Protein AF-A0A2W0CE93-F1 (afdb_monomer)

Organism: NCBI:txid59845

Structure (mmCIF, N/CA/C/O backbone):
data_AF-A0A2W0CE93-F1
#
_entry.id   AF-A0A2W0CE93-F1
#
loop_
_atom_site.group_PDB
_atom_site.id
_atom_site.type_symbol
_atom_site.label_atom_id
_atom_site.label_alt_id
_atom_site.label_comp_id
_atom_site.label_asym_id
_atom_site.label_entity_id
_atom_site.label_seq_id
_atom_site.pdbx_PDB_ins_code
_atom_site.Cartn_x
_atom_site.Cartn_y
_atom_site.Cartn_z
_atom_site.occupancy
_atom_site.B_iso_or_equiv
_atom_site.auth_seq_id
_atom_site.auth_comp_id
_atom_site.auth_asym_id
_atom_site.auth_atom_id
_atom_site.pdbx_PDB_model_num
ATOM 1 N N . MET A 1 1 ? -112.329 -14.065 167.784 1.00 50.06 1 MET A N 1
ATOM 2 C CA . MET A 1 1 ? -111.130 -13.687 167.027 1.00 50.06 1 MET A CA 1
ATOM 3 C C . MET A 1 1 ? -110.877 -12.215 167.260 1.00 50.06 1 MET A C 1
ATOM 5 O O . MET A 1 1 ? -111.786 -11.422 167.043 1.00 50.06 1 MET A O 1
ATOM 9 N N . THR A 1 2 ? -109.730 -11.872 167.829 1.00 48.97 2 THR A N 1
ATOM 10 C CA . THR A 1 2 ? -109.325 -10.487 168.143 1.00 48.97 2 THR A CA 1
ATOM 11 C C . THR A 1 2 ? -108.690 -9.828 166.914 1.00 48.97 2 THR A C 1
ATOM 13 O O . THR A 1 2 ? -108.071 -10.535 166.133 1.00 48.97 2 THR A O 1
ATOM 16 N N . GLU A 1 3 ? -108.806 -8.502 166.742 1.00 58.50 3 GLU A N 1
ATOM 17 C CA . GLU A 1 3 ? -108.315 -7.718 165.576 1.00 58.50 3 GLU A CA 1
ATOM 18 C C . GLU A 1 3 ? -106.873 -8.030 165.121 1.00 58.50 3 GLU A C 1
ATOM 20 O O . GLU A 1 3 ? -106.563 -7.893 163.941 1.00 58.50 3 GLU A O 1
ATOM 25 N N . ALA A 1 4 ? -106.008 -8.522 166.011 1.00 56.56 4 ALA A N 1
ATOM 26 C CA . ALA A 1 4 ? -104.671 -9.000 165.656 1.00 56.56 4 ALA A CA 1
ATOM 27 C C . ALA A 1 4 ? -104.677 -10.207 164.689 1.00 56.56 4 ALA A C 1
ATOM 29 O O . ALA A 1 4 ? -103.789 -10.315 163.852 1.00 56.56 4 ALA A O 1
ATOM 30 N N . GLU A 1 5 ? -105.678 -11.091 164.754 1.00 55.34 5 GLU A N 1
ATOM 31 C CA . GLU A 1 5 ? -105.780 -12.273 163.882 1.00 55.34 5 GLU A CA 1
ATOM 32 C C . GLU A 1 5 ? -106.219 -11.912 162.450 1.00 55.34 5 GLU A C 1
ATOM 34 O O . GLU A 1 5 ? -105.868 -12.626 161.521 1.00 55.34 5 GLU A O 1
ATOM 39 N N . ALA A 1 6 ? -106.930 -10.795 162.235 1.00 60.25 6 ALA A N 1
ATOM 40 C CA . ALA A 1 6 ? -107.337 -10.353 160.893 1.00 60.25 6 ALA A CA 1
ATOM 41 C C . ALA A 1 6 ? -106.199 -9.641 160.136 1.00 60.25 6 ALA A C 1
ATOM 43 O O . ALA A 1 6 ? -106.012 -9.879 158.946 1.00 60.25 6 ALA A O 1
ATOM 44 N N . ALA A 1 7 ? -105.395 -8.832 160.836 1.00 59.75 7 ALA A N 1
ATOM 45 C CA . ALA A 1 7 ? -104.224 -8.174 160.253 1.00 59.75 7 ALA A CA 1
ATOM 46 C C . ALA A 1 7 ? -103.111 -9.172 159.884 1.00 59.75 7 ALA A C 1
ATOM 48 O O . ALA A 1 7 ? -102.409 -8.968 158.897 1.00 59.75 7 ALA A O 1
ATOM 49 N N . ILE A 1 8 ? -102.970 -10.265 160.644 1.00 60.47 8 ILE A N 1
ATOM 50 C CA . ILE A 1 8 ? -102.035 -11.352 160.318 1.00 60.47 8 ILE A CA 1
ATOM 51 C C . ILE A 1 8 ? -102.467 -12.069 159.031 1.00 60.47 8 ILE A C 1
ATOM 53 O O . ILE A 1 8 ? -101.629 -12.271 158.162 1.00 60.47 8 ILE A O 1
ATOM 57 N N . VAL A 1 9 ? -103.761 -12.356 158.847 1.00 63.94 9 VAL A N 1
ATOM 58 C CA . VAL A 1 9 ? -104.272 -13.018 157.628 1.00 63.94 9 VAL A CA 1
ATOM 59 C C . VAL A 1 9 ? -104.118 -12.141 156.377 1.00 63.94 9 VAL A C 1
ATOM 61 O O . VAL A 1 9 ? -103.800 -12.655 155.308 1.00 63.94 9 VAL A O 1
ATOM 64 N N . GLU A 1 10 ? -104.303 -10.822 156.487 1.00 64.81 10 GLU A N 1
ATOM 65 C CA . GLU A 1 10 ? -104.116 -9.896 155.358 1.00 64.81 10 GLU A CA 1
ATOM 66 C C . GLU A 1 10 ? -102.630 -9.700 155.006 1.00 64.81 10 GLU A C 1
ATOM 68 O O . GLU A 1 10 ? -102.272 -9.690 153.828 1.00 64.81 10 GLU A O 1
ATOM 73 N N . LEU A 1 11 ? -101.744 -9.644 156.009 1.00 65.88 11 LEU A N 1
ATOM 74 C CA . LEU A 1 11 ? -100.291 -9.644 155.803 1.00 65.88 11 LEU A CA 1
ATOM 75 C C . LEU A 1 11 ? -99.787 -10.968 155.211 1.00 65.88 11 LEU A C 1
ATOM 77 O O . LEU A 1 11 ? -98.905 -10.946 154.357 1.00 65.88 11 LEU A O 1
ATOM 81 N N . GLU A 1 12 ? -100.353 -12.107 155.616 1.00 66.88 12 GLU A N 1
ATOM 82 C CA . GLU A 1 12 ? -100.043 -13.425 155.048 1.00 66.88 12 GLU A CA 1
ATOM 83 C C . GLU A 1 12 ? -100.546 -13.559 153.601 1.00 66.88 12 GLU A C 1
ATOM 85 O O . GLU A 1 12 ? -99.833 -14.104 152.758 1.00 66.88 12 GLU A O 1
ATOM 90 N N . ALA A 1 13 ? -101.721 -13.010 153.272 1.00 69.81 13 ALA A N 1
ATOM 91 C CA . ALA A 1 13 ? -102.244 -12.982 151.904 1.00 69.81 13 ALA A CA 1
ATOM 92 C C . ALA A 1 13 ? -101.436 -12.049 150.985 1.00 69.81 13 ALA A C 1
ATOM 94 O O . ALA A 1 13 ? -101.136 -12.418 149.850 1.00 69.81 13 ALA A O 1
ATOM 95 N N . GLN A 1 14 ? -101.031 -10.873 151.478 1.00 75.56 14 GLN A N 1
ATOM 96 C CA . GLN A 1 14 ? -100.158 -9.961 150.736 1.00 75.56 14 GLN A CA 1
ATOM 97 C C . GLN A 1 14 ? -98.759 -10.561 150.544 1.00 75.56 14 GLN A C 1
ATOM 99 O O . GLN A 1 14 ? -98.215 -10.491 149.447 1.00 75.56 14 GLN A O 1
ATOM 104 N N . ALA A 1 15 ? -98.204 -11.220 151.565 1.00 74.88 15 ALA A N 1
ATOM 105 C CA . ALA A 1 15 ? -96.940 -11.941 151.444 1.00 74.88 15 ALA A CA 1
ATOM 106 C C . ALA A 1 15 ? -97.024 -13.095 150.428 1.00 74.88 15 ALA A C 1
ATOM 108 O O . ALA A 1 15 ? -96.066 -13.324 149.691 1.00 74.88 15 ALA A O 1
ATOM 109 N N . ALA A 1 16 ? -98.162 -13.794 150.344 1.00 75.94 16 ALA A N 1
ATOM 110 C CA . ALA A 1 16 ? -98.390 -14.834 149.340 1.00 75.94 16 ALA A CA 1
ATOM 111 C C . ALA A 1 16 ? -98.501 -14.263 147.914 1.00 75.94 16 ALA A C 1
ATOM 113 O O . ALA A 1 16 ? -97.896 -14.813 146.997 1.00 75.94 16 ALA A O 1
ATOM 114 N N . ALA A 1 17 ? -99.208 -13.143 147.727 1.00 77.75 17 ALA A N 1
ATOM 115 C CA . ALA A 1 17 ? -99.319 -12.469 146.430 1.00 77.75 17 ALA A CA 1
ATOM 116 C C . ALA A 1 17 ? -97.980 -11.862 145.967 1.00 77.75 17 ALA A C 1
ATOM 118 O O . ALA A 1 17 ? -97.624 -11.957 144.792 1.00 77.75 17 ALA A O 1
ATOM 119 N N . ASP A 1 18 ? -97.205 -11.284 146.890 1.00 82.94 18 ASP A N 1
ATOM 120 C CA . ASP A 1 18 ? -95.860 -10.776 146.605 1.00 82.94 18 ASP A CA 1
ATOM 121 C C . ASP A 1 18 ? -94.893 -11.910 146.236 1.00 82.94 18 ASP A C 1
ATOM 123 O O . ASP A 1 18 ? -94.056 -11.743 145.346 1.00 82.94 18 ASP A O 1
ATOM 127 N N . LEU A 1 19 ? -95.039 -13.077 146.871 1.00 83.50 19 LEU A N 1
ATOM 128 C CA . LEU A 1 19 ? -94.286 -14.279 146.525 1.00 83.50 19 LEU A CA 1
ATOM 129 C C . LEU A 1 19 ? -94.680 -14.825 145.143 1.00 83.50 19 LEU A C 1
ATOM 131 O O . LEU A 1 19 ? -93.804 -15.222 144.380 1.00 83.50 19 LEU A O 1
ATOM 135 N N . GLU A 1 20 ? -95.968 -14.819 144.791 1.00 83.94 20 GLU A N 1
ATOM 136 C CA . GLU A 1 20 ? -96.454 -15.261 143.477 1.00 83.94 20 GLU A CA 1
ATOM 137 C C . GLU A 1 20 ? -95.939 -14.359 142.343 1.00 83.94 20 GLU A C 1
ATOM 139 O O . GLU A 1 20 ? -95.380 -14.856 141.363 1.00 83.94 20 GLU A O 1
ATOM 144 N N . ALA A 1 21 ? -96.029 -13.033 142.500 1.00 82.75 21 ALA A N 1
ATOM 145 C CA . ALA A 1 21 ? -95.506 -12.077 141.522 1.00 82.75 21 ALA A CA 1
ATOM 146 C C . ALA A 1 21 ? -93.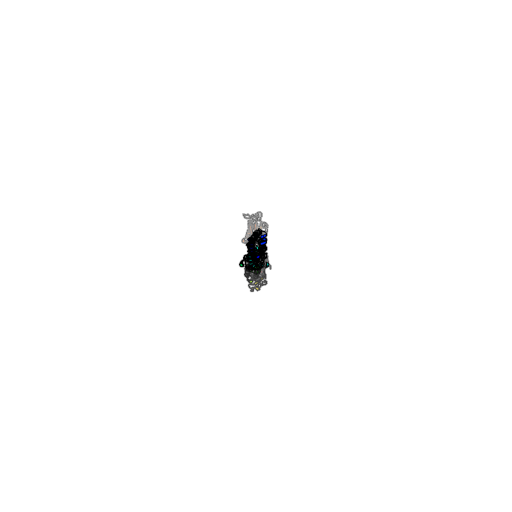978 -12.185 141.347 1.00 82.75 21 ALA A C 1
ATOM 148 O O . ALA A 1 21 ? -93.475 -12.129 140.223 1.00 82.75 21 ALA A O 1
ATOM 149 N N . ALA A 1 22 ? -93.236 -12.385 142.443 1.00 85.81 22 ALA A N 1
ATOM 150 C CA . ALA A 1 22 ? -91.795 -12.618 142.395 1.00 85.81 22 ALA A CA 1
ATOM 151 C C . ALA A 1 22 ? -91.440 -13.955 141.715 1.00 85.81 22 ALA A C 1
ATOM 153 O O . ALA A 1 22 ? -90.512 -14.001 140.906 1.00 85.81 22 ALA A O 1
ATOM 154 N N . ASN A 1 23 ? -92.195 -15.028 141.978 1.00 85.38 23 ASN A N 1
ATOM 155 C CA . ASN A 1 23 ? -91.968 -16.340 141.366 1.00 85.38 23 ASN A CA 1
ATOM 156 C C . ASN A 1 23 ? -92.194 -16.329 139.849 1.00 85.38 23 ASN A C 1
ATOM 158 O O . ASN A 1 23 ? -91.404 -16.933 139.134 1.00 85.38 23 ASN A O 1
ATOM 162 N N . LEU A 1 24 ? -93.194 -15.600 139.342 1.00 86.25 24 LEU A N 1
ATOM 163 C CA . LEU A 1 24 ? -93.411 -15.469 137.893 1.00 86.25 24 LEU A CA 1
ATOM 164 C C . LEU A 1 24 ? -92.217 -14.820 137.179 1.00 86.25 24 LEU A C 1
ATOM 166 O O . LEU A 1 24 ? -91.834 -15.239 136.089 1.00 86.25 24 LEU A O 1
ATOM 170 N N . VAL A 1 25 ? -91.605 -13.802 137.790 1.00 88.25 25 VAL A N 1
ATOM 171 C CA . VAL A 1 25 ? -90.394 -13.174 137.240 1.00 88.25 25 VAL A CA 1
ATOM 172 C C . VAL A 1 25 ? -89.183 -14.086 137.394 1.00 88.25 25 VAL A C 1
ATOM 174 O O . VAL A 1 25 ? -88.365 -14.158 136.483 1.00 88.25 25 VAL A O 1
ATOM 177 N N . LYS A 1 26 ? -89.085 -14.826 138.501 1.00 87.38 26 LYS A N 1
ATOM 178 C CA . LYS A 1 26 ? -88.031 -15.820 138.707 1.00 87.38 26 LYS A CA 1
ATOM 179 C C . LYS A 1 26 ? -88.084 -16.933 137.658 1.00 87.38 26 LYS A C 1
ATOM 181 O O . LYS A 1 26 ? -87.058 -17.220 137.056 1.00 87.38 26 LYS A O 1
ATOM 186 N N . GLU A 1 27 ? -89.261 -17.491 137.381 1.00 86.12 27 GLU A N 1
ATOM 187 C CA . GLU A 1 27 ? -89.463 -18.469 136.304 1.00 86.12 27 GLU A CA 1
ATOM 188 C C . GLU A 1 27 ? -89.114 -17.874 134.935 1.00 86.12 27 GLU A C 1
ATOM 190 O O . GLU A 1 27 ? -88.483 -18.537 134.117 1.00 86.12 27 GLU A O 1
ATOM 195 N N . ALA A 1 28 ? -89.459 -16.606 134.689 1.00 86.75 28 ALA A N 1
ATOM 196 C CA . ALA A 1 28 ? -89.109 -15.930 133.444 1.00 86.75 28 ALA A CA 1
ATOM 197 C C . ALA A 1 28 ? -87.588 -15.718 133.292 1.00 86.75 28 ALA A C 1
ATOM 199 O O . ALA A 1 28 ? -87.060 -15.912 132.201 1.00 86.75 28 ALA A O 1
ATOM 200 N N . ILE A 1 29 ? -86.873 -15.390 134.377 1.00 89.12 29 ILE A N 1
ATOM 201 C CA . ILE A 1 29 ? -85.400 -15.327 134.411 1.00 89.12 29 ILE A CA 1
ATOM 202 C C . ILE A 1 29 ? -84.793 -16.728 134.241 1.00 89.12 29 ILE A C 1
ATOM 204 O O . ILE A 1 29 ? -83.815 -16.892 133.514 1.00 89.12 29 ILE A O 1
ATOM 208 N N . GLU A 1 30 ? -85.378 -17.754 134.866 1.00 86.69 30 GLU A N 1
ATOM 209 C CA . GLU A 1 30 ? -84.961 -19.151 134.709 1.00 86.69 30 GLU A CA 1
ATOM 210 C C . GLU A 1 30 ? -85.243 -19.713 133.306 1.00 86.69 30 GLU A C 1
ATOM 212 O O . GLU A 1 30 ? -84.604 -20.688 132.902 1.00 86.69 30 GLU A O 1
ATOM 217 N N . GLY A 1 31 ? -86.163 -19.099 132.562 1.00 86.94 31 GLY A N 1
ATOM 218 C CA . GLY A 1 31 ? -86.472 -19.409 131.169 1.00 86.94 31 GLY A CA 1
ATOM 219 C C . GLY A 1 31 ? -85.560 -18.726 130.146 1.00 86.94 31 GLY A C 1
ATOM 220 O O . GLY A 1 31 ? -85.596 -19.111 128.980 1.00 86.94 31 GLY A O 1
ATOM 221 N N . LEU A 1 32 ? -84.741 -17.745 130.550 1.00 90.81 32 LEU A N 1
ATOM 222 C CA . LEU A 1 32 ? -83.755 -17.133 129.654 1.00 90.81 32 LEU A CA 1
ATOM 223 C C . LEU A 1 32 ? -82.613 -18.110 129.343 1.00 90.81 32 LEU A C 1
ATOM 225 O O . LEU A 1 32 ? -82.234 -18.885 130.226 1.00 90.81 32 LEU A O 1
ATOM 229 N N . PRO A 1 33 ? -82.013 -18.066 128.142 1.00 88.00 33 PRO A N 1
ATOM 230 C CA . PRO A 1 33 ? -80.815 -18.843 127.846 1.00 88.00 33 PRO A CA 1
ATOM 231 C C . PRO A 1 33 ? -79.702 -18.571 128.866 1.00 88.00 33 PRO A C 1
ATOM 233 O O . PRO A 1 33 ? -79.613 -17.487 129.451 1.00 88.00 33 PRO A O 1
ATOM 236 N N . VAL A 1 34 ? -78.858 -19.571 129.112 1.00 88.56 34 VAL A N 1
ATOM 237 C CA . VAL A 1 34 ? -77.604 -19.344 129.847 1.00 88.56 34 VAL A CA 1
ATOM 238 C C . VAL A 1 34 ? -76.659 -18.521 128.973 1.00 88.56 34 VAL A C 1
ATOM 240 O O . VAL A 1 34 ? -76.785 -18.559 127.754 1.00 88.56 34 VAL A O 1
ATOM 243 N N . LYS A 1 35 ? -75.731 -17.770 129.577 1.00 87.19 35 LYS A N 1
ATOM 244 C CA . LYS A 1 35 ? -74.894 -16.767 128.896 1.00 87.19 35 LYS A CA 1
ATOM 245 C C . LYS A 1 35 ? -74.282 -17.257 127.575 1.00 87.19 35 LYS A C 1
ATOM 247 O O . LYS A 1 35 ? -74.244 -16.504 126.610 1.00 87.19 35 LYS A O 1
ATOM 252 N N . GLU A 1 36 ? -73.795 -18.494 127.549 1.00 87.50 36 GLU A N 1
ATOM 253 C CA . GLU A 1 36 ? -73.126 -19.104 126.397 1.00 87.50 36 GLU A CA 1
ATOM 254 C C . GLU A 1 36 ? -74.070 -19.437 125.231 1.00 87.50 36 GLU A C 1
ATOM 256 O O . GLU A 1 36 ? -73.607 -19.526 124.096 1.00 87.50 36 GLU A O 1
ATOM 261 N N . ASP A 1 37 ? -75.365 -19.597 125.510 1.00 90.25 37 ASP A N 1
ATOM 262 C CA . ASP A 1 37 ? -76.408 -19.961 124.543 1.00 90.25 37 ASP A CA 1
ATOM 263 C C . ASP A 1 37 ? -77.259 -18.750 124.117 1.00 90.25 37 ASP A C 1
ATOM 265 O O . ASP A 1 37 ? -78.212 -18.905 123.358 1.00 90.25 37 ASP A O 1
ATOM 269 N N . VAL A 1 38 ? -76.954 -17.551 124.626 1.00 88.81 38 VAL A N 1
ATOM 270 C CA . VAL A 1 38 ? -77.651 -16.319 124.243 1.00 88.81 38 VAL A CA 1
ATOM 271 C C . VAL A 1 38 ? -77.301 -15.978 122.801 1.00 88.81 38 VAL A C 1
ATOM 273 O O . VAL A 1 38 ? -76.135 -15.784 122.465 1.00 88.81 38 VAL A O 1
ATOM 276 N N . GLU A 1 39 ? -78.317 -15.841 121.960 1.00 90.31 39 GLU A N 1
ATOM 277 C CA . GLU A 1 39 ? -78.192 -15.370 120.586 1.00 90.31 39 GLU A CA 1
ATOM 278 C C . GLU A 1 39 ? -78.828 -13.983 120.435 1.00 90.31 39 GLU A C 1
ATOM 280 O O . GLU A 1 39 ? -79.692 -13.578 121.211 1.00 90.31 39 GLU A O 1
ATOM 285 N N . LEU A 1 40 ? -78.481 -13.244 119.373 1.00 87.81 40 LEU A N 1
ATOM 286 C CA . LEU A 1 40 ? -79.124 -11.949 119.086 1.00 87.81 40 LEU A CA 1
ATOM 287 C C . LEU A 1 40 ? -80.655 -12.049 118.968 1.00 87.81 40 LEU A C 1
ATOM 289 O O . LEU A 1 40 ? -81.354 -11.072 119.236 1.00 87.81 40 LEU A O 1
ATOM 293 N N . ALA A 1 41 ? -81.181 -13.218 118.587 1.00 89.25 41 ALA A N 1
ATOM 294 C CA . ALA A 1 41 ? -82.616 -13.476 118.520 1.00 89.25 41 ALA A CA 1
ATOM 295 C C . ALA A 1 41 ? -83.306 -13.419 119.900 1.00 89.25 41 ALA A C 1
ATOM 297 O O . ALA A 1 41 ? -84.487 -13.074 119.968 1.00 89.25 41 ALA A O 1
ATOM 298 N N . ASP A 1 42 ? -82.578 -13.675 120.993 1.00 91.88 42 ASP A N 1
ATOM 299 C CA . ASP A 1 42 ? -83.107 -13.674 122.363 1.00 91.88 42 ASP A CA 1
ATOM 300 C C . ASP A 1 42 ? -83.250 -12.269 122.954 1.00 91.88 42 ASP A C 1
ATOM 302 O O . ASP A 1 42 ? -83.877 -12.102 124.003 1.00 91.88 42 ASP A O 1
ATOM 306 N N . LYS A 1 43 ? -82.727 -11.238 122.272 1.00 90.88 43 LYS A N 1
ATOM 307 C CA . LYS A 1 43 ? -82.758 -9.838 122.724 1.00 90.88 43 LYS A CA 1
ATOM 308 C C . LYS A 1 43 ? -84.143 -9.408 123.207 1.00 90.88 43 LYS A C 1
ATOM 310 O O . LYS A 1 43 ? -84.276 -8.874 124.305 1.00 90.88 43 LYS A O 1
ATOM 315 N N . ALA A 1 44 ? -85.178 -9.684 122.413 1.00 89.69 44 ALA A N 1
ATOM 316 C CA . ALA A 1 44 ? -86.547 -9.296 122.743 1.00 89.69 44 ALA A CA 1
ATOM 317 C C . ALA A 1 44 ? -87.061 -9.985 124.021 1.00 89.69 44 ALA A C 1
ATOM 319 O O . ALA A 1 44 ? -87.739 -9.355 124.831 1.00 89.69 44 ALA A O 1
ATOM 320 N N . ALA A 1 45 ? -86.716 -11.261 124.222 1.00 89.00 45 ALA A N 1
ATOM 321 C CA . ALA A 1 45 ? -87.111 -12.017 125.407 1.00 89.00 45 ALA A CA 1
ATOM 322 C C . ALA A 1 45 ? -86.373 -11.521 126.662 1.00 89.00 45 ALA A C 1
ATOM 324 O O . ALA A 1 45 ? -86.998 -11.324 127.703 1.00 89.00 45 ALA A O 1
ATOM 325 N N . VAL A 1 46 ? -85.068 -11.250 126.560 1.00 89.56 46 VAL A N 1
ATOM 326 C CA . VAL A 1 46 ? -84.252 -10.690 127.653 1.00 89.56 46 VAL A CA 1
ATOM 327 C C . VAL A 1 46 ? -84.782 -9.314 128.087 1.00 89.56 46 VAL A C 1
ATOM 329 O O . VAL A 1 46 ? -84.998 -9.083 129.280 1.00 89.56 46 VAL A O 1
ATOM 332 N N . GLU A 1 47 ? -85.084 -8.424 127.135 1.00 90.12 47 GLU A N 1
ATOM 333 C CA . GLU A 1 47 ? -85.673 -7.101 127.402 1.00 90.12 47 GLU A CA 1
ATOM 334 C C . GLU A 1 47 ? -87.073 -7.192 128.041 1.00 90.12 47 GLU A C 1
ATOM 336 O O . GLU A 1 47 ? -87.414 -6.412 128.941 1.00 90.12 47 GLU A O 1
ATOM 341 N N . GLU A 1 48 ? -87.893 -8.162 127.623 1.00 89.19 48 GLU A N 1
ATOM 342 C CA . GLU A 1 48 ? -89.213 -8.408 128.210 1.00 89.19 48 GLU A CA 1
ATOM 343 C C . GLU A 1 48 ? -89.099 -8.858 129.674 1.00 89.19 48 GLU A C 1
ATOM 345 O O . GLU A 1 48 ? -89.812 -8.344 130.543 1.00 89.19 48 GLU A O 1
ATOM 350 N N . VAL A 1 49 ? -88.179 -9.781 129.975 1.00 91.38 49 VAL A N 1
ATOM 351 C CA . VAL A 1 49 ? -87.932 -10.246 131.348 1.00 91.38 49 VAL A CA 1
ATOM 352 C C . VAL A 1 49 ? -87.389 -9.114 132.222 1.00 91.38 49 VAL A C 1
ATOM 354 O O . VAL A 1 49 ? -87.866 -8.948 133.349 1.00 91.38 49 VAL A O 1
ATOM 357 N N . ARG A 1 50 ? -86.488 -8.265 131.703 1.00 93.00 50 ARG A N 1
ATOM 358 C CA . ARG A 1 50 ? -86.052 -7.039 132.396 1.00 93.00 50 ARG A CA 1
ATOM 359 C C . ARG A 1 50 ? -87.224 -6.119 132.709 1.00 93.00 50 ARG A C 1
ATOM 361 O O . ARG A 1 50 ? -87.349 -5.652 133.839 1.00 93.00 50 ARG A O 1
ATOM 368 N N . THR A 1 51 ? -88.110 -5.893 131.745 1.00 90.75 51 THR A N 1
ATOM 369 C CA . THR A 1 51 ? -89.294 -5.042 131.928 1.00 90.75 51 THR A CA 1
ATOM 370 C C . THR A 1 51 ? -90.224 -5.596 133.013 1.00 90.75 51 THR A C 1
ATOM 372 O O . THR A 1 51 ? -90.679 -4.846 133.881 1.00 90.75 51 THR A O 1
ATOM 375 N N . LYS A 1 52 ? -90.465 -6.915 133.019 1.00 88.50 52 LYS A N 1
ATOM 376 C CA . LYS A 1 52 ? -91.252 -7.591 134.064 1.00 88.50 52 LYS A CA 1
ATOM 377 C C . LYS A 1 52 ? -90.595 -7.461 135.436 1.00 88.50 52 LYS A C 1
ATOM 379 O O . LYS A 1 52 ? -91.278 -7.078 136.385 1.00 88.50 52 LYS A O 1
ATOM 384 N N . TYR A 1 53 ? -89.286 -7.695 135.538 1.00 89.38 53 TYR A N 1
ATOM 385 C CA . TYR A 1 53 ? -88.541 -7.495 136.781 1.00 89.38 53 TYR A CA 1
ATOM 386 C C . TYR A 1 53 ? -88.646 -6.052 137.279 1.00 89.38 53 TYR A C 1
ATOM 388 O O . TYR A 1 53 ? -88.924 -5.835 138.456 1.00 89.38 53 TYR A O 1
ATOM 396 N N . GLU A 1 54 ? -88.511 -5.053 136.402 1.00 91.12 54 GLU A N 1
ATOM 397 C CA . GLU A 1 54 ? -88.596 -3.647 136.803 1.00 91.12 54 GLU A CA 1
ATOM 398 C C . GLU A 1 54 ? -89.987 -3.217 137.281 1.00 91.12 54 GLU A C 1
ATOM 400 O O . GLU A 1 54 ? -90.074 -2.339 138.143 1.00 91.12 54 GLU A O 1
ATOM 405 N N . SER A 1 55 ? -91.048 -3.868 136.792 1.00 88.88 55 SER A N 1
ATOM 406 C CA . SER A 1 55 ? -92.438 -3.612 137.196 1.00 88.88 55 SER A CA 1
ATOM 407 C C . SER A 1 55 ? -92.797 -4.101 138.609 1.00 88.88 55 SER A C 1
ATOM 409 O O . SER A 1 55 ? -93.830 -3.699 139.147 1.00 88.88 55 SER A O 1
ATOM 411 N N . LEU A 1 56 ? -91.946 -4.931 139.226 1.00 89.50 56 LEU A N 1
ATOM 412 C CA . LEU A 1 56 ? -92.124 -5.415 140.595 1.00 89.50 56 LEU A CA 1
ATOM 413 C C . LEU A 1 56 ? -91.889 -4.311 141.639 1.00 89.50 56 LEU A C 1
ATOM 415 O O . LEU A 1 56 ? -91.035 -3.432 141.480 1.00 89.50 56 LEU A O 1
ATOM 419 N N . THR A 1 57 ? -92.595 -4.398 142.768 1.00 86.69 57 THR A N 1
ATOM 420 C CA . THR A 1 57 ? -92.343 -3.537 143.935 1.00 86.69 57 THR A CA 1
ATOM 421 C C . THR A 1 57 ? -91.014 -3.888 144.619 1.00 86.69 57 THR A C 1
ATOM 423 O O . THR A 1 57 ? -90.433 -4.949 144.390 1.00 86.69 57 THR A O 1
ATOM 426 N N . ALA A 1 58 ? -90.517 -3.018 145.507 1.00 82.62 58 ALA A N 1
ATOM 427 C CA . ALA A 1 58 ? -89.252 -3.251 146.216 1.00 82.62 58 ALA A CA 1
ATOM 428 C C . ALA A 1 58 ? -89.246 -4.562 147.031 1.00 82.62 58 ALA A C 1
ATOM 430 O O . ALA A 1 58 ? -88.243 -5.274 147.042 1.00 82.62 58 ALA A O 1
ATOM 431 N N . THR A 1 59 ? -90.372 -4.901 147.667 1.00 82.00 59 THR A N 1
ATOM 432 C CA . THR A 1 59 ? -90.534 -6.151 148.424 1.00 82.00 59 THR A CA 1
ATOM 433 C C . THR A 1 59 ? -90.505 -7.370 147.501 1.00 82.00 59 THR A C 1
ATOM 435 O O . THR A 1 59 ? -89.828 -8.349 147.797 1.00 82.00 59 THR A O 1
ATOM 438 N N . GLN A 1 60 ? -91.172 -7.295 146.346 1.00 87.88 60 GLN A N 1
ATOM 439 C CA . GLN A 1 60 ? -91.221 -8.378 145.359 1.00 87.88 60 GLN A CA 1
ATOM 440 C C . GLN A 1 60 ? -89.860 -8.611 144.686 1.00 87.88 60 GLN A C 1
ATOM 442 O O . GLN A 1 60 ? -89.435 -9.754 144.557 1.00 87.88 60 GLN A O 1
ATOM 447 N N . LYS A 1 61 ? -89.115 -7.550 144.335 1.00 87.19 61 LYS A N 1
ATOM 448 C CA . LYS A 1 61 ? -87.742 -7.669 143.798 1.00 87.19 61 LYS A CA 1
ATOM 449 C C . LYS A 1 61 ? -86.802 -8.378 144.776 1.00 87.19 61 LYS A C 1
ATOM 451 O O . LYS A 1 61 ? -86.019 -9.228 144.362 1.00 87.19 61 LYS A O 1
ATOM 456 N N . ALA A 1 62 ? -86.915 -8.082 146.076 1.00 83.25 62 ALA A N 1
ATOM 457 C CA . ALA A 1 62 ? -86.126 -8.755 147.110 1.00 83.25 62 ALA A CA 1
ATOM 458 C C . ALA A 1 62 ? -86.428 -10.265 147.210 1.00 83.25 62 ALA A 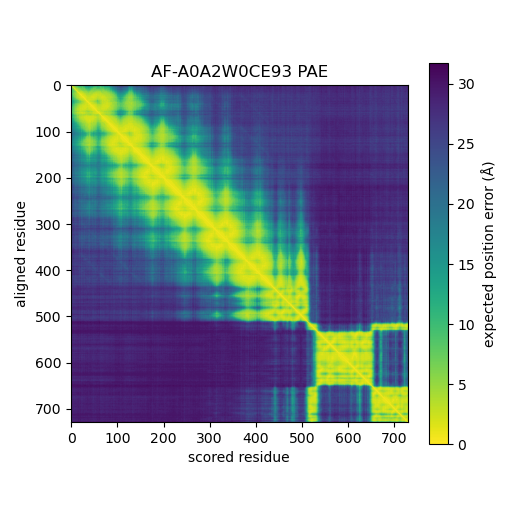C 1
ATOM 460 O O . ALA A 1 62 ? -85.543 -11.030 147.588 1.00 83.25 62 ALA A O 1
ATOM 461 N N . LEU A 1 63 ? -87.646 -10.694 146.851 1.00 83.69 63 LEU A N 1
ATOM 462 C CA . LEU A 1 63 ? -88.062 -12.103 146.829 1.00 83.69 63 LEU A CA 1
ATOM 463 C C . LEU A 1 63 ? -87.622 -12.860 145.564 1.00 83.69 63 LEU A C 1
ATOM 465 O O . LEU A 1 63 ? -87.439 -14.073 145.639 1.00 83.69 63 LEU A O 1
ATOM 469 N N . VAL A 1 64 ? -87.416 -12.179 144.428 1.00 84.19 64 VAL A N 1
ATOM 470 C CA . VAL A 1 64 ? -86.845 -12.798 143.209 1.00 84.19 64 VAL A CA 1
ATOM 471 C C . VAL A 1 64 ? -85.435 -13.327 143.493 1.00 84.19 64 VAL A C 1
ATOM 473 O O . VAL A 1 64 ? -85.081 -14.431 143.078 1.00 84.19 64 VAL A O 1
ATOM 476 N N . GLY A 1 65 ? -84.655 -12.566 144.268 1.00 85.06 65 GLY A N 1
ATOM 477 C CA . GLY A 1 65 ? -83.321 -12.954 144.708 1.00 85.06 65 GLY A CA 1
ATOM 478 C C . GLY A 1 65 ? -82.274 -12.779 143.611 1.00 85.06 65 GLY A C 1
ATOM 479 O O . GLY A 1 65 ? -81.872 -11.657 143.314 1.00 85.06 65 GLY A O 1
ATOM 480 N N . ASP A 1 66 ? -81.792 -13.893 143.063 1.00 87.19 66 ASP A N 1
ATOM 481 C CA . ASP A 1 66 ? -80.698 -13.911 142.092 1.00 87.19 66 ASP A CA 1
ATOM 482 C C . ASP A 1 66 ? -81.189 -13.534 140.684 1.00 87.19 66 ASP A C 1
ATOM 484 O O . ASP A 1 66 ? -82.043 -14.205 140.107 1.00 87.19 66 ASP A O 1
ATOM 488 N N . ILE A 1 67 ? -80.628 -12.458 140.131 1.00 89.50 67 ILE 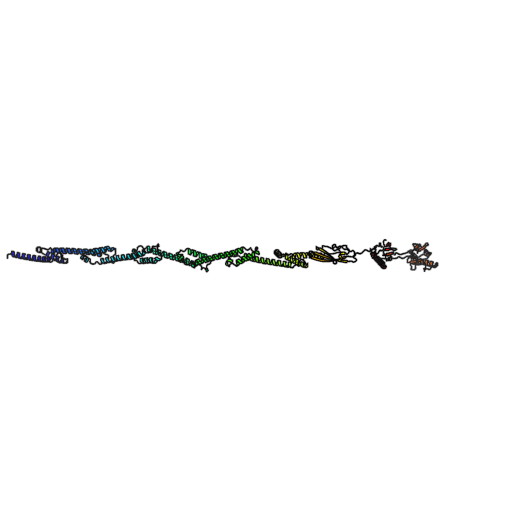A N 1
ATOM 489 C CA . ILE A 1 67 ? -80.908 -11.974 138.772 1.00 89.50 67 ILE A CA 1
ATOM 490 C C . ILE A 1 67 ? -79.706 -12.115 137.836 1.00 89.50 67 ILE A C 1
ATOM 492 O O . ILE A 1 67 ? -79.722 -11.558 136.737 1.00 89.50 67 ILE A O 1
ATOM 496 N N . THR A 1 68 ? -78.666 -12.842 138.250 1.00 89.06 68 THR A N 1
ATOM 497 C CA . THR A 1 68 ? -77.407 -12.945 137.509 1.00 89.06 68 THR A CA 1
ATOM 498 C C . THR A 1 68 ? -77.627 -13.427 136.077 1.00 89.06 68 THR A C 1
ATOM 500 O O . THR A 1 68 ? -77.107 -12.800 135.159 1.00 89.06 68 THR A O 1
ATOM 503 N N . ARG A 1 69 ? -78.499 -14.423 135.849 1.00 89.38 69 ARG A N 1
ATOM 504 C CA . ARG A 1 69 ? -78.837 -14.912 134.494 1.00 89.38 69 ARG A CA 1
ATOM 505 C C . ARG A 1 69 ? -79.402 -13.827 133.576 1.00 89.38 69 ARG A C 1
ATOM 507 O O . ARG A 1 69 ? -79.017 -13.758 132.416 1.00 89.38 69 ARG A O 1
ATOM 514 N N . LEU A 1 70 ? -80.274 -12.958 134.089 1.00 89.81 70 LEU A N 1
ATOM 515 C CA . LEU A 1 70 ? -80.817 -11.839 133.315 1.00 89.81 70 LEU A CA 1
ATOM 516 C C . LEU A 1 70 ? -79.717 -10.828 132.968 1.00 89.81 70 LEU A C 1
ATOM 518 O O . LEU A 1 70 ? -79.605 -10.417 131.819 1.00 89.81 70 LEU A O 1
ATOM 522 N N . THR A 1 71 ? -78.874 -10.457 133.938 1.00 88.75 71 THR A N 1
ATOM 523 C CA . THR A 1 71 ? -77.775 -9.505 133.699 1.00 88.75 71 THR A CA 1
ATOM 524 C C . THR A 1 71 ? -76.674 -10.066 132.795 1.00 88.75 71 THR A C 1
ATOM 526 O O . THR A 1 71 ? -76.081 -9.324 132.017 1.00 88.75 71 THR A O 1
ATOM 529 N N . GLU A 1 72 ? -76.398 -11.369 132.870 1.00 90.50 72 GLU A N 1
ATOM 530 C CA . GLU A 1 72 ? -75.444 -12.052 131.993 1.00 90.50 72 GLU A CA 1
ATOM 531 C C . GLU A 1 72 ? -75.977 -12.157 130.566 1.00 90.50 72 GLU A C 1
ATOM 533 O O . GLU A 1 72 ? -75.210 -11.945 129.627 1.00 90.50 72 GLU A O 1
ATOM 538 N N . ALA A 1 73 ? -77.280 -12.407 130.398 1.00 89.19 73 ALA A N 1
ATOM 539 C CA . ALA A 1 73 ? -77.916 -12.413 129.088 1.00 89.19 73 ALA A CA 1
ATOM 540 C C . ALA A 1 73 ? -77.930 -11.020 128.441 1.00 89.19 73 ALA A C 1
ATOM 542 O O . ALA A 1 73 ? -77.604 -10.891 127.267 1.00 89.19 73 ALA A O 1
ATOM 543 N N . GLU A 1 74 ? -78.210 -9.957 129.199 1.00 88.12 74 GLU A N 1
ATOM 544 C CA . GLU A 1 74 ? -78.110 -8.578 128.694 1.00 88.12 74 GLU A CA 1
ATOM 545 C C . GLU A 1 74 ? -76.686 -8.210 128.266 1.00 88.12 74 GLU A C 1
ATOM 547 O O . GLU A 1 74 ? -76.494 -7.595 127.216 1.00 88.12 74 GLU A O 1
ATOM 552 N N . ALA A 1 75 ? -75.681 -8.602 129.057 1.00 88.62 75 ALA A N 1
ATOM 553 C CA . ALA A 1 75 ? -74.282 -8.384 128.708 1.00 88.62 75 ALA A CA 1
ATOM 554 C C . ALA A 1 75 ? -73.881 -9.167 127.445 1.00 88.62 75 ALA A C 1
ATOM 556 O O . ALA A 1 75 ? -73.210 -8.609 126.582 1.00 88.62 75 ALA A O 1
ATOM 557 N N . ALA A 1 76 ? -74.332 -10.419 127.303 1.00 89.44 76 ALA A N 1
ATOM 558 C CA . ALA A 1 76 ? -74.081 -11.234 126.115 1.00 89.44 76 ALA A CA 1
ATOM 559 C C . ALA A 1 76 ? -74.750 -10.654 124.855 1.00 89.44 76 ALA A C 1
ATOM 561 O O . ALA A 1 76 ? -74.104 -10.569 123.814 1.00 89.44 76 ALA A O 1
ATOM 562 N N . ILE A 1 77 ? -75.997 -10.169 124.945 1.00 89.94 77 ILE A N 1
ATOM 563 C CA . ILE A 1 77 ? -76.654 -9.452 123.838 1.00 89.94 77 ILE A CA 1
ATOM 564 C C . ILE A 1 77 ? -75.854 -8.205 123.449 1.00 89.94 77 ILE A C 1
ATOM 566 O O . ILE A 1 77 ? -75.595 -8.000 122.266 1.00 89.94 77 ILE A O 1
ATOM 570 N N . ALA A 1 78 ? -75.418 -7.395 124.418 1.00 88.38 78 ALA A N 1
ATOM 571 C CA . ALA A 1 78 ? -74.621 -6.201 124.138 1.00 88.38 78 ALA A CA 1
ATOM 572 C C . ALA A 1 78 ? -73.266 -6.536 123.480 1.00 88.38 78 ALA A C 1
ATOM 574 O O . ALA A 1 78 ? -72.842 -5.834 122.560 1.00 88.38 78 ALA A O 1
ATOM 575 N N . GLU A 1 79 ? -72.600 -7.614 123.910 1.00 89.62 79 GLU A N 1
ATOM 576 C CA . GLU A 1 79 ? -71.369 -8.121 123.288 1.00 89.62 79 GLU A CA 1
ATOM 577 C C . GLU A 1 79 ? -71.615 -8.607 121.850 1.00 89.62 79 GLU A C 1
ATOM 579 O O . GLU A 1 79 ? -70.849 -8.262 120.950 1.00 89.62 79 GLU A O 1
ATOM 584 N N . LEU A 1 80 ? -72.703 -9.342 121.602 1.00 89.94 80 LEU A N 1
ATOM 585 C CA . LEU A 1 80 ? -73.071 -9.811 120.264 1.00 89.94 80 LEU A CA 1
ATOM 586 C C . LEU A 1 80 ? -73.465 -8.667 119.323 1.00 89.94 80 LEU A C 1
ATOM 588 O O . LEU A 1 80 ? -73.118 -8.706 118.145 1.00 89.94 80 LEU A O 1
ATOM 592 N N . GLU A 1 81 ? -74.153 -7.634 119.817 1.00 89.62 81 GLU A N 1
ATOM 593 C CA . GLU A 1 81 ? -74.471 -6.438 119.029 1.00 89.62 81 GLU A CA 1
ATOM 594 C C . GLU A 1 81 ? -73.207 -5.649 118.678 1.00 89.62 81 GLU A C 1
ATOM 596 O O . GLU A 1 81 ? -73.046 -5.218 117.534 1.00 89.62 81 GLU A O 1
ATOM 601 N N . ALA A 1 82 ? -72.281 -5.506 119.631 1.00 89.38 82 ALA A N 1
ATOM 602 C CA . ALA A 1 82 ? -70.981 -4.892 119.382 1.00 89.38 82 ALA A CA 1
ATOM 603 C C . ALA A 1 82 ? -70.160 -5.702 118.364 1.00 89.38 82 ALA A C 1
ATOM 605 O O . ALA A 1 82 ? -69.561 -5.116 117.460 1.00 89.38 82 ALA A O 1
ATOM 606 N N . GLN A 1 83 ? -70.175 -7.035 118.457 1.00 90.12 83 GLN A N 1
ATOM 607 C CA . GLN A 1 83 ? -69.494 -7.912 117.506 1.00 90.12 83 GLN A CA 1
ATOM 608 C C . GLN A 1 83 ? -70.125 -7.842 116.110 1.00 90.12 83 GLN A C 1
ATOM 610 O O . GLN A 1 83 ? -69.398 -7.731 115.129 1.00 90.12 83 GLN A O 1
ATOM 615 N N . ALA A 1 84 ? -71.456 -7.839 115.999 1.00 88.94 84 ALA A N 1
ATOM 616 C CA . ALA A 1 84 ? -72.147 -7.699 114.718 1.00 88.94 84 ALA A CA 1
ATOM 617 C C . ALA A 1 84 ? -71.871 -6.335 114.059 1.00 88.94 84 ALA A C 1
ATOM 619 O O . ALA A 1 84 ? -71.682 -6.262 112.844 1.00 88.94 84 ALA A O 1
ATOM 620 N N . ALA A 1 85 ? -71.802 -5.259 114.851 1.00 89.25 85 ALA A N 1
ATOM 621 C CA . ALA A 1 85 ? -71.409 -3.938 114.366 1.00 89.25 85 ALA A CA 1
ATOM 622 C C . ALA A 1 85 ? -69.945 -3.911 113.891 1.00 89.25 85 ALA A C 1
ATOM 624 O O . ALA A 1 85 ? -69.668 -3.375 112.818 1.00 89.25 85 ALA A O 1
ATOM 625 N N . ALA A 1 86 ? -69.026 -4.534 114.637 1.00 91.62 86 ALA A N 1
ATOM 626 C CA . ALA A 1 86 ? -67.618 -4.647 114.255 1.00 91.62 86 ALA A CA 1
ATOM 627 C C . ALA A 1 86 ? -67.418 -5.516 112.999 1.00 91.62 86 ALA A C 1
ATOM 629 O O . ALA A 1 86 ? -66.625 -5.168 112.124 1.00 91.62 86 ALA A O 1
ATOM 630 N N . ASP A 1 87 ? -68.162 -6.618 112.871 1.00 93.50 87 ASP A N 1
ATOM 631 C CA . ASP A 1 87 ? -68.147 -7.477 111.684 1.00 93.50 87 ASP A CA 1
ATOM 632 C C . ASP A 1 87 ? -68.661 -6.731 110.448 1.00 93.50 87 ASP A C 1
ATOM 634 O O . ASP A 1 87 ? -68.092 -6.861 109.361 1.00 93.50 87 ASP A O 1
ATOM 638 N N . LEU A 1 88 ? -69.702 -5.910 110.614 1.00 93.19 88 LEU A N 1
ATOM 639 C CA . LEU A 1 88 ? -70.220 -5.050 109.555 1.00 93.19 88 LEU A CA 1
ATOM 640 C C . LEU A 1 88 ? -69.212 -3.960 109.159 1.00 93.19 88 LEU A C 1
ATOM 642 O O . LEU A 1 88 ? -69.025 -3.714 107.970 1.00 93.19 88 LEU A O 1
ATOM 646 N N . GLU A 1 89 ? -68.541 -3.327 110.124 1.00 92.94 89 GLU A N 1
ATOM 647 C CA . GLU A 1 89 ? -67.501 -2.323 109.864 1.00 92.94 89 GLU A CA 1
ATOM 648 C C . GLU A 1 89 ? -66.311 -2.929 109.102 1.00 92.94 89 GLU A C 1
ATOM 650 O O . GLU A 1 89 ? -65.908 -2.402 108.063 1.00 92.94 89 GLU A O 1
ATOM 655 N N . ALA A 1 90 ? -65.802 -4.082 109.550 1.00 93.19 90 ALA A N 1
ATOM 656 C CA . ALA A 1 90 ? -64.713 -4.793 108.882 1.00 93.19 90 ALA A CA 1
ATOM 657 C C . ALA A 1 90 ? -65.081 -5.214 107.447 1.00 93.19 90 ALA A C 1
ATOM 659 O O . ALA A 1 90 ? -64.272 -5.063 106.528 1.00 93.19 90 ALA A O 1
ATOM 660 N N . ALA A 1 91 ? -66.310 -5.696 107.233 1.00 94.88 91 ALA A N 1
ATOM 661 C CA . ALA A 1 91 ? -66.810 -6.037 105.904 1.00 94.88 91 ALA A CA 1
ATOM 662 C C . ALA A 1 91 ? -66.958 -4.800 104.997 1.00 94.88 91 ALA A C 1
ATOM 664 O O . ALA A 1 91 ? -66.559 -4.844 103.832 1.00 94.88 91 ALA A O 1
ATOM 665 N N . ASN A 1 92 ? -67.471 -3.680 105.519 1.00 94.06 92 ASN A N 1
ATOM 666 C CA . ASN A 1 92 ? -67.640 -2.442 104.751 1.00 94.06 92 ASN A CA 1
ATOM 667 C C . ASN A 1 92 ? -66.304 -1.863 104.274 1.00 94.06 92 ASN A C 1
ATOM 669 O O . ASN A 1 92 ? -66.215 -1.444 103.124 1.00 94.06 92 ASN A O 1
ATOM 673 N N . LEU A 1 93 ? -65.247 -1.916 105.093 1.00 94.50 93 LEU A N 1
ATOM 674 C CA . LEU A 1 93 ? -63.908 -1.480 104.674 1.00 94.50 93 LEU A CA 1
ATOM 675 C C . LEU A 1 93 ? -63.394 -2.260 103.455 1.00 94.50 93 LEU A C 1
ATOM 677 O O . LEU A 1 93 ? -62.786 -1.687 102.551 1.00 94.50 93 LEU A O 1
ATOM 681 N N . VAL A 1 94 ? -63.637 -3.573 103.408 1.00 96.31 94 VAL A N 1
ATOM 682 C CA . VAL A 1 94 ? -63.256 -4.401 102.255 1.00 96.31 94 VAL A CA 1
ATOM 683 C C . VAL A 1 94 ? -64.168 -4.144 101.062 1.00 96.31 94 VAL A C 1
ATOM 685 O O . VAL A 1 94 ? -63.683 -4.086 99.934 1.00 96.31 94 VAL A O 1
ATOM 688 N N . LYS A 1 95 ? -65.465 -3.935 101.292 1.00 95.25 95 LYS A N 1
ATOM 689 C CA . LYS A 1 95 ? -66.420 -3.576 100.243 1.00 95.25 95 LYS A CA 1
ATOM 690 C C . LYS A 1 95 ? -66.042 -2.262 99.557 1.00 95.25 95 LYS A C 1
ATOM 692 O O . LYS A 1 95 ? -65.962 -2.233 98.336 1.00 95.25 95 LYS A O 1
ATOM 697 N N . GLU A 1 96 ? -65.727 -1.220 100.323 1.00 94.62 96 GLU A N 1
ATOM 698 C CA . GLU A 1 96 ? -65.231 0.057 99.795 1.00 94.62 96 GLU A CA 1
ATOM 699 C C . GLU A 1 96 ? -63.920 -0.123 99.020 1.00 94.62 96 GLU A C 1
ATOM 701 O O . GLU A 1 96 ? -63.737 0.473 97.961 1.00 94.62 96 GLU A O 1
ATOM 706 N N . ALA A 1 97 ? -63.019 -0.988 99.497 1.00 95.00 97 ALA A N 1
ATOM 707 C CA . ALA A 1 97 ? -61.772 -1.282 98.799 1.00 95.00 97 ALA A CA 1
ATOM 708 C C . ALA A 1 97 ? -62.005 -1.999 97.452 1.00 95.00 97 ALA A C 1
ATOM 710 O O . ALA A 1 97 ? -61.371 -1.648 96.458 1.00 95.00 97 ALA A O 1
ATOM 711 N N . ILE A 1 98 ? -62.951 -2.946 97.385 1.00 95.88 98 ILE A N 1
ATOM 712 C CA . ILE A 1 98 ? -63.393 -3.582 96.130 1.00 95.88 98 ILE A CA 1
ATOM 713 C C . ILE A 1 98 ? -64.065 -2.547 95.217 1.00 95.88 98 ILE A C 1
ATOM 715 O O . ILE A 1 98 ? -63.785 -2.504 94.019 1.00 95.88 98 ILE A O 1
ATOM 719 N N . GLU A 1 99 ? -64.904 -1.672 95.776 1.00 93.62 99 GLU A N 1
ATOM 720 C CA . GLU A 1 99 ? -65.538 -0.551 95.074 1.00 93.62 99 GLU A CA 1
ATOM 721 C C . GLU A 1 99 ? -64.553 0.554 94.651 1.00 93.62 99 GLU A C 1
ATOM 723 O O . GLU A 1 99 ? -64.938 1.464 93.912 1.00 93.62 99 GLU A O 1
ATOM 728 N N . GLY A 1 100 ? -63.293 0.480 95.079 1.00 93.94 100 GLY A N 1
ATOM 729 C CA . GLY A 1 100 ? -62.203 1.356 94.659 1.00 93.94 100 GLY A CA 1
ATOM 730 C C . GLY A 1 100 ? -61.366 0.811 93.495 1.00 93.94 100 GLY A C 1
ATOM 731 O O . GLY A 1 100 ? -60.672 1.592 92.850 1.00 93.94 100 GLY A O 1
ATOM 732 N N . LEU A 1 101 ? -61.434 -0.491 93.187 1.00 95.94 101 LEU A N 1
ATOM 733 C CA . LEU A 1 101 ? -60.645 -1.110 92.107 1.00 95.94 101 LEU A CA 1
ATOM 734 C C . LEU A 1 101 ? -61.117 -0.656 90.719 1.00 95.94 101 LEU A C 1
ATOM 736 O O . LEU A 1 101 ? -62.314 -0.501 90.543 1.00 95.94 101 LEU A O 1
ATOM 740 N N . PRO A 1 102 ? -60.278 -0.491 89.694 1.00 94.25 102 PRO A N 1
ATOM 741 C CA . PRO A 1 102 ? -60.763 -0.154 88.353 1.00 94.25 102 PRO A CA 1
ATOM 742 C C . PRO A 1 102 ? -61.839 -1.128 87.849 1.00 94.25 102 PRO A C 1
ATOM 744 O O . PRO A 1 102 ? -61.872 -2.302 88.231 1.00 94.25 102 PRO A O 1
ATOM 747 N N . VAL A 1 103 ? -62.743 -0.641 86.998 1.00 92.81 103 VAL A N 1
ATOM 748 C CA . VAL A 1 103 ? -63.637 -1.541 86.256 1.00 92.81 103 VAL A CA 1
ATOM 749 C C . VAL A 1 103 ? -62.810 -2.340 85.254 1.00 92.81 103 VAL A C 1
ATOM 751 O O . VAL A 1 103 ? -61.763 -1.875 84.816 1.00 92.81 103 VAL A O 1
ATOM 754 N N . LYS A 1 104 ? -63.270 -3.538 84.891 1.00 91.50 104 LYS A N 1
ATOM 755 C CA . LYS A 1 104 ? -62.530 -4.514 84.078 1.00 91.50 104 LYS A CA 1
ATOM 756 C C . LYS A 1 104 ? -61.848 -3.923 82.839 1.00 91.50 104 LYS A C 1
ATOM 758 O O . LYS A 1 104 ? -60.740 -4.331 82.506 1.00 91.50 104 LYS A O 1
ATOM 763 N N . GLU A 1 105 ? -62.519 -3.007 82.147 1.00 91.56 105 GLU A N 1
ATOM 764 C CA . GLU A 1 105 ? -62.034 -2.374 80.918 1.00 91.56 105 GLU A CA 1
ATOM 765 C C . GLU A 1 105 ? -60.881 -1.386 81.151 1.00 91.56 105 GLU A C 1
ATOM 767 O O . GLU A 1 105 ? -60.081 -1.177 80.242 1.00 91.56 105 GLU A O 1
ATOM 772 N N . ASP A 1 106 ? -60.790 -0.823 82.356 1.00 94.81 106 ASP A N 1
ATOM 773 C CA . ASP A 1 106 ? -59.807 0.189 82.752 1.00 94.81 106 ASP A CA 1
ATOM 774 C C . ASP A 1 106 ? -58.654 -0.406 83.577 1.00 94.81 106 ASP A C 1
ATOM 776 O O . ASP A 1 106 ? -57.784 0.326 84.039 1.00 94.81 106 ASP A O 1
ATOM 780 N N . VAL A 1 107 ? -58.647 -1.726 83.797 1.00 94.75 107 VAL A N 1
ATOM 781 C CA . VAL A 1 107 ? -57.573 -2.400 84.531 1.00 94.75 107 VAL A CA 1
ATOM 782 C C . VAL A 1 107 ? -56.288 -2.352 83.716 1.00 94.75 107 VAL A C 1
ATOM 784 O O . VAL A 1 107 ? -56.230 -2.836 82.585 1.00 94.75 107 VAL A O 1
ATOM 787 N N . GLU A 1 108 ? -55.230 -1.845 84.332 1.00 95.12 108 GLU A N 1
ATOM 788 C CA . GLU A 1 108 ? -53.878 -1.838 83.799 1.00 95.12 108 GLU A CA 1
ATOM 789 C C . GLU A 1 108 ? -52.954 -2.727 84.645 1.00 95.12 108 GLU A C 1
ATOM 791 O O . GLU A 1 108 ? -53.235 -3.082 85.791 1.00 95.12 108 GLU A O 1
ATOM 796 N N . LEU A 1 109 ? -51.776 -3.074 84.114 1.00 92.12 109 LEU A N 1
ATOM 797 C CA . LEU A 1 109 ? -50.777 -3.832 84.885 1.00 92.12 109 LEU A CA 1
ATOM 798 C C . LEU A 1 109 ? -50.305 -3.088 86.145 1.00 92.12 109 LEU A C 1
ATOM 800 O O . LEU A 1 109 ? -49.864 -3.727 87.099 1.00 92.12 109 LEU A O 1
ATOM 804 N N . ALA A 1 110 ? -50.392 -1.754 86.157 1.00 93.81 110 ALA A N 1
ATOM 805 C CA . ALA A 1 110 ? -50.046 -0.936 87.316 1.00 93.81 110 ALA A CA 1
ATOM 806 C C . ALA A 1 110 ? -50.981 -1.181 88.515 1.00 93.81 110 ALA A C 1
ATOM 808 O O . ALA A 1 110 ? -50.546 -1.040 89.659 1.00 93.81 110 ALA A O 1
ATOM 809 N N . ASP A 1 111 ? -52.218 -1.625 88.272 1.00 95.25 111 ASP A N 1
ATOM 810 C CA . ASP A 1 111 ? -53.217 -1.881 89.315 1.00 95.25 111 ASP A CA 1
ATOM 811 C C . ASP A 1 111 ? -52.987 -3.198 90.059 1.00 95.25 111 ASP A C 1
ATOM 813 O O . ASP A 1 111 ? -53.624 -3.454 91.083 1.00 95.25 111 ASP A O 1
ATOM 817 N N . LYS A 1 112 ? -52.044 -4.027 89.592 1.00 95.06 112 LYS A N 1
ATOM 818 C CA . LYS A 1 112 ? -51.755 -5.345 90.167 1.00 95.06 112 LYS A CA 1
ATOM 819 C C . LYS A 1 112 ? -51.546 -5.312 91.674 1.00 95.06 112 LYS A C 1
ATOM 821 O O . LYS A 1 112 ? -52.165 -6.095 92.390 1.00 95.06 112 LYS A O 1
ATOM 826 N N . ALA A 1 113 ? -50.734 -4.376 92.157 1.00 94.38 113 ALA A N 1
ATOM 827 C CA . ALA A 1 113 ? -50.456 -4.264 93.585 1.00 94.38 113 ALA A CA 1
ATOM 828 C C . ALA A 1 113 ? -51.720 -3.925 94.397 1.00 94.38 113 ALA A C 1
ATOM 830 O O . ALA A 1 113 ? -51.925 -4.481 95.474 1.00 94.38 113 ALA A O 1
ATOM 831 N N . ALA A 1 114 ? -52.589 -3.057 93.866 1.00 94.44 114 ALA A N 1
ATOM 832 C CA . ALA A 1 114 ? -53.833 -2.671 94.527 1.00 94.44 114 ALA A CA 1
ATOM 833 C C . ALA A 1 114 ? -54.843 -3.829 94.550 1.00 94.44 114 ALA A C 1
ATOM 835 O O . ALA A 1 114 ? -55.447 -4.100 95.585 1.00 94.44 114 ALA A O 1
ATOM 836 N N . VAL A 1 115 ? -54.990 -4.556 93.439 1.00 95.94 115 VAL A N 1
ATOM 837 C CA . VAL A 1 115 ? -55.870 -5.733 93.345 1.00 95.94 115 VAL A CA 1
ATOM 838 C C . VAL A 1 115 ? -55.422 -6.837 94.314 1.00 95.94 115 VAL A C 1
ATOM 840 O O . VAL A 1 115 ? -56.245 -7.374 95.059 1.00 95.94 115 VAL A O 1
ATOM 843 N N . GLU A 1 116 ? -54.119 -7.129 94.383 1.00 95.44 116 GLU A N 1
ATOM 844 C CA . GLU A 1 116 ? -53.548 -8.102 95.329 1.00 95.44 116 GLU A CA 1
ATOM 845 C C . GLU A 1 116 ? -53.731 -7.678 96.799 1.00 95.44 116 GLU A C 1
ATOM 847 O O . GLU A 1 116 ? -54.014 -8.513 97.668 1.00 95.44 116 GLU A O 1
ATOM 852 N N . GLU A 1 117 ? -53.616 -6.381 97.096 1.00 94.69 117 GLU A N 1
ATOM 853 C CA . GLU A 1 117 ? -53.871 -5.839 98.433 1.00 94.69 117 GLU A CA 1
ATOM 854 C C . GLU A 1 117 ? -55.339 -6.029 98.839 1.00 94.69 117 GLU A C 1
ATOM 856 O O . GLU A 1 117 ? -55.619 -6.497 99.947 1.00 94.69 117 GLU A O 1
ATOM 861 N N . VAL A 1 118 ? -56.284 -5.718 97.945 1.00 96.75 118 VAL A N 1
ATOM 862 C CA . VAL A 1 118 ? -57.719 -5.910 98.205 1.00 96.75 118 VAL A CA 1
ATOM 863 C C . VAL A 1 118 ? -58.050 -7.390 98.395 1.00 96.75 118 VAL A C 1
ATOM 865 O O . VAL A 1 118 ? -58.771 -7.724 99.338 1.00 96.75 118 VAL A O 1
ATOM 868 N N . ARG A 1 119 ? -57.469 -8.295 97.595 1.00 97.00 119 ARG A N 1
ATOM 869 C CA . ARG A 1 119 ? -57.594 -9.745 97.815 1.00 97.00 119 ARG A CA 1
ATOM 870 C C . ARG A 1 119 ? -57.087 -10.150 99.194 1.00 97.00 119 ARG A C 1
ATOM 872 O O . ARG A 1 119 ? -57.769 -10.888 99.898 1.00 97.00 119 ARG A O 1
ATOM 879 N N . THR A 1 120 ? -55.929 -9.646 99.609 1.00 96.06 120 THR A N 1
ATOM 880 C CA . THR A 1 120 ? -55.354 -9.949 100.928 1.00 96.06 120 THR A CA 1
ATOM 881 C C . THR A 1 120 ? -56.266 -9.473 102.062 1.00 96.06 120 THR A C 1
ATOM 883 O O . THR A 1 120 ? -56.506 -10.220 103.010 1.00 96.06 120 THR A O 1
ATOM 886 N N . LYS A 1 121 ? -56.824 -8.258 101.948 1.00 94.88 121 LYS A N 1
ATOM 887 C CA . LYS A 1 121 ? -57.798 -7.720 102.912 1.00 94.88 121 LYS A CA 1
ATOM 888 C C . LYS A 1 121 ? -59.069 -8.565 102.966 1.00 94.88 121 LYS A C 1
ATOM 890 O O . LYS A 1 121 ? -59.524 -8.883 104.060 1.00 94.88 121 LYS A O 1
ATOM 895 N N . TYR A 1 122 ? -59.606 -8.968 101.814 1.00 95.88 122 TYR A N 1
ATOM 896 C CA . TYR A 1 122 ? -60.759 -9.865 101.752 1.00 95.88 122 TYR A CA 1
ATOM 897 C C . TYR A 1 122 ? -60.457 -11.211 102.410 1.00 95.88 122 TYR A C 1
ATOM 899 O O . TYR A 1 122 ? -61.255 -11.683 103.213 1.00 95.88 122 TYR A O 1
ATOM 907 N N . GLU A 1 123 ? -59.295 -11.816 102.143 1.00 96.31 123 GLU A N 1
ATOM 908 C CA . GLU A 1 123 ? -58.947 -13.117 102.718 1.00 96.31 123 GLU A CA 1
ATOM 909 C C . GLU A 1 123 ? -58.735 -13.094 104.235 1.00 96.31 123 GLU A C 1
ATOM 911 O O . GLU A 1 123 ? -59.022 -14.101 104.886 1.00 96.31 123 GLU A O 1
ATOM 916 N N . ALA A 1 124 ? -58.304 -11.958 104.788 1.00 95.94 124 ALA A N 1
ATOM 917 C CA . ALA A 1 124 ? -58.120 -11.752 106.223 1.00 95.94 124 ALA A CA 1
ATOM 918 C C . ALA A 1 124 ? -59.438 -11.674 107.022 1.00 95.94 124 ALA A C 1
ATOM 920 O O . ALA A 1 124 ? -59.407 -11.796 108.247 1.00 95.94 124 ALA A O 1
ATOM 921 N N . LEU A 1 125 ? -60.581 -11.486 106.353 1.00 96.00 125 LEU A N 1
ATOM 922 C CA . LEU A 1 125 ? -61.897 -11.462 106.993 1.00 96.00 125 LEU A CA 1
ATOM 923 C C . LEU A 1 125 ? -62.329 -12.850 107.494 1.00 96.00 125 LEU A C 1
ATOM 925 O O . LEU A 1 125 ? -62.025 -13.885 106.891 1.00 96.00 125 LEU A O 1
ATOM 929 N N . THR A 1 126 ? -63.123 -12.872 108.568 1.00 94.69 126 THR A N 1
ATOM 930 C CA . THR A 1 126 ? -63.809 -14.089 109.034 1.00 94.69 126 THR A CA 1
ATOM 931 C C . THR A 1 126 ? -64.894 -14.528 108.043 1.00 94.69 126 THR A C 1
ATOM 933 O O . THR A 1 126 ? -65.310 -13.768 107.169 1.00 94.69 126 THR A O 1
ATOM 936 N N . ALA A 1 127 ? -65.401 -15.759 108.170 1.00 92.50 127 ALA A N 1
ATOM 937 C CA . ALA A 1 127 ? -66.465 -16.257 107.292 1.00 92.50 127 ALA A CA 1
ATOM 938 C C . ALA A 1 127 ? -67.738 -15.387 107.346 1.00 92.50 127 ALA A C 1
ATOM 940 O O . ALA A 1 127 ? -68.323 -15.093 106.303 1.00 92.50 127 ALA A O 1
ATOM 941 N N . THR A 1 128 ? -68.121 -14.929 108.542 1.00 90.50 128 THR A N 1
ATOM 942 C CA . THR A 1 128 ? -69.259 -14.019 108.749 1.00 90.50 128 THR A CA 1
ATOM 943 C C . THR A 1 128 ? -69.031 -12.684 108.043 1.00 90.50 128 THR A C 1
ATOM 945 O O . THR A 1 128 ? -69.886 -12.226 107.290 1.00 90.50 128 THR A O 1
ATOM 948 N N . GLN A 1 129 ? -67.845 -12.094 108.203 1.00 96.12 129 GLN A N 1
ATOM 949 C CA . GLN A 1 129 ? -67.482 -10.828 107.564 1.00 96.12 129 GLN A CA 1
ATOM 950 C C . GLN A 1 129 ? -67.429 -10.948 106.031 1.00 96.12 129 GLN A C 1
ATOM 952 O O . GLN A 1 129 ? -67.965 -10.092 105.334 1.00 96.12 129 GLN A O 1
ATOM 957 N N . LYS A 1 130 ? -66.868 -12.035 105.480 1.00 94.25 130 LYS A N 1
ATOM 958 C CA . LYS A 1 130 ? -66.859 -12.299 104.025 1.00 94.25 130 LYS A CA 1
ATOM 959 C C . LYS A 1 130 ? -68.271 -12.393 103.442 1.00 94.25 130 LYS A C 1
ATOM 961 O O . LYS A 1 130 ? -68.503 -11.889 102.346 1.00 94.25 130 LYS A O 1
ATOM 966 N N . ALA A 1 131 ? -69.209 -13.008 104.168 1.00 92.75 131 ALA A N 1
ATOM 967 C CA . ALA A 1 131 ? -70.611 -13.076 103.754 1.00 92.75 131 ALA A CA 1
ATOM 968 C C . ALA A 1 131 ? -71.276 -11.686 103.720 1.00 92.75 131 ALA A C 1
ATOM 970 O O . ALA A 1 131 ? -72.099 -11.432 102.842 1.00 92.75 131 ALA A O 1
ATOM 971 N N . LEU A 1 132 ? -70.887 -10.782 104.628 1.00 93.38 132 LEU A N 1
ATOM 972 C CA . LEU A 1 132 ? -71.380 -9.400 104.683 1.00 93.38 132 LEU A CA 1
ATOM 973 C C . LEU A 1 132 ? -70.817 -8.499 103.571 1.00 93.38 132 LEU A C 1
ATOM 975 O O . LEU A 1 132 ? -71.510 -7.578 103.144 1.00 93.38 132 LEU A O 1
ATOM 979 N N . VAL A 1 133 ? -69.606 -8.765 103.065 1.00 94.44 133 VAL A N 1
ATOM 980 C CA . VAL A 1 133 ? -69.051 -8.047 101.896 1.00 94.44 133 VAL A CA 1
ATOM 981 C C . VAL A 1 133 ? -69.950 -8.234 100.667 1.00 94.44 133 VAL A C 1
ATOM 983 O O . VAL A 1 133 ? -70.201 -7.282 99.926 1.00 94.44 133 VAL A O 1
ATOM 986 N N . GLY A 1 134 ? -70.478 -9.447 100.476 1.00 91.94 134 GLY A N 1
ATOM 987 C CA . GLY A 1 134 ? -71.393 -9.773 99.386 1.00 91.94 134 GLY A CA 1
ATOM 988 C C . GLY A 1 134 ? -70.679 -9.994 98.051 1.00 91.94 134 GLY A C 1
ATOM 989 O O . GLY A 1 134 ? -69.931 -10.958 97.897 1.00 91.94 134 GLY A O 1
ATOM 990 N N . ASP A 1 135 ? -70.969 -9.144 97.064 1.00 92.94 135 ASP A N 1
ATOM 991 C CA . ASP A 1 135 ? -70.470 -9.294 95.694 1.00 92.94 135 ASP A CA 1
ATOM 992 C C . ASP A 1 135 ? -68.987 -8.908 95.573 1.00 92.94 135 ASP A C 1
ATOM 994 O O . ASP A 1 135 ? -68.584 -7.795 95.906 1.00 92.94 135 ASP A O 1
ATOM 998 N N . ILE A 1 136 ? -68.181 -9.833 95.050 1.00 95.69 136 ILE A N 1
ATOM 999 C CA . ILE A 1 136 ? -66.742 -9.659 94.807 1.00 95.69 136 ILE A CA 1
ATOM 1000 C C . ILE A 1 136 ? -66.379 -9.709 93.318 1.00 95.69 136 ILE A C 1
ATOM 1002 O O . ILE A 1 136 ? -65.201 -9.819 92.978 1.00 95.69 136 ILE A O 1
ATOM 1006 N N . THR A 1 137 ? -67.367 -9.643 92.421 1.00 95.38 137 THR A N 1
ATOM 1007 C CA . THR A 1 137 ? -67.175 -9.786 90.967 1.00 95.38 137 THR A CA 1
ATOM 1008 C C . THR A 1 137 ? -66.143 -8.800 90.423 1.00 95.38 137 THR A C 1
ATOM 1010 O O . THR A 1 137 ? -65.282 -9.173 89.639 1.00 95.38 137 THR A O 1
ATOM 1013 N N . ARG A 1 138 ? -66.146 -7.555 90.908 1.00 95.25 138 ARG A N 1
ATOM 1014 C CA . ARG A 1 138 ? -65.181 -6.530 90.486 1.00 95.25 138 ARG A CA 1
ATOM 1015 C C . ARG A 1 138 ? -63.729 -6.890 90.827 1.00 95.25 138 ARG A C 1
ATOM 1017 O O . ARG A 1 138 ? -62.838 -6.646 90.021 1.00 95.25 138 ARG A O 1
ATOM 1024 N N . LEU A 1 139 ? -63.492 -7.519 91.981 1.00 95.88 139 LEU A N 1
ATOM 1025 C CA . LEU A 1 139 ? -62.165 -8.009 92.365 1.00 95.88 139 LEU A CA 1
ATOM 1026 C C . LEU A 1 139 ? -61.722 -9.163 91.455 1.00 95.88 139 LEU A C 1
ATOM 1028 O O . LEU A 1 139 ? -60.607 -9.142 90.943 1.00 95.88 139 LEU A O 1
ATOM 1032 N N . THR A 1 140 ? -62.593 -10.148 91.218 1.00 95.31 140 THR A N 1
ATOM 1033 C CA . THR A 1 140 ? -62.249 -11.316 90.392 1.00 95.31 140 THR A CA 1
ATOM 1034 C C . THR A 1 140 ? -62.087 -10.967 88.912 1.00 95.31 140 THR A C 1
ATOM 1036 O O . THR A 1 140 ? -61.225 -11.531 88.236 1.00 95.31 140 THR A O 1
ATOM 1039 N N . GLU A 1 141 ? -62.866 -10.016 88.393 1.00 95.44 141 GLU A N 1
ATOM 1040 C CA . GLU A 1 141 ? -62.692 -9.486 87.039 1.00 95.44 141 GLU A CA 1
ATOM 1041 C C . GLU A 1 141 ? -61.377 -8.719 86.887 1.00 95.44 141 GLU A C 1
ATOM 1043 O O . GLU A 1 141 ? -60.698 -8.902 85.874 1.00 95.44 141 GLU A O 1
ATOM 1048 N N . ALA A 1 142 ? -60.980 -7.928 87.890 1.00 95.50 142 ALA A N 1
ATOM 1049 C CA . ALA A 1 142 ? -59.697 -7.231 87.883 1.00 95.50 142 ALA A CA 1
ATOM 1050 C C . ALA A 1 142 ? -58.503 -8.201 87.929 1.00 95.50 142 ALA A C 1
ATOM 1052 O O . ALA A 1 142 ? -57.553 -8.051 87.160 1.00 95.50 142 ALA A O 1
ATOM 1053 N N . GLU A 1 143 ? -58.573 -9.252 88.752 1.00 93.94 143 GLU A N 1
ATOM 1054 C CA . GLU A 1 143 ? -57.562 -10.321 88.790 1.00 93.94 143 GLU A CA 1
ATOM 1055 C C . GLU A 1 143 ? -57.426 -11.036 87.439 1.00 93.94 143 GLU A C 1
ATOM 1057 O O . GLU A 1 143 ? -56.316 -11.253 86.947 1.00 93.94 143 GLU A O 1
ATOM 1062 N N . ALA A 1 144 ? -58.555 -11.378 86.809 1.00 94.38 144 ALA A N 1
ATOM 1063 C CA . ALA A 1 144 ? -58.562 -12.015 85.497 1.00 94.38 144 ALA A CA 1
ATOM 1064 C C . ALA A 1 144 ? -58.010 -11.089 84.399 1.00 94.38 144 ALA A C 1
ATOM 1066 O O . ALA A 1 144 ? -57.284 -11.554 83.517 1.00 94.38 144 ALA A O 1
ATOM 1067 N N . ALA A 1 145 ? -58.322 -9.789 84.455 1.00 95.12 145 ALA A N 1
ATOM 1068 C CA . ALA A 1 145 ? -57.793 -8.793 83.528 1.00 95.12 145 ALA A CA 1
ATOM 1069 C C . ALA A 1 145 ? -56.268 -8.644 83.665 1.00 95.12 145 ALA A C 1
ATOM 1071 O O . ALA A 1 145 ? -55.568 -8.719 82.654 1.00 95.12 145 ALA A O 1
ATOM 1072 N N . ILE A 1 146 ?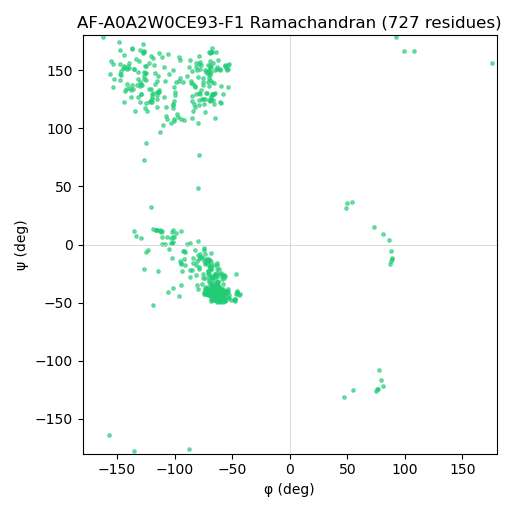 -55.733 -8.553 84.890 1.00 94.94 146 ILE A N 1
ATOM 1073 C CA . ILE A 1 146 ? -54.279 -8.536 85.138 1.00 94.94 146 ILE A CA 1
ATOM 1074 C C . ILE A 1 146 ? -53.615 -9.797 84.588 1.00 94.94 146 ILE A C 1
ATOM 1076 O O . ILE A 1 146 ? -52.637 -9.691 83.850 1.00 94.94 146 ILE A O 1
ATOM 1080 N N . ALA A 1 147 ? -54.159 -10.984 84.876 1.00 93.38 147 ALA A N 1
ATOM 1081 C CA . ALA A 1 147 ? -53.609 -12.236 84.358 1.00 93.38 147 ALA A CA 1
ATOM 1082 C C . ALA A 1 147 ? -53.590 -12.265 82.815 1.00 93.38 147 ALA A C 1
ATOM 1084 O O . ALA A 1 147 ? -52.625 -12.736 82.209 1.00 93.38 147 ALA A O 1
ATOM 1085 N N . GLY A 1 148 ? -54.631 -11.723 82.172 1.00 93.44 148 GLY A N 1
ATOM 1086 C CA . GLY A 1 148 ? -54.694 -11.558 80.720 1.00 93.44 148 GLY A CA 1
ATOM 1087 C C . GLY A 1 148 ? -53.637 -10.593 80.176 1.00 93.44 148 GLY A C 1
ATOM 1088 O O . GLY A 1 148 ? -52.966 -10.912 79.193 1.00 93.44 148 GLY A O 1
ATOM 1089 N N . LEU A 1 149 ? -53.439 -9.446 80.830 1.00 94.31 149 LEU A N 1
ATOM 1090 C CA . LEU A 1 149 ? -52.416 -8.467 80.455 1.00 94.31 149 LEU A CA 1
ATOM 1091 C C . LEU A 1 149 ? -50.995 -9.015 80.635 1.00 94.31 149 LEU A C 1
ATOM 1093 O O . LEU A 1 149 ? -50.144 -8.791 79.775 1.00 94.31 149 LEU A O 1
ATOM 1097 N N . GLU A 1 150 ? -50.731 -9.771 81.705 1.00 93.50 150 GLU A N 1
ATOM 1098 C CA . GLU A 1 150 ? -49.434 -10.423 81.926 1.00 93.50 150 GLU A CA 1
ATOM 1099 C C . GLU A 1 150 ? -49.148 -11.478 80.850 1.00 93.50 150 GLU A C 1
ATOM 1101 O O . GLU A 1 150 ? -48.045 -11.524 80.299 1.00 93.50 150 GLU A O 1
ATOM 1106 N N . ALA A 1 151 ? -50.151 -12.287 80.494 1.00 93.50 151 ALA A N 1
ATOM 1107 C CA . ALA A 1 151 ? -50.036 -13.256 79.409 1.00 93.50 151 ALA A CA 1
ATOM 1108 C C . ALA A 1 151 ? -49.785 -12.572 78.053 1.00 93.50 151 ALA A C 1
ATOM 1110 O O . ALA A 1 151 ? -48.933 -13.025 77.286 1.00 93.50 151 ALA A O 1
ATOM 1111 N N . GLN A 1 152 ? -50.472 -11.460 77.771 1.00 93.50 152 GLN A N 1
ATOM 1112 C CA . GLN A 1 152 ? -50.263 -10.686 76.546 1.00 93.50 152 GLN A CA 1
ATOM 1113 C C . GLN A 1 152 ? -48.865 -10.057 76.503 1.00 93.50 152 GLN A C 1
ATOM 1115 O O . GLN A 1 152 ? -48.188 -10.157 75.482 1.00 93.50 152 GLN A O 1
ATOM 1120 N N . ALA A 1 153 ? -48.390 -9.475 77.608 1.00 92.81 153 ALA A N 1
ATOM 1121 C CA . ALA A 1 153 ? -47.044 -8.912 77.695 1.00 92.81 153 ALA A CA 1
ATOM 1122 C C . ALA A 1 153 ? -45.960 -9.983 77.472 1.00 92.81 153 ALA A C 1
ATOM 1124 O O . ALA A 1 153 ? -44.974 -9.737 76.770 1.00 92.81 153 ALA A O 1
ATOM 1125 N N . ALA A 1 154 ? -46.155 -11.191 78.014 1.00 93.06 154 ALA A N 1
ATOM 1126 C CA . ALA A 1 154 ? -45.266 -12.325 77.772 1.00 93.06 154 ALA A CA 1
ATOM 1127 C C . ALA A 1 154 ? -45.282 -12.772 76.297 1.00 93.06 154 ALA A C 1
ATOM 1129 O O . ALA A 1 154 ? -44.219 -13.002 75.715 1.00 93.06 154 ALA A O 1
ATOM 1130 N N . ALA A 1 155 ? -46.462 -12.842 75.673 1.00 94.31 155 ALA A N 1
ATOM 1131 C CA . ALA A 1 155 ? -46.607 -13.187 74.259 1.00 94.31 155 ALA A CA 1
ATOM 1132 C C . ALA A 1 155 ? -45.969 -12.136 73.332 1.00 94.31 155 ALA A C 1
ATOM 1134 O O . ALA A 1 155 ? -45.268 -12.491 72.379 1.00 94.31 155 ALA A O 1
ATOM 1135 N N . ASP A 1 156 ? -46.147 -10.847 73.633 1.00 96.12 156 ASP A N 1
ATOM 1136 C CA . ASP A 1 156 ? -45.526 -9.745 72.895 1.00 96.12 156 ASP A CA 1
ATOM 1137 C C . ASP A 1 156 ? -43.997 -9.798 72.990 1.00 96.12 156 ASP A C 1
ATOM 1139 O O . ASP A 1 156 ? -43.296 -9.611 71.988 1.00 96.12 156 ASP A O 1
ATOM 1143 N N . LEU A 1 157 ? -43.467 -10.120 74.173 1.00 95.38 157 LEU A N 1
ATOM 1144 C CA . LEU A 1 157 ? -42.034 -10.306 74.380 1.00 95.38 157 LEU A CA 1
ATOM 1145 C C . LEU A 1 157 ? -41.491 -11.508 73.592 1.00 95.38 157 LEU A C 1
ATOM 1147 O O . LEU A 1 157 ? -40.423 -11.408 72.983 1.00 95.38 157 LEU A O 1
ATOM 1151 N N . GLU A 1 158 ? -42.208 -12.634 73.563 1.00 94.44 158 GLU A N 1
ATOM 1152 C CA . GLU A 1 158 ? -41.816 -13.817 72.787 1.00 94.44 158 GLU A CA 1
ATOM 1153 C C . GLU A 1 158 ? -41.800 -13.525 71.277 1.00 94.44 158 GLU A C 1
ATOM 1155 O O . GLU A 1 158 ? -40.825 -13.852 70.590 1.00 94.44 158 GLU A O 1
ATOM 1160 N N . ALA A 1 159 ? -42.838 -12.859 70.758 1.00 95.44 159 ALA A N 1
ATOM 1161 C CA . ALA A 1 159 ? -42.920 -12.452 69.357 1.00 95.44 159 ALA A CA 1
ATOM 1162 C C . ALA A 1 159 ? -41.765 -11.510 68.968 1.00 95.44 159 ALA A C 1
ATOM 1164 O O . ALA A 1 159 ? -41.088 -11.741 67.960 1.00 95.44 159 ALA A O 1
ATOM 1165 N N . ALA A 1 160 ? -41.473 -10.507 69.801 1.00 97.06 160 ALA A N 1
ATOM 1166 C CA . ALA A 1 160 ? -40.347 -9.602 69.593 1.00 97.06 160 ALA A CA 1
ATOM 1167 C C . ALA A 1 160 ? -38.992 -10.336 69.635 1.00 97.06 160 ALA A C 1
ATOM 1169 O O . ALA A 1 160 ? -38.130 -10.103 68.785 1.00 97.06 160 ALA A O 1
ATOM 1170 N N . ASN A 1 161 ? -38.795 -11.268 70.575 1.00 96.00 161 ASN A N 1
ATOM 1171 C CA . ASN A 1 161 ? -37.550 -12.033 70.694 1.00 96.00 161 ASN A CA 1
ATOM 1172 C C . ASN A 1 161 ? -37.291 -12.936 69.480 1.00 96.00 161 ASN A C 1
ATOM 1174 O O . ASN A 1 161 ? -36.147 -13.032 69.033 1.00 96.00 161 ASN A O 1
ATOM 1178 N N . ARG A 1 162 ? -38.331 -13.540 68.888 1.00 95.44 162 ARG A N 1
ATOM 1179 C CA . ARG A 1 162 ? -38.191 -14.298 67.630 1.00 95.44 162 ARG A CA 1
ATOM 1180 C C . ARG A 1 162 ? -37.610 -13.437 66.505 1.00 95.44 162 ARG A C 1
ATOM 1182 O O . ARG A 1 162 ? -36.746 -13.900 65.762 1.00 95.44 162 ARG A O 1
ATOM 1189 N N . VAL A 1 163 ? -38.050 -12.184 66.390 1.00 97.88 163 VAL A N 1
ATOM 1190 C CA . VAL A 1 163 ? -37.524 -11.246 65.387 1.00 97.88 163 VAL A CA 1
ATOM 1191 C C . VAL A 1 163 ? -36.125 -10.748 65.754 1.00 97.88 163 VAL A C 1
ATOM 1193 O O . VAL A 1 163 ? -35.271 -10.693 64.870 1.00 97.88 163 VAL A O 1
ATOM 1196 N N . LYS A 1 164 ? -35.835 -10.477 67.037 1.00 97.12 164 LYS A N 1
ATOM 1197 C CA . LYS A 1 164 ? -34.470 -10.143 67.495 1.00 97.12 164 LYS A CA 1
ATOM 1198 C C . LYS A 1 164 ? -33.454 -11.198 67.079 1.00 97.12 164 LYS A C 1
ATOM 1200 O O . LYS A 1 164 ? -32.396 -10.836 66.578 1.00 97.12 164 LYS A O 1
ATOM 1205 N N . VAL A 1 165 ? -33.778 -12.482 67.253 1.00 96.75 165 VAL A N 1
ATOM 1206 C CA . VAL A 1 165 ? -32.903 -13.590 66.837 1.00 96.75 165 VAL A CA 1
ATOM 1207 C C . VAL A 1 165 ? -32.677 -13.554 65.326 1.00 96.75 165 VAL A C 1
ATOM 1209 O O . VAL A 1 165 ? -31.532 -13.522 64.893 1.00 96.75 165 VAL A O 1
ATOM 1212 N N . LYS A 1 166 ? -33.739 -13.423 64.517 1.00 96.81 166 LYS A N 1
ATOM 1213 C CA . LYS A 1 166 ? -33.604 -13.308 63.053 1.00 96.81 166 LYS A CA 1
ATOM 1214 C C . LYS A 1 166 ? -32.699 -12.147 62.627 1.00 96.81 166 LYS A C 1
ATOM 1216 O O . LYS A 1 166 ? -31.869 -12.329 61.745 1.00 96.81 166 LYS A O 1
ATOM 1221 N N . ILE A 1 167 ? -32.827 -10.974 63.254 1.00 97.12 167 ILE A N 1
ATOM 1222 C CA . ILE A 1 167 ? -31.963 -9.811 62.979 1.00 97.12 167 ILE A CA 1
ATOM 1223 C C . ILE A 1 167 ? -30.522 -10.076 63.446 1.00 97.12 167 ILE A C 1
ATOM 1225 O O . ILE A 1 167 ? -29.569 -9.732 62.746 1.00 97.12 167 ILE A O 1
ATOM 1229 N N . ALA A 1 168 ? -30.348 -10.713 64.607 1.00 94.81 168 ALA A N 1
ATOM 1230 C CA . ALA A 1 168 ? -29.051 -11.080 65.169 1.00 94.81 168 ALA A CA 1
ATOM 1231 C C . ALA A 1 168 ? -28.351 -12.232 64.427 1.00 94.81 168 ALA A C 1
ATOM 1233 O O . ALA A 1 168 ? -27.153 -12.423 64.637 1.00 94.81 168 ALA A O 1
ATOM 1234 N N . ASP A 1 169 ? -29.051 -12.947 63.549 1.00 96.19 169 ASP A N 1
ATOM 1235 C CA . ASP A 1 169 ? -28.497 -14.006 62.701 1.00 96.19 169 ASP A CA 1
ATOM 1236 C C . ASP A 1 169 ? -28.086 -13.501 61.303 1.00 96.19 169 ASP A C 1
ATOM 1238 O O . ASP A 1 169 ? -27.304 -14.160 60.619 1.00 96.19 169 ASP A O 1
ATOM 1242 N N . LEU A 1 170 ? -28.538 -12.313 60.869 1.00 97.12 170 LEU A N 1
ATOM 1243 C CA . LEU A 1 170 ? -28.157 -11.734 59.567 1.00 97.12 170 LEU A CA 1
ATOM 1244 C C . LEU A 1 170 ? -26.642 -11.529 59.471 1.00 97.12 170 LEU A C 1
ATOM 1246 O O . LEU A 1 170 ? -26.086 -10.987 60.411 1.00 97.12 170 LEU A O 1
ATOM 1250 N N . PRO A 1 171 ? -25.931 -11.848 58.383 1.00 94.81 171 PRO A N 1
ATOM 1251 C CA . PRO A 1 171 ? -24.480 -11.655 58.329 1.00 94.81 171 PRO A CA 1
ATOM 1252 C C . PRO A 1 171 ? -24.046 -10.226 58.679 1.00 94.81 171 PRO A C 1
ATOM 1254 O O . PRO A 1 171 ? -24.799 -9.262 58.510 1.00 94.81 171 PRO A O 1
ATOM 1257 N N . LYS A 1 172 ? -22.811 -10.071 59.164 1.00 91.88 172 LYS A N 1
ATOM 1258 C CA . LYS A 1 172 ? -22.250 -8.729 59.358 1.00 91.88 172 LYS A CA 1
ATOM 1259 C C . LYS A 1 172 ? -22.190 -8.015 58.012 1.00 91.88 172 LYS A C 1
ATOM 1261 O O . LYS A 1 172 ? -21.957 -8.649 56.990 1.00 91.88 172 LYS A O 1
ATOM 1266 N N . LYS A 1 173 ? -22.303 -6.686 58.013 1.00 91.38 173 LYS A N 1
ATOM 1267 C CA . LYS A 1 173 ? -22.300 -5.852 56.799 1.00 91.38 173 LYS A CA 1
ATOM 1268 C C . LYS A 1 173 ? -21.198 -6.203 55.786 1.00 91.38 173 LYS A C 1
ATOM 1270 O O . LYS A 1 173 ? -21.466 -6.232 54.594 1.00 91.38 173 LYS A O 1
ATOM 1275 N N . SER A 1 174 ? -19.980 -6.490 56.250 1.00 91.44 174 SER A N 1
ATOM 1276 C CA . SER A 1 174 ? -18.831 -6.851 55.399 1.00 91.44 174 SER A CA 1
ATOM 1277 C C . SER A 1 174 ? -18.898 -8.255 54.788 1.00 91.44 174 SER A C 1
ATOM 1279 O O . SER A 1 174 ? -18.129 -8.561 53.887 1.00 91.44 174 SER A O 1
ATOM 1281 N N . GLU A 1 175 ? -19.766 -9.118 55.309 1.00 94.50 175 GLU A N 1
ATOM 1282 C CA . GLU A 1 175 ? -19.956 -10.512 54.890 1.00 94.50 175 GLU A CA 1
ATOM 1283 C C . GLU A 1 175 ? -21.242 -10.685 54.067 1.00 94.50 175 GLU A C 1
ATOM 1285 O O . GLU A 1 175 ? -21.526 -11.783 53.590 1.00 94.50 175 GLU A O 1
ATOM 1290 N N . ILE A 1 176 ? -22.036 -9.618 53.908 1.00 96.56 176 ILE A N 1
ATOM 1291 C CA . ILE A 1 176 ? -23.251 -9.647 53.098 1.00 96.56 176 ILE A CA 1
ATOM 1292 C C . ILE A 1 176 ? -22.879 -9.874 51.634 1.00 96.56 176 ILE A C 1
ATOM 1294 O O . ILE A 1 176 ? -22.053 -9.174 51.054 1.00 96.56 176 ILE A O 1
ATOM 1298 N N . THR A 1 177 ? -23.552 -10.845 51.032 1.00 96.38 177 THR A N 1
ATOM 1299 C CA . THR A 1 177 ? -23.498 -11.164 49.606 1.00 96.38 177 THR A CA 1
ATOM 1300 C C . THR A 1 177 ? -24.914 -11.188 49.038 1.00 96.38 177 THR A C 1
ATOM 1302 O O . THR A 1 177 ? -25.889 -11.281 49.786 1.00 96.38 177 THR A O 1
ATOM 1305 N N . LEU A 1 178 ? -25.060 -11.183 47.711 1.00 94.19 178 LEU A N 1
ATOM 1306 C CA . LEU A 1 178 ? -26.380 -11.276 47.070 1.00 94.19 178 LEU A CA 1
ATOM 1307 C C . LEU A 1 178 ? -27.157 -12.547 47.454 1.00 94.19 178 LEU A C 1
ATOM 1309 O O . LEU A 1 178 ? -28.385 -12.517 47.503 1.00 94.19 178 LEU A O 1
ATOM 1313 N N . ALA A 1 179 ? -26.469 -13.639 47.809 1.00 95.31 179 ALA A N 1
ATOM 1314 C CA . ALA A 1 179 ? -27.112 -14.864 48.287 1.00 95.31 179 ALA A CA 1
ATOM 1315 C C . ALA A 1 179 ? -27.880 -14.660 49.608 1.00 95.31 179 ALA A C 1
ATOM 1317 O O . ALA A 1 179 ? -28.800 -15.415 49.916 1.00 95.31 179 ALA A O 1
ATOM 1318 N N . ASN A 1 180 ? -27.547 -13.620 50.380 1.00 96.75 180 ASN A N 1
ATOM 1319 C CA . ASN A 1 180 ? -28.230 -13.293 51.629 1.00 96.75 180 ASN A CA 1
ATOM 1320 C C . ASN A 1 180 ? -29.529 -12.500 51.421 1.00 96.75 180 ASN A C 1
ATOM 1322 O O . ASN A 1 180 ? -30.250 -12.272 52.392 1.00 96.75 180 ASN A O 1
ATOM 1326 N N . LYS A 1 181 ? -29.869 -12.104 50.185 1.00 96.38 181 LYS A N 1
ATOM 1327 C CA . LYS A 1 181 ? -31.070 -11.305 49.896 1.00 96.38 181 LYS A CA 1
ATOM 1328 C C . LYS A 1 181 ? -32.337 -11.927 50.484 1.00 96.38 181 LYS A C 1
ATOM 1330 O O . LYS A 1 181 ? -33.106 -11.230 51.140 1.00 96.38 181 LYS A O 1
ATOM 1335 N N . THR A 1 182 ? -32.530 -13.233 50.304 1.00 95.88 182 THR A N 1
ATOM 1336 C CA . THR A 1 182 ? -33.726 -13.935 50.793 1.00 95.88 182 THR A CA 1
ATOM 1337 C C . THR A 1 182 ? -33.859 -13.844 52.312 1.00 95.88 182 THR A C 1
ATOM 1339 O O . THR A 1 182 ? -34.913 -13.457 52.805 1.00 95.88 182 THR A O 1
ATOM 1342 N N . VAL A 1 183 ? -32.784 -14.108 53.064 1.00 96.25 183 VAL A N 1
ATOM 1343 C CA . VAL A 1 183 ? -32.835 -14.089 54.538 1.00 96.25 183 VAL A CA 1
ATOM 1344 C C . VAL A 1 183 ? -33.004 -12.676 55.108 1.00 96.25 183 VAL A C 1
ATOM 1346 O O . VAL A 1 183 ? -33.672 -12.503 56.125 1.00 96.25 183 VAL A O 1
ATOM 1349 N N . VAL A 1 184 ? -32.461 -11.650 54.440 1.00 97.56 184 VAL A N 1
ATOM 1350 C CA . VAL A 1 184 ? -32.671 -10.239 54.813 1.00 97.56 184 VAL A CA 1
ATOM 1351 C C . VAL A 1 184 ? -34.132 -9.835 54.598 1.00 97.56 184 VAL A C 1
ATOM 1353 O O . VAL A 1 184 ? -34.748 -9.259 55.496 1.00 97.56 184 VAL A O 1
ATOM 1356 N N . VAL A 1 185 ? -34.713 -10.193 53.447 1.00 97.00 185 VAL A N 1
ATOM 1357 C CA . VAL A 1 185 ? -36.132 -9.938 53.145 1.00 97.00 185 VAL A CA 1
ATOM 1358 C C . VAL A 1 185 ? -37.040 -10.650 54.147 1.00 97.00 185 VAL A C 1
ATOM 1360 O O . VAL A 1 185 ? -37.966 -10.035 54.669 1.00 97.00 185 VAL A O 1
ATOM 1363 N N . GLU A 1 186 ? -36.755 -11.909 54.483 1.00 95.31 186 GLU A N 1
ATOM 1364 C CA . GLU A 1 186 ? -37.509 -12.648 55.501 1.00 95.31 186 GLU A CA 1
ATOM 1365 C C . GLU A 1 186 ? -37.451 -11.977 56.881 1.00 95.31 186 GLU A C 1
ATOM 1367 O O . GLU A 1 186 ? -38.471 -11.903 57.570 1.00 95.31 186 GLU A O 1
ATOM 1372 N N . ALA A 1 187 ? -36.284 -11.472 57.295 1.00 97.12 187 ALA A N 1
ATOM 1373 C CA . ALA A 1 187 ? -36.140 -10.745 58.555 1.00 97.12 187 ALA A CA 1
ATOM 1374 C C . ALA A 1 187 ? -36.945 -9.433 58.553 1.00 97.12 187 ALA A C 1
ATOM 1376 O O . ALA A 1 187 ? -37.628 -9.143 59.539 1.00 97.12 187 ALA A O 1
ATOM 1377 N N . ARG A 1 188 ? -36.944 -8.685 57.439 1.00 97.81 188 ARG A N 1
ATOM 1378 C CA . ARG A 1 188 ? -37.795 -7.497 57.266 1.00 97.81 188 ARG A CA 1
ATOM 1379 C C . ARG A 1 188 ? -39.275 -7.843 57.334 1.00 97.81 188 ARG A C 1
ATOM 1381 O O . ARG A 1 188 ? -40.004 -7.204 58.085 1.00 97.81 188 ARG A O 1
ATOM 1388 N N . SER A 1 189 ? -39.729 -8.860 56.604 1.00 97.19 189 SER A N 1
ATOM 1389 C CA . SER A 1 189 ? -41.131 -9.289 56.640 1.00 97.19 189 SER A CA 1
ATOM 1390 C C . SER A 1 189 ? -41.562 -9.724 58.042 1.00 97.19 189 SER A C 1
ATOM 1392 O O . SER A 1 189 ? -42.653 -9.366 58.479 1.00 97.19 189 SER A O 1
ATOM 1394 N N . ALA A 1 190 ? -40.700 -10.441 58.772 1.00 96.88 190 ALA A N 1
ATOM 1395 C CA . ALA A 1 190 ? -40.970 -10.836 60.151 1.00 96.88 190 ALA A CA 1
ATOM 1396 C C . ALA A 1 190 ? -41.070 -9.626 61.094 1.00 96.88 190 ALA A C 1
ATOM 1398 O O . ALA A 1 190 ? -41.961 -9.596 61.937 1.00 96.88 190 ALA A O 1
ATOM 1399 N N . TYR A 1 191 ? -40.203 -8.619 60.935 1.00 97.81 191 TYR A N 1
ATOM 1400 C CA . TYR A 1 191 ? -40.292 -7.369 61.691 1.00 97.81 191 TYR A CA 1
ATOM 1401 C C . TYR A 1 191 ? -41.571 -6.594 61.365 1.00 97.81 191 TYR A C 1
ATOM 1403 O O . TYR A 1 191 ? -42.252 -6.141 62.280 1.00 97.81 191 TYR A O 1
ATOM 1411 N N . GLU A 1 192 ? -41.942 -6.469 60.087 1.00 97.69 192 GLU A N 1
ATOM 1412 C CA . GLU A 1 192 ? -43.132 -5.705 59.697 1.00 97.69 192 GLU A CA 1
ATOM 1413 C C . GLU A 1 192 ? -44.448 -6.328 60.167 1.00 97.69 192 GLU A C 1
ATOM 1415 O O . GLU A 1 192 ? -45.389 -5.582 60.441 1.00 97.69 192 GLU A O 1
ATOM 1420 N N . ALA A 1 193 ? -44.491 -7.655 60.316 1.00 97.31 193 ALA A N 1
ATOM 1421 C CA . ALA A 1 193 ? -45.646 -8.391 60.828 1.00 97.31 193 ALA A CA 1
ATOM 1422 C C . ALA A 1 193 ? -45.913 -8.179 62.333 1.00 97.31 193 ALA A C 1
ATOM 1424 O O . ALA A 1 193 ? -46.986 -8.546 62.811 1.00 97.31 193 ALA A O 1
ATOM 1425 N N . LEU A 1 194 ? -44.962 -7.606 63.079 1.00 97.38 194 LEU A N 1
ATOM 1426 C CA . LEU A 1 194 ? -45.130 -7.302 64.500 1.00 97.38 194 LEU A CA 1
ATOM 1427 C C . LEU A 1 194 ? -46.063 -6.104 64.732 1.00 97.38 194 LEU A C 1
ATOM 1429 O O . LEU A 1 194 ? -46.105 -5.155 63.944 1.00 97.38 194 LEU A O 1
ATOM 1433 N N . THR A 1 195 ? -46.754 -6.106 65.874 1.00 96.25 195 THR A N 1
ATOM 1434 C CA . THR A 1 195 ? -47.505 -4.936 66.360 1.00 96.25 195 THR A CA 1
ATOM 1435 C C . THR A 1 195 ? -46.559 -3.802 66.774 1.00 96.25 195 THR A C 1
ATOM 1437 O O . THR A 1 195 ? -45.364 -4.014 66.977 1.00 96.25 195 THR A O 1
ATOM 1440 N N . THR A 1 196 ? -47.075 -2.581 66.950 1.00 95.81 196 THR A N 1
ATOM 1441 C CA . THR A 1 196 ? -46.264 -1.431 67.392 1.00 95.81 196 THR A CA 1
ATOM 1442 C C . THR A 1 196 ? -45.546 -1.706 68.716 1.00 95.81 196 THR A C 1
ATOM 1444 O O . THR A 1 196 ? -44.341 -1.483 68.806 1.00 95.81 196 THR A O 1
ATOM 1447 N N . THR A 1 197 ? -46.247 -2.267 69.707 1.00 93.56 197 THR A N 1
ATOM 1448 C CA . THR A 1 197 ? -45.666 -2.650 71.005 1.00 93.56 197 THR A CA 1
ATOM 1449 C C . THR A 1 197 ? -44.532 -3.659 70.831 1.00 93.56 197 THR A C 1
ATOM 1451 O O . THR A 1 197 ? -43.435 -3.471 71.356 1.00 93.56 197 THR A O 1
ATOM 1454 N N . GLN A 1 198 ? -44.753 -4.698 70.025 1.00 97.81 198 GLN A N 1
ATOM 1455 C CA . GLN A 1 198 ? -43.744 -5.717 69.738 1.00 97.81 198 GLN A CA 1
ATOM 1456 C C . GLN A 1 198 ? -42.529 -5.131 68.995 1.00 97.81 198 GLN A C 1
ATOM 1458 O O . GLN A 1 198 ? -41.395 -5.461 69.336 1.00 97.81 198 GLN A O 1
ATOM 1463 N N . LYS A 1 199 ? -42.726 -4.216 68.032 1.00 96.69 199 LYS A N 1
ATOM 1464 C CA . LYS A 1 199 ? -41.633 -3.506 67.335 1.00 96.69 199 LYS A CA 1
ATOM 1465 C C . LYS A 1 199 ? -40.794 -2.664 68.300 1.00 96.69 199 LYS A C 1
ATOM 1467 O O . LYS A 1 199 ? -39.568 -2.688 68.201 1.00 96.69 199 LYS A O 1
ATOM 1472 N N . THR A 1 200 ? -41.420 -1.978 69.260 1.00 96.06 200 THR A N 1
ATOM 1473 C CA . THR A 1 200 ? -40.704 -1.259 70.329 1.00 96.06 200 THR A CA 1
ATOM 1474 C C . THR A 1 200 ? -39.873 -2.217 71.185 1.00 96.06 200 THR A C 1
ATOM 1476 O O . THR A 1 200 ? -38.728 -1.907 71.509 1.00 96.06 200 THR A O 1
ATOM 1479 N N . LEU A 1 201 ? -40.401 -3.408 71.492 1.00 96.06 201 LEU A N 1
ATOM 1480 C CA . LEU A 1 201 ? -39.684 -4.441 72.247 1.00 96.06 201 LEU A CA 1
ATOM 1481 C C . LEU A 1 201 ? -38.508 -5.061 71.475 1.00 96.06 201 LEU A C 1
ATOM 1483 O O . LEU A 1 201 ? -37.555 -5.509 72.119 1.00 96.06 201 LEU A O 1
ATOM 1487 N N . VAL A 1 202 ? -38.536 -5.091 70.133 1.00 97.06 202 VAL A N 1
ATOM 1488 C CA . VAL A 1 202 ? -37.388 -5.516 69.302 1.00 97.06 202 VAL A CA 1
ATOM 1489 C C . VAL A 1 202 ? -36.185 -4.595 69.516 1.00 97.06 202 VAL A C 1
ATOM 1491 O O . VAL A 1 202 ? -35.066 -5.085 69.664 1.00 97.06 202 VAL A O 1
ATOM 1494 N N . GLY A 1 203 ? -36.411 -3.283 69.609 1.00 94.31 203 GLY A N 1
ATOM 1495 C CA . GLY A 1 203 ? -35.354 -2.300 69.837 1.00 94.31 203 GLY A CA 1
ATOM 1496 C C . GLY A 1 203 ? -34.520 -2.024 68.584 1.00 94.31 203 GLY A C 1
ATOM 1497 O O . GLY A 1 203 ? -35.059 -1.609 67.560 1.00 94.31 203 GLY A O 1
ATOM 1498 N N . ASP A 1 204 ? -33.200 -2.202 68.680 1.00 94.06 204 ASP A N 1
ATOM 1499 C CA . ASP A 1 204 ? -32.259 -1.861 67.609 1.00 94.06 204 ASP A CA 1
ATOM 1500 C C . ASP A 1 204 ? -32.404 -2.780 66.383 1.00 94.06 204 ASP A C 1
ATOM 1502 O O . ASP A 1 204 ? -32.280 -4.002 66.472 1.00 94.06 204 ASP A O 1
ATOM 1506 N N . ILE A 1 205 ? -32.624 -2.165 65.219 1.00 97.06 205 ILE A N 1
ATOM 1507 C CA . ILE A 1 205 ? -32.736 -2.831 63.915 1.00 97.06 205 ILE A CA 1
ATOM 1508 C C . ILE A 1 205 ? -31.620 -2.430 62.942 1.00 97.06 205 ILE A C 1
ATOM 1510 O O . ILE A 1 205 ? -31.709 -2.730 61.752 1.00 97.06 205 ILE A O 1
ATOM 1514 N N . THR A 1 206 ? -30.563 -1.767 63.418 1.00 95.94 206 THR A N 1
ATOM 1515 C CA . THR A 1 206 ? -29.468 -1.245 62.581 1.00 95.94 206 THR A CA 1
ATOM 1516 C C . THR A 1 206 ? -28.845 -2.331 61.706 1.00 95.94 206 THR A C 1
ATOM 1518 O O . THR A 1 206 ? -28.593 -2.118 60.526 1.00 95.94 206 THR A O 1
ATOM 1521 N N . ARG A 1 207 ? -28.669 -3.547 62.232 1.00 95.81 207 ARG A N 1
ATOM 1522 C CA . ARG A 1 207 ? -28.112 -4.670 61.461 1.00 95.81 207 ARG A CA 1
ATOM 1523 C C . ARG A 1 207 ? -28.994 -5.085 60.276 1.00 95.81 207 ARG A C 1
ATOM 1525 O O . ARG A 1 207 ? -28.462 -5.449 59.232 1.00 95.81 207 ARG A O 1
ATOM 1532 N N . LEU A 1 208 ? -30.321 -5.006 60.417 1.00 97.50 208 LEU A N 1
ATOM 1533 C CA . LEU A 1 208 ? -31.259 -5.274 59.323 1.00 97.50 208 LEU A CA 1
ATOM 1534 C C . LEU A 1 208 ? -31.160 -4.188 58.247 1.00 97.50 208 LEU A C 1
ATOM 1536 O O . LEU A 1 208 ? -31.003 -4.513 57.073 1.00 97.50 208 LEU A O 1
ATOM 1540 N N . THR A 1 209 ? -31.186 -2.913 58.640 1.00 96.31 209 THR A N 1
ATOM 1541 C CA . THR A 1 209 ? -31.126 -1.796 57.685 1.00 96.31 209 THR A CA 1
ATOM 1542 C C . THR A 1 209 ? -29.774 -1.708 56.975 1.00 96.31 209 THR A C 1
ATOM 1544 O O . THR A 1 209 ? -29.720 -1.425 55.778 1.00 96.31 209 THR A O 1
ATOM 1547 N N . GLU A 1 210 ? -28.670 -2.012 57.662 1.00 95.50 210 GLU A N 1
ATOM 1548 C CA . GLU A 1 210 ? -27.349 -2.116 57.037 1.00 95.50 210 GLU A CA 1
ATOM 1549 C C . GLU A 1 210 ? -27.255 -3.279 56.044 1.00 95.50 210 GLU A C 1
ATOM 1551 O O . GLU A 1 210 ? -26.640 -3.119 54.988 1.00 95.50 210 GLU A O 1
ATOM 1556 N N . ALA A 1 211 ? -27.865 -4.429 56.353 1.00 96.88 211 ALA A N 1
ATOM 1557 C CA . ALA A 1 211 ? -27.910 -5.568 55.441 1.00 96.88 211 ALA A CA 1
ATOM 1558 C C . ALA A 1 211 ? -28.739 -5.257 54.183 1.00 96.88 211 ALA A C 1
ATOM 1560 O O . ALA A 1 211 ? -28.306 -5.566 53.076 1.00 96.88 211 ALA A O 1
ATOM 1561 N N . GLU A 1 212 ? -29.885 -4.587 54.329 1.00 95.19 212 GLU A N 1
ATOM 1562 C CA . GLU A 1 212 ? -30.712 -4.121 53.205 1.00 95.19 212 GLU A CA 1
ATOM 1563 C C . GLU A 1 212 ? -29.947 -3.151 52.299 1.00 95.19 212 GLU A C 1
ATOM 1565 O O . GLU A 1 212 ? -29.923 -3.325 51.079 1.00 95.19 212 GLU A O 1
ATOM 1570 N N . ALA A 1 213 ? -29.265 -2.166 52.891 1.00 94.88 213 ALA A N 1
ATOM 1571 C CA . ALA A 1 213 ? -28.448 -1.213 52.147 1.00 94.88 213 ALA A CA 1
ATOM 1572 C C . ALA A 1 213 ? -27.274 -1.896 51.422 1.00 94.88 213 ALA A C 1
ATOM 1574 O O . ALA A 1 213 ? -26.969 -1.546 50.282 1.00 94.88 213 ALA A O 1
ATOM 1575 N N . ALA A 1 214 ? -26.632 -2.886 52.051 1.00 95.50 214 ALA A N 1
ATOM 1576 C CA . ALA A 1 214 ? -25.556 -3.656 51.432 1.00 95.50 214 ALA A CA 1
ATOM 1577 C C . ALA A 1 214 ? -26.054 -4.496 50.243 1.00 95.50 214 ALA A C 1
ATOM 1579 O O . ALA A 1 214 ? -25.420 -4.476 49.190 1.00 95.50 214 ALA A O 1
ATOM 1580 N N . ILE A 1 215 ? -27.207 -5.169 50.365 1.00 96.31 215 ILE A N 1
ATOM 1581 C CA . ILE A 1 215 ? -27.834 -5.890 49.244 1.00 96.31 215 ILE A CA 1
ATOM 1582 C C . ILE A 1 215 ? -28.148 -4.929 48.095 1.00 96.31 215 ILE A C 1
ATOM 1584 O O . ILE A 1 215 ? -27.754 -5.202 46.965 1.00 96.31 215 ILE A O 1
ATOM 1588 N N . ALA A 1 216 ? -28.779 -3.786 48.376 1.00 94.12 216 ALA A N 1
ATOM 1589 C CA . ALA A 1 216 ? -29.093 -2.792 47.350 1.00 94.12 216 ALA A CA 1
ATOM 1590 C C . ALA A 1 216 ? -27.829 -2.277 46.632 1.00 94.12 216 ALA A C 1
ATOM 1592 O O . ALA A 1 216 ? -27.822 -2.135 45.410 1.00 94.12 216 ALA A O 1
ATOM 1593 N N . GLY A 1 217 ? -26.739 -2.047 47.374 1.00 93.88 217 GLY A N 1
ATOM 1594 C CA . GLY A 1 217 ? -25.447 -1.659 46.804 1.00 93.88 217 GLY A CA 1
ATOM 1595 C C . GLY A 1 217 ? -24.830 -2.741 45.913 1.00 93.88 217 GLY A C 1
ATOM 1596 O O . GLY A 1 217 ? -24.339 -2.433 44.829 1.00 93.88 217 GLY A O 1
ATOM 1597 N N . LEU A 1 218 ? -24.893 -4.010 46.327 1.00 95.06 218 LEU A N 1
ATOM 1598 C CA . LEU A 1 218 ? -24.405 -5.137 45.527 1.00 95.06 218 LEU A CA 1
ATOM 1599 C C . LEU A 1 218 ? -25.220 -5.335 44.243 1.00 95.06 218 LEU A C 1
ATOM 1601 O O . LEU A 1 218 ? -24.643 -5.633 43.202 1.00 95.06 218 LEU A O 1
ATOM 1605 N N . GLU A 1 219 ? -26.542 -5.153 44.294 1.00 93.00 219 GLU A N 1
ATOM 1606 C CA . GLU A 1 219 ? -27.401 -5.230 43.105 1.00 93.00 219 GLU A CA 1
ATOM 1607 C C . GLU A 1 219 ? -27.103 -4.096 42.123 1.00 93.00 219 GLU A C 1
ATOM 1609 O O . GLU A 1 219 ? -26.985 -4.337 40.922 1.00 93.00 219 GLU A O 1
ATOM 1614 N N . ALA A 1 220 ? -26.915 -2.876 42.633 1.00 93.50 220 ALA A N 1
ATOM 1615 C CA . ALA A 1 220 ? -26.514 -1.737 41.817 1.00 93.50 220 ALA A CA 1
ATOM 1616 C C . ALA A 1 220 ? -25.139 -1.957 41.166 1.00 93.50 220 ALA A C 1
ATOM 1618 O O . ALA A 1 220 ? -24.978 -1.686 39.976 1.00 93.50 220 ALA A O 1
ATOM 1619 N N . GLN A 1 221 ? -24.166 -2.497 41.909 1.00 92.81 221 GLN A N 1
ATOM 1620 C CA . GLN A 1 221 ? -22.844 -2.814 41.366 1.00 92.81 221 GLN A CA 1
ATOM 1621 C C . GLN A 1 221 ? -22.916 -3.910 40.298 1.00 92.81 221 GLN A C 1
ATOM 1623 O O . GLN A 1 221 ? -22.327 -3.754 39.234 1.00 92.81 221 GLN A O 1
ATOM 1628 N N . ALA A 1 222 ? -23.671 -4.986 40.538 1.00 92.94 222 ALA A N 1
ATOM 1629 C CA . ALA A 1 222 ? -23.845 -6.058 39.560 1.00 92.94 222 ALA A CA 1
ATOM 1630 C C . ALA A 1 222 ? -24.505 -5.553 38.264 1.00 92.94 222 ALA A C 1
ATOM 1632 O O . ALA A 1 222 ? -24.097 -5.946 37.171 1.00 92.94 222 ALA A O 1
ATOM 1633 N N . ALA A 1 223 ? -25.487 -4.651 38.370 1.00 91.94 223 ALA A N 1
ATOM 1634 C CA . ALA A 1 223 ? -26.103 -4.010 37.212 1.00 91.94 223 ALA A CA 1
ATOM 1635 C C . ALA A 1 223 ? -25.114 -3.104 36.455 1.00 91.94 223 ALA A C 1
ATOM 1637 O O . ALA A 1 223 ? -25.072 -3.144 35.228 1.00 91.94 223 ALA A O 1
ATOM 1638 N N . ALA A 1 224 ? -24.293 -2.327 37.170 1.00 92.50 224 ALA A N 1
ATOM 1639 C CA . ALA A 1 224 ? -23.264 -1.481 36.566 1.00 92.50 224 ALA A CA 1
ATOM 1640 C C . ALA A 1 224 ? -22.162 -2.302 35.871 1.00 92.50 224 ALA A C 1
ATOM 1642 O O . ALA A 1 224 ? -21.745 -1.957 34.767 1.00 92.50 224 ALA A O 1
ATOM 1643 N N . ASP A 1 225 ? -21.726 -3.407 36.482 1.00 95.50 225 ASP A N 1
ATOM 1644 C CA . ASP A 1 225 ? -20.750 -4.324 35.889 1.00 95.50 225 ASP A CA 1
ATOM 1645 C C . ASP A 1 225 ? -21.297 -4.976 34.613 1.00 95.50 225 ASP A C 1
ATOM 1647 O O . ASP A 1 225 ? -20.579 -5.084 33.617 1.00 95.50 225 ASP A O 1
ATOM 1651 N N . LEU A 1 226 ? -22.575 -5.369 34.619 1.00 95.00 226 LEU A N 1
ATOM 1652 C CA . LEU A 1 226 ? -23.243 -5.920 33.443 1.00 95.00 226 LEU A CA 1
ATOM 1653 C C . LEU A 1 226 ? -23.365 -4.888 32.314 1.00 95.00 226 LEU A C 1
ATOM 1655 O O . LEU A 1 226 ? -23.101 -5.217 31.161 1.00 95.00 226 LEU A O 1
ATOM 1659 N N . GLU A 1 227 ? -23.731 -3.647 32.632 1.00 93.81 227 GLU A N 1
ATOM 1660 C CA . GLU A 1 227 ? -23.830 -2.561 31.651 1.00 93.81 227 GLU A CA 1
ATOM 1661 C C . GLU A 1 227 ? -22.468 -2.247 31.012 1.00 93.81 227 GLU A C 1
ATOM 1663 O O . GLU A 1 227 ? -22.354 -2.203 29.787 1.00 93.81 227 GLU A O 1
ATOM 1668 N N . ALA A 1 228 ? -21.410 -2.115 31.820 1.00 94.12 228 ALA A N 1
ATOM 1669 C CA . ALA A 1 228 ? -20.055 -1.884 31.319 1.00 94.12 228 ALA A CA 1
ATOM 1670 C C . ALA A 1 228 ? -19.571 -3.027 30.406 1.00 94.12 228 ALA A C 1
ATOM 1672 O O . ALA A 1 228 ? -19.002 -2.779 29.341 1.00 94.12 228 ALA A O 1
ATOM 1673 N N . ALA A 1 229 ? -19.839 -4.281 30.786 1.00 96.81 229 ALA A N 1
ATOM 1674 C CA . ALA A 1 229 ? -19.516 -5.440 29.961 1.00 96.81 229 ALA A CA 1
ATOM 1675 C C . ALA A 1 229 ? -20.317 -5.461 28.646 1.00 96.81 229 ALA A C 1
ATOM 1677 O O . ALA A 1 229 ? -19.742 -5.702 27.584 1.00 96.81 229 ALA A O 1
ATOM 1678 N N . ASN A 1 230 ? -21.619 -5.155 28.682 1.00 96.19 230 ASN A N 1
ATOM 1679 C CA . ASN A 1 230 ? -22.473 -5.120 27.491 1.00 96.19 230 ASN A CA 1
ATOM 1680 C C . ASN A 1 230 ? -22.031 -4.057 26.480 1.00 96.19 230 ASN A C 1
ATOM 1682 O O . ASN A 1 230 ? -22.070 -4.316 25.278 1.00 96.19 230 ASN A O 1
ATOM 1686 N N . GLN A 1 231 ? -21.570 -2.891 26.939 1.00 95.44 231 GLN A N 1
ATOM 1687 C CA . GLN A 1 231 ? -21.036 -1.858 26.047 1.00 95.44 231 GLN A CA 1
ATOM 1688 C C . GLN A 1 231 ? -19.804 -2.348 25.279 1.00 95.44 231 GLN A C 1
ATOM 1690 O O . GLN A 1 231 ? -19.703 -2.133 24.071 1.00 95.44 231 GLN A O 1
ATOM 1695 N N . VAL A 1 232 ? -18.881 -3.046 25.949 1.00 98.12 232 VAL A N 1
ATOM 1696 C CA . VAL A 1 232 ? -17.702 -3.624 25.286 1.00 98.12 232 VAL A CA 1
ATOM 1697 C C . VAL A 1 232 ? -18.087 -4.793 24.386 1.00 98.12 232 VAL A C 1
ATOM 1699 O O . VAL A 1 232 ? -17.583 -4.884 23.271 1.00 98.12 232 VAL A O 1
ATOM 1702 N N . LYS A 1 233 ? -19.022 -5.644 24.815 1.00 97.44 233 LYS A N 1
ATOM 1703 C CA . LYS A 1 233 ? -19.547 -6.738 23.994 1.00 97.44 233 LYS A CA 1
ATOM 1704 C C . LYS A 1 233 ? -20.156 -6.223 22.687 1.00 97.44 233 LYS A C 1
ATOM 1706 O O . LYS A 1 233 ? -19.791 -6.708 21.622 1.00 97.44 233 LYS A O 1
ATOM 1711 N N . ALA A 1 234 ? -21.001 -5.196 22.756 1.00 96.38 234 ALA A N 1
ATOM 1712 C CA . ALA A 1 234 ? -21.571 -4.553 21.574 1.00 96.38 234 ALA A CA 1
ATOM 1713 C C . ALA A 1 234 ? -20.487 -3.930 20.677 1.00 96.38 234 ALA A C 1
ATOM 1715 O O . ALA A 1 234 ? -20.586 -3.990 19.455 1.00 96.38 234 ALA A O 1
ATOM 1716 N N . ALA A 1 235 ? -19.429 -3.365 21.268 1.00 97.19 235 ALA A N 1
ATOM 1717 C CA . ALA A 1 235 ? -18.305 -2.827 20.509 1.00 97.19 235 ALA A CA 1
ATOM 1718 C C . ALA A 1 235 ? -17.517 -3.929 19.770 1.00 97.19 235 ALA A C 1
ATOM 1720 O O . ALA A 1 235 ? -17.159 -3.736 18.613 1.00 97.19 235 ALA A O 1
ATOM 1721 N N . ILE A 1 236 ? -17.311 -5.097 20.392 1.00 97.88 236 ILE A N 1
ATOM 1722 C CA . ILE A 1 236 ? -16.697 -6.276 19.754 1.00 97.88 236 ILE A CA 1
ATOM 1723 C C . ILE A 1 236 ? -17.592 -6.824 18.633 1.00 97.88 236 ILE A C 1
ATOM 1725 O O . ILE A 1 236 ? -17.103 -7.109 17.543 1.00 97.88 236 ILE A O 1
ATOM 1729 N N . GLU A 1 237 ? -18.902 -6.938 18.868 1.00 95.50 237 GLU A N 1
ATOM 1730 C CA . GLU A 1 237 ? -19.885 -7.350 17.852 1.00 95.50 237 GLU A CA 1
ATOM 1731 C C . GLU A 1 237 ? -19.973 -6.358 16.679 1.00 95.50 237 GLU A C 1
ATOM 1733 O O . GLU A 1 237 ? -20.357 -6.748 15.577 1.00 95.50 237 GLU A O 1
ATOM 1738 N N . GLY A 1 238 ? -19.602 -5.093 16.899 1.00 95.94 238 GLY A N 1
ATOM 1739 C CA . GLY A 1 238 ? -19.555 -4.043 15.883 1.00 95.94 238 GLY A CA 1
ATOM 1740 C C . GLY A 1 238 ? -18.295 -4.033 15.009 1.00 95.94 238 GLY A C 1
ATOM 1741 O O . GLY A 1 238 ? -18.330 -3.426 13.942 1.00 95.94 238 GLY A O 1
ATOM 1742 N N . LEU A 1 239 ? -17.203 -4.697 15.413 1.00 97.38 239 LEU A N 1
ATOM 1743 C CA . LEU A 1 239 ? -15.994 -4.827 14.579 1.00 97.38 239 LEU A CA 1
ATOM 1744 C C . LEU A 1 239 ? -16.296 -5.639 13.318 1.00 97.38 239 LEU A C 1
ATOM 1746 O O . LEU A 1 239 ? -17.139 -6.516 13.411 1.00 97.38 239 LEU A O 1
ATOM 1750 N N . PRO A 1 240 ? -15.641 -5.446 12.167 1.00 95.69 240 PRO A N 1
ATOM 1751 C CA . PRO A 1 240 ? -15.837 -6.312 11.001 1.00 95.69 240 PRO A CA 1
ATOM 1752 C C . PRO A 1 240 ? -15.573 -7.794 11.312 1.00 95.69 240 PRO A C 1
ATOM 1754 O O . PRO A 1 240 ? -14.829 -8.130 12.236 1.00 95.69 240 PRO A O 1
ATOM 1757 N N . VAL A 1 241 ? -16.198 -8.697 10.551 1.00 93.81 241 VAL A N 1
ATOM 1758 C CA . VAL A 1 241 ? -15.798 -10.115 10.568 1.00 93.81 241 VAL A CA 1
ATOM 1759 C C . VAL A 1 241 ? -14.445 -10.263 9.881 1.00 93.81 241 VAL A C 1
ATOM 1761 O O . VAL A 1 241 ? -14.106 -9.441 9.036 1.00 93.81 241 VAL A O 1
ATOM 1764 N N . LYS A 1 242 ? -13.679 -11.302 10.230 1.00 93.25 242 LYS A N 1
ATOM 1765 C CA . LYS A 1 242 ? -12.285 -11.493 9.801 1.00 93.25 242 LYS A CA 1
ATOM 1766 C C . LYS A 1 242 ? -12.053 -11.259 8.303 1.00 93.25 242 LYS A C 1
ATOM 1768 O O . LYS A 1 242 ? -11.049 -10.660 7.936 1.00 93.25 242 LYS A O 1
ATOM 1773 N N . GLU A 1 243 ? -12.955 -11.745 7.456 1.00 92.62 243 GLU A N 1
ATOM 1774 C CA . GLU A 1 243 ? -12.848 -11.665 5.995 1.00 92.62 243 GLU A CA 1
ATOM 1775 C C . GLU A 1 243 ? -13.050 -10.248 5.437 1.00 92.62 243 GLU A C 1
ATOM 1777 O O . GLU A 1 243 ? -12.568 -9.961 4.343 1.00 92.62 243 GLU A O 1
ATOM 1782 N N . ASP A 1 244 ? -13.732 -9.381 6.188 1.00 96.00 244 ASP A N 1
ATOM 1783 C CA . ASP A 1 244 ? -14.083 -8.010 5.802 1.00 96.00 244 ASP A CA 1
ATOM 1784 C C . ASP A 1 244 ? -13.190 -6.961 6.489 1.00 96.00 244 ASP A C 1
ATOM 1786 O O . ASP A 1 244 ? -13.410 -5.764 6.322 1.00 96.00 244 ASP A O 1
ATOM 1790 N N . VAL A 1 245 ? -12.213 -7.385 7.297 1.00 97.31 245 VAL A N 1
ATOM 1791 C CA . VAL A 1 245 ? -11.289 -6.469 7.979 1.00 97.31 245 VAL A CA 1
ATOM 1792 C C . VAL A 1 245 ? -10.392 -5.785 6.952 1.00 97.31 245 VAL A C 1
ATOM 1794 O O . VAL A 1 245 ? -9.718 -6.445 6.162 1.00 97.31 245 VAL A O 1
ATOM 1797 N N . GLU A 1 246 ? -10.316 -4.459 7.021 1.00 96.44 246 GLU A N 1
ATOM 1798 C CA . GLU A 1 246 ? -9.417 -3.629 6.226 1.00 96.44 246 GLU A CA 1
ATOM 1799 C C . GLU A 1 246 ? -8.454 -2.843 7.130 1.00 96.44 246 GLU A C 1
ATOM 1801 O O . GLU A 1 246 ? -8.719 -2.596 8.304 1.00 96.44 246 GLU A O 1
ATOM 1806 N N . LEU A 1 247 ? -7.333 -2.351 6.584 1.00 94.25 247 LEU A N 1
ATOM 1807 C CA . LEU A 1 247 ? -6.378 -1.530 7.355 1.00 94.25 247 LEU A CA 1
ATOM 1808 C C . LEU A 1 247 ? -7.009 -0.272 7.976 1.00 94.25 247 LEU A C 1
ATOM 1810 O O . LEU A 1 247 ? -6.517 0.225 8.990 1.00 94.25 247 LEU A O 1
ATOM 1814 N N . ALA A 1 248 ? -8.090 0.245 7.384 1.00 95.75 248 ALA A N 1
ATOM 1815 C CA . ALA A 1 248 ? -8.830 1.389 7.912 1.00 95.75 248 ALA A CA 1
ATOM 1816 C C . ALA A 1 248 ? -9.500 1.092 9.268 1.00 95.75 248 ALA A C 1
ATOM 1818 O O . ALA A 1 248 ? -9.687 2.012 10.066 1.00 95.75 248 ALA A O 1
ATOM 1819 N N . ASP A 1 249 ? -9.793 -0.177 9.565 1.00 96.94 249 ASP A N 1
ATOM 1820 C CA . ASP A 1 249 ? -10.450 -0.599 10.805 1.00 96.94 249 ASP A CA 1
ATOM 1821 C C . ASP A 1 249 ? -9.502 -0.640 12.005 1.00 96.94 249 ASP A C 1
ATOM 1823 O O . ASP A 1 249 ? -9.956 -0.739 13.148 1.00 96.94 249 ASP A O 1
ATOM 1827 N N . LYS A 1 250 ? -8.186 -0.516 11.778 1.00 96.56 250 LYS A N 1
ATOM 1828 C CA . LYS A 1 250 ? -7.154 -0.609 12.821 1.00 96.56 250 LYS A CA 1
ATOM 1829 C C . LYS A 1 250 ? -7.476 0.244 14.048 1.00 96.56 250 LYS A C 1
ATOM 1831 O O . LYS A 1 250 ? -7.426 -0.251 15.171 1.00 96.56 250 LYS A O 1
ATOM 1836 N N . ALA A 1 251 ? -7.849 1.506 13.836 1.00 96.38 251 ALA A N 1
ATOM 1837 C CA . ALA A 1 251 ? -8.147 2.423 14.933 1.00 96.38 251 ALA A CA 1
ATOM 1838 C C . ALA A 1 251 ? -9.355 1.960 15.768 1.00 96.38 251 ALA A C 1
ATOM 1840 O O . ALA A 1 251 ? -9.324 2.048 16.994 1.00 96.38 251 ALA A O 1
ATOM 1841 N N . ALA A 1 252 ? -10.397 1.429 15.119 1.00 96.69 252 ALA A N 1
ATOM 1842 C CA . ALA A 1 252 ? -11.576 0.914 15.809 1.00 96.69 252 ALA A CA 1
ATOM 1843 C C . ALA A 1 252 ? -11.248 -0.360 16.604 1.00 96.69 252 ALA A C 1
ATOM 1845 O O . ALA A 1 252 ? -11.647 -0.482 17.762 1.00 96.69 252 ALA A O 1
ATOM 1846 N N . VAL A 1 253 ? -10.475 -1.283 16.024 1.00 98.06 253 VAL A N 1
ATOM 1847 C CA . VAL A 1 253 ? -10.024 -2.515 16.694 1.00 98.06 253 VAL A CA 1
ATOM 1848 C C . VAL A 1 253 ? -9.189 -2.192 17.943 1.00 98.06 253 VAL A C 1
ATOM 1850 O O . VAL A 1 253 ? -9.471 -2.711 19.026 1.00 98.06 253 VAL A O 1
ATOM 1853 N N . GLU A 1 254 ? -8.217 -1.281 17.834 1.00 97.31 254 GLU A N 1
ATOM 1854 C CA . GLU A 1 254 ? -7.378 -0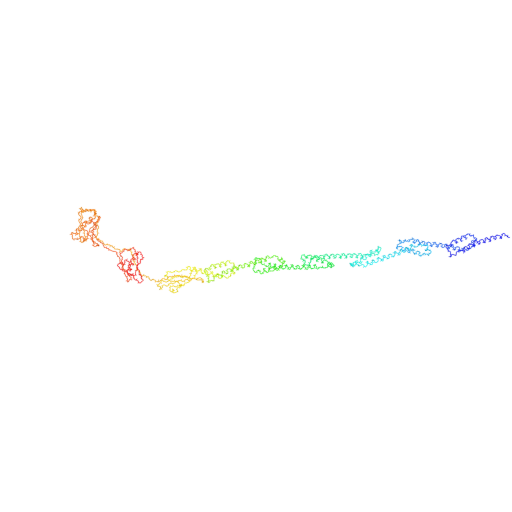.834 18.959 1.00 97.31 254 GLU A CA 1
ATOM 1855 C C . GLU A 1 254 ? -8.190 -0.124 20.059 1.00 97.31 254 GLU A C 1
ATOM 1857 O O . GLU A 1 254 ? -7.934 -0.305 21.257 1.00 97.31 254 GLU A O 1
ATOM 1862 N N . GLU A 1 255 ? -9.205 0.658 19.678 1.00 97.19 255 GLU A N 1
ATOM 1863 C CA . GLU A 1 255 ? -10.121 1.297 20.625 1.00 97.19 255 GLU A CA 1
ATOM 1864 C C . GLU A 1 255 ? -10.922 0.251 21.414 1.00 97.19 255 GLU A C 1
ATOM 1866 O O . GLU A 1 255 ? -11.016 0.336 22.644 1.00 97.19 255 GLU A O 1
ATOM 1871 N N . VAL A 1 256 ? -11.467 -0.764 20.734 1.00 98.25 256 VAL A N 1
ATOM 1872 C CA . VAL A 1 256 ? -12.210 -1.853 21.383 1.00 98.25 256 VAL A CA 1
ATOM 1873 C C . VAL A 1 256 ? -11.304 -2.658 22.313 1.00 98.25 256 VAL A C 1
ATOM 1875 O O . VAL A 1 256 ? -11.709 -2.944 23.443 1.00 98.25 256 VAL A O 1
ATOM 1878 N N . ARG A 1 257 ? -10.059 -2.948 21.911 1.00 98.19 257 ARG A N 1
ATOM 1879 C CA . ARG A 1 257 ? -9.063 -3.576 22.794 1.00 98.19 257 ARG A CA 1
ATOM 1880 C C . ARG A 1 257 ? -8.811 -2.741 24.043 1.00 98.19 257 ARG A C 1
ATOM 1882 O O . ARG A 1 257 ? -8.831 -3.276 25.148 1.00 98.19 257 ARG A O 1
ATOM 1889 N N . THR A 1 258 ? -8.624 -1.433 23.894 1.00 97.75 258 THR A N 1
ATOM 1890 C CA . THR A 1 258 ? -8.391 -0.525 25.027 1.00 97.75 258 THR A CA 1
ATOM 1891 C C . THR A 1 258 ? -9.583 -0.507 25.986 1.00 97.75 258 THR A C 1
ATOM 1893 O O . THR A 1 258 ? -9.406 -0.613 27.203 1.00 97.75 258 THR A O 1
ATOM 1896 N N . LYS A 1 259 ? -10.808 -0.440 25.449 1.00 97.25 259 LYS A N 1
ATOM 1897 C CA . LYS A 1 259 ? -12.046 -0.532 26.234 1.00 97.25 259 LYS A CA 1
ATOM 1898 C C . LYS A 1 259 ? -12.128 -1.857 26.988 1.00 97.25 259 LYS A C 1
ATOM 1900 O O . LYS A 1 259 ? -12.356 -1.838 28.196 1.00 97.25 259 LYS A O 1
ATOM 1905 N N . TYR A 1 260 ? -11.873 -2.981 26.318 1.00 98.06 260 TYR A N 1
ATOM 1906 C CA . TYR A 1 260 ? -11.845 -4.295 26.957 1.00 98.06 260 TYR A CA 1
ATOM 1907 C C . TYR A 1 260 ? -10.797 -4.361 28.070 1.00 98.06 260 TYR A C 1
ATOM 1909 O O . TYR A 1 260 ? -11.110 -4.811 29.169 1.00 98.06 260 TYR A O 1
ATOM 1917 N N . GLU A 1 261 ? -9.580 -3.859 27.845 1.00 97.69 261 GLU A N 1
ATOM 1918 C CA . GLU A 1 261 ? -8.525 -3.906 28.861 1.00 97.69 261 GLU A CA 1
ATOM 1919 C C . GLU A 1 261 ? -8.812 -3.047 30.096 1.00 97.69 261 GLU A C 1
ATOM 1921 O O . GLU A 1 261 ? 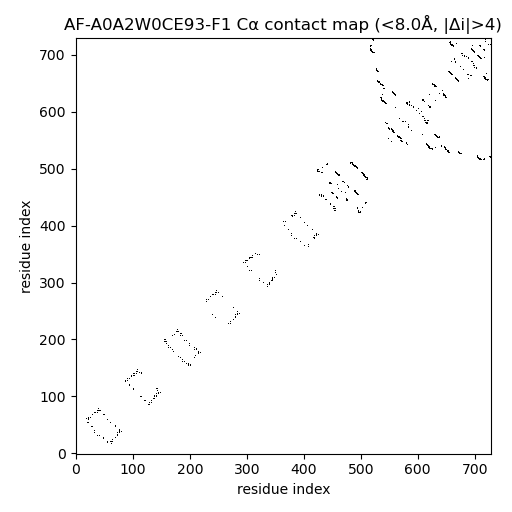-8.374 -3.414 31.189 1.00 97.69 261 GLU A O 1
ATOM 1926 N N . SER A 1 262 ? -9.593 -1.973 29.944 1.00 97.06 262 SER A N 1
ATOM 1927 C CA . SER A 1 262 ? -10.028 -1.102 31.045 1.00 97.06 262 SER A CA 1
ATOM 1928 C C . SER A 1 262 ? -11.066 -1.731 31.986 1.00 97.06 262 SER A C 1
ATOM 1930 O O . SER A 1 262 ? -11.276 -1.226 33.091 1.00 97.06 262 SER A O 1
ATOM 1932 N N . LEU A 1 263 ? -11.697 -2.837 31.576 1.00 97.56 263 LEU A N 1
ATOM 1933 C CA . LEU A 1 263 ? -12.684 -3.549 32.383 1.00 97.56 263 LEU A CA 1
ATOM 1934 C C . LEU A 1 263 ? -12.046 -4.282 33.572 1.00 97.56 263 LEU A C 1
ATOM 1936 O O . LEU A 1 263 ? -10.927 -4.801 33.502 1.00 97.56 263 LEU A O 1
ATOM 1940 N N . THR A 1 264 ? -12.808 -4.409 34.659 1.00 96.62 264 THR A N 1
ATOM 1941 C CA . THR A 1 264 ? -12.440 -5.262 35.799 1.00 96.62 264 THR A CA 1
ATOM 1942 C C . THR A 1 264 ? -12.499 -6.749 35.428 1.00 96.62 264 THR A C 1
ATOM 1944 O O . THR A 1 264 ? -13.114 -7.134 34.436 1.00 96.62 264 THR A O 1
ATOM 1947 N N . ALA A 1 265 ? -11.903 -7.626 36.243 1.00 95.50 265 ALA A N 1
ATOM 1948 C CA . ALA A 1 265 ? -11.942 -9.072 35.996 1.00 95.50 265 ALA A CA 1
ATOM 1949 C C . ALA A 1 265 ? -13.380 -9.630 35.916 1.00 95.50 265 ALA A C 1
ATOM 1951 O O . ALA A 1 265 ? -13.672 -10.445 35.042 1.00 95.50 265 ALA A O 1
ATOM 1952 N N . THR A 1 266 ? -14.285 -9.153 36.779 1.00 94.19 266 THR A N 1
ATOM 1953 C CA . THR A 1 266 ? -15.711 -9.519 36.750 1.00 94.19 266 THR A CA 1
ATOM 1954 C C . THR A 1 266 ? -16.367 -9.075 35.445 1.00 94.19 266 THR A C 1
ATOM 1956 O O . THR A 1 266 ? -17.049 -9.863 34.798 1.00 94.19 266 THR A O 1
ATOM 1959 N N . GLN A 1 267 ? -16.119 -7.835 35.020 1.00 97.88 267 GLN A N 1
ATOM 1960 C CA . GLN A 1 267 ? -16.671 -7.286 33.781 1.00 97.88 267 GLN A CA 1
ATOM 1961 C C . GLN A 1 267 ? -16.125 -8.014 32.543 1.00 97.88 267 GLN A C 1
ATOM 1963 O O . GLN A 1 267 ? -16.903 -8.383 31.671 1.00 97.88 267 GLN A O 1
ATOM 1968 N N . LYS A 1 268 ? -14.818 -8.314 32.485 1.00 96.19 268 LYS A N 1
ATOM 1969 C CA . LYS A 1 268 ? -14.210 -9.118 31.404 1.00 96.19 268 LYS A CA 1
ATOM 1970 C C . LYS A 1 268 ? -14.844 -10.508 31.305 1.00 96.19 268 LYS A C 1
ATOM 1972 O O . LYS A 1 268 ? -15.157 -10.957 30.208 1.00 96.19 268 LYS A O 1
ATOM 1977 N N . ALA A 1 269 ? -15.098 -11.165 32.441 1.00 95.38 269 ALA A N 1
ATOM 1978 C CA . ALA A 1 269 ? -15.786 -12.456 32.461 1.00 95.38 269 ALA A CA 1
ATOM 1979 C C . ALA A 1 269 ? -17.229 -12.371 31.925 1.00 95.38 269 ALA A C 1
ATOM 1981 O O . ALA A 1 269 ? -17.701 -13.320 31.303 1.00 95.38 269 ALA A O 1
ATOM 1982 N N . LEU A 1 270 ? -17.912 -11.238 32.135 1.00 96.56 270 LEU A N 1
ATOM 1983 C CA . LEU A 1 270 ? -19.260 -10.985 31.613 1.00 96.56 270 LEU A CA 1
ATOM 1984 C C . LEU A 1 270 ? -19.286 -10.666 30.108 1.00 96.56 270 LEU A C 1
ATOM 1986 O O . LEU A 1 270 ? -20.279 -10.986 29.458 1.00 96.56 270 LEU A O 1
ATOM 1990 N N . VAL A 1 271 ? -18.223 -10.078 29.541 1.00 97.44 271 VAL A N 1
ATOM 1991 C CA . VAL A 1 271 ? -18.103 -9.876 28.079 1.00 97.44 271 VAL A CA 1
ATOM 1992 C C . VAL A 1 271 ? -18.143 -11.223 27.349 1.00 97.44 271 VAL A C 1
ATOM 1994 O O . VAL A 1 271 ? -18.846 -11.365 26.349 1.00 97.44 271 VAL A O 1
ATOM 1997 N N . GLY A 1 272 ? -17.450 -12.229 27.891 1.00 94.19 272 GLY A N 1
ATOM 1998 C CA . GLY A 1 272 ? -17.437 -13.584 27.350 1.00 94.19 272 GLY A CA 1
ATOM 1999 C C . GLY A 1 272 ? -16.470 -13.741 26.177 1.00 94.19 272 GLY A C 1
ATOM 2000 O O . GLY A 1 272 ? -15.266 -13.557 26.340 1.00 94.19 272 GLY A O 1
ATOM 2001 N N . ASP A 1 273 ? -16.989 -14.155 25.019 1.00 92.94 273 ASP A N 1
ATOM 2002 C CA . ASP A 1 273 ? -16.177 -14.436 23.833 1.00 92.94 273 ASP A CA 1
ATOM 2003 C C . ASP A 1 273 ? -15.639 -13.148 23.187 1.00 92.94 273 ASP A C 1
ATOM 2005 O O . ASP A 1 273 ? -16.385 -12.207 22.918 1.00 92.94 273 ASP A O 1
ATOM 2009 N N . ILE A 1 274 ? -14.333 -13.131 22.918 1.00 97.62 274 ILE A N 1
ATOM 2010 C CA . ILE A 1 274 ? -13.613 -12.026 22.274 1.00 97.62 274 ILE A CA 1
ATOM 2011 C C . ILE A 1 274 ? -12.960 -12.444 20.951 1.00 97.62 274 ILE A C 1
ATOM 2013 O O . ILE A 1 274 ? -12.123 -11.710 20.426 1.00 97.62 274 ILE A O 1
ATOM 2017 N N . MET A 1 275 ? -13.318 -13.611 20.406 1.00 96.56 275 MET A N 1
ATOM 2018 C CA . MET A 1 275 ? -12.698 -14.179 19.207 1.00 96.56 275 MET A CA 1
ATOM 2019 C C . MET A 1 275 ? -12.699 -13.193 18.034 1.00 96.56 275 MET A C 1
ATOM 2021 O O . MET A 1 275 ? -11.656 -12.982 17.422 1.00 96.56 275 MET A O 1
ATOM 2025 N N . ARG A 1 276 ? -13.815 -12.490 17.806 1.00 96.62 276 ARG A N 1
ATOM 2026 C CA . ARG A 1 276 ? -13.944 -11.472 16.748 1.00 96.62 276 ARG A CA 1
ATOM 2027 C C . ARG A 1 276 ? -12.940 -10.322 16.892 1.00 96.62 276 ARG A C 1
ATOM 2029 O O . ARG A 1 276 ? -12.362 -9.900 15.899 1.00 96.62 276 ARG A O 1
ATOM 2036 N N . LEU A 1 277 ? -12.674 -9.861 18.120 1.00 98.19 277 LEU A N 1
ATOM 2037 C CA . LEU A 1 277 ? -11.636 -8.856 18.385 1.00 98.19 277 LEU A CA 1
ATOM 2038 C C . LEU A 1 277 ? -10.245 -9.413 18.056 1.00 98.19 277 LEU A C 1
ATOM 2040 O O . LEU A 1 277 ? -9.481 -8.768 17.347 1.00 98.19 277 LEU A O 1
ATOM 2044 N N . THR A 1 278 ? -9.927 -10.621 18.527 1.00 97.44 278 THR A N 1
ATOM 2045 C CA . THR A 1 278 ? -8.608 -11.229 18.285 1.00 97.44 278 THR A CA 1
ATOM 2046 C C . THR A 1 278 ? -8.368 -11.590 16.818 1.00 97.44 278 THR A C 1
ATOM 2048 O O . THR A 1 278 ? -7.244 -11.486 16.333 1.00 97.44 278 THR A O 1
ATOM 2051 N N . GLU A 1 279 ? -9.410 -11.996 16.092 1.00 96.94 279 GLU A N 1
ATOM 2052 C CA . GLU A 1 279 ? -9.339 -12.266 14.656 1.00 96.94 279 GLU A CA 1
ATOM 2053 C C . GLU A 1 279 ? -9.146 -10.978 13.860 1.00 96.94 279 GLU A C 1
ATOM 2055 O O . GLU A 1 279 ? -8.329 -10.966 12.942 1.00 96.94 279 GLU A O 1
ATOM 2060 N N . ALA A 1 280 ? -9.830 -9.893 14.242 1.00 97.75 280 ALA A N 1
ATOM 2061 C CA . ALA A 1 280 ? -9.630 -8.587 13.630 1.00 97.75 280 ALA A CA 1
ATOM 2062 C C . ALA A 1 280 ? -8.204 -8.061 13.857 1.00 97.75 280 ALA A C 1
ATOM 2064 O O . ALA A 1 280 ? -7.561 -7.616 12.913 1.00 97.75 280 ALA A O 1
ATOM 2065 N N . GLU A 1 281 ? -7.659 -8.185 15.069 1.00 96.94 281 GLU A N 1
ATOM 2066 C CA . GLU A 1 281 ? -6.263 -7.822 15.362 1.00 96.94 281 GLU A CA 1
ATOM 2067 C C . GLU A 1 281 ? -5.261 -8.619 14.518 1.00 96.94 281 GLU A C 1
ATOM 2069 O O . GLU A 1 281 ? -4.315 -8.051 13.970 1.00 96.94 281 GLU A O 1
ATOM 2074 N N . ALA A 1 282 ? -5.474 -9.932 14.384 1.00 96.31 282 ALA A N 1
ATOM 2075 C CA . ALA A 1 282 ? -4.623 -10.785 13.564 1.00 96.31 282 ALA A CA 1
ATOM 2076 C C . ALA A 1 282 ? -4.714 -10.428 12.070 1.00 96.31 282 ALA A C 1
ATOM 2078 O O . ALA A 1 282 ? -3.683 -10.367 11.400 1.00 96.31 282 ALA A O 1
ATOM 2079 N N . ALA A 1 283 ? -5.920 -10.153 11.563 1.00 96.81 283 ALA A N 1
ATOM 2080 C CA . ALA A 1 283 ? -6.135 -9.736 10.180 1.00 96.81 283 ALA A CA 1
ATOM 2081 C C . ALA A 1 283 ? -5.475 -8.378 9.883 1.00 96.81 283 ALA A C 1
ATOM 2083 O O . ALA A 1 283 ? -4.794 -8.245 8.868 1.00 96.81 283 ALA A O 1
ATOM 2084 N N . ILE A 1 284 ? -5.577 -7.400 10.793 1.00 97.56 284 ILE A N 1
ATOM 2085 C CA . ILE A 1 284 ? -4.850 -6.124 10.677 1.00 97.56 284 ILE A CA 1
ATOM 2086 C C . ILE A 1 284 ? -3.339 -6.364 10.601 1.00 97.56 284 ILE A C 1
ATOM 2088 O O . ILE A 1 284 ? -2.685 -5.824 9.711 1.00 97.56 284 ILE A O 1
ATOM 2092 N N . ALA A 1 285 ? -2.779 -7.199 11.481 1.00 94.75 285 ALA A N 1
ATOM 2093 C CA . ALA A 1 285 ? -1.346 -7.493 11.472 1.00 94.75 285 ALA A CA 1
ATOM 2094 C C . ALA A 1 285 ? -0.886 -8.165 10.162 1.00 94.75 285 ALA A C 1
ATOM 2096 O O . ALA A 1 285 ? 0.188 -7.851 9.646 1.00 94.75 285 ALA A O 1
ATOM 2097 N N . GLU A 1 286 ? -1.699 -9.065 9.601 1.00 95.31 286 GLU A N 1
ATOM 2098 C CA . GLU A 1 286 ? -1.435 -9.706 8.308 1.00 95.31 286 GLU A CA 1
ATOM 2099 C C . GLU A 1 286 ? -1.480 -8.697 7.153 1.00 95.31 286 GLU A C 1
ATOM 2101 O O . GLU A 1 286 ? -0.571 -8.671 6.320 1.00 95.31 286 GLU A O 1
ATOM 2106 N N . LEU A 1 287 ? -2.480 -7.811 7.133 1.00 95.88 287 LEU A N 1
ATOM 2107 C CA . LEU A 1 287 ? -2.590 -6.750 6.131 1.00 95.88 287 LEU A CA 1
ATOM 2108 C C . LEU A 1 287 ? -1.423 -5.758 6.206 1.00 95.88 287 LEU A C 1
ATOM 2110 O O . LEU A 1 287 ? -0.916 -5.336 5.167 1.00 95.88 287 LEU A O 1
ATOM 2114 N N . GLU A 1 288 ? -0.961 -5.401 7.407 1.00 94.25 288 GLU A N 1
ATOM 2115 C CA . GLU A 1 288 ? 0.215 -4.539 7.584 1.00 94.25 288 GLU A CA 1
ATOM 2116 C C . GLU A 1 288 ? 1.488 -5.214 7.066 1.00 94.25 288 GLU A C 1
ATOM 2118 O O . GLU A 1 288 ? 2.284 -4.583 6.365 1.00 94.25 288 GLU A O 1
ATOM 2123 N N . ALA A 1 289 ? 1.663 -6.507 7.353 1.00 93.62 289 ALA A N 1
ATOM 2124 C CA . ALA A 1 289 ? 2.785 -7.284 6.837 1.00 93.62 289 ALA A CA 1
ATOM 2125 C C . ALA A 1 289 ? 2.748 -7.384 5.303 1.00 93.62 289 ALA A C 1
ATOM 2127 O O . ALA A 1 289 ? 3.776 -7.193 4.650 1.00 93.62 289 ALA A O 1
ATOM 2128 N N . GLN A 1 290 ? 1.569 -7.619 4.718 1.00 93.38 290 GLN A N 1
ATOM 2129 C CA . GLN A 1 290 ? 1.401 -7.672 3.268 1.00 93.38 290 GLN A CA 1
ATOM 2130 C C . GLN A 1 290 ? 1.668 -6.311 2.616 1.00 93.38 290 GLN A C 1
ATOM 2132 O O . GLN A 1 290 ? 2.370 -6.247 1.608 1.00 93.38 290 GLN A O 1
ATOM 2137 N N . ALA A 1 291 ? 1.175 -5.215 3.199 1.00 93.25 291 ALA A N 1
ATOM 2138 C CA . ALA A 1 291 ? 1.437 -3.866 2.703 1.00 93.25 291 ALA A CA 1
ATOM 2139 C C . ALA A 1 291 ? 2.936 -3.519 2.750 1.00 93.25 291 ALA A C 1
ATOM 2141 O O . ALA A 1 291 ? 3.467 -2.928 1.806 1.00 93.25 291 ALA A O 1
ATOM 2142 N N . ALA A 1 292 ? 3.639 -3.922 3.813 1.00 93.00 292 ALA A N 1
ATOM 2143 C CA . ALA A 1 292 ? 5.087 -3.759 3.917 1.00 93.00 292 ALA A CA 1
ATOM 2144 C C . ALA A 1 292 ? 5.839 -4.583 2.855 1.00 93.00 292 ALA A C 1
ATOM 2146 O O . ALA A 1 292 ? 6.740 -4.056 2.201 1.00 93.00 292 ALA A O 1
ATOM 2147 N N . ALA A 1 293 ? 5.439 -5.839 2.635 1.00 93.69 293 ALA A N 1
ATOM 2148 C CA . ALA A 1 293 ? 6.022 -6.702 1.608 1.00 93.69 293 ALA A CA 1
ATOM 2149 C C . ALA A 1 293 ? 5.777 -6.165 0.186 1.00 93.69 293 ALA A C 1
ATOM 2151 O O . ALA A 1 293 ? 6.687 -6.162 -0.646 1.00 93.69 293 ALA A O 1
ATOM 2152 N N . ASP A 1 294 ? 4.573 -5.655 -0.092 1.00 96.31 294 ASP A N 1
ATOM 2153 C CA . ASP A 1 294 ? 4.237 -5.025 -1.371 1.00 96.31 294 ASP A CA 1
ATOM 2154 C C . ASP A 1 294 ? 5.082 -3.771 -1.622 1.00 96.31 294 ASP A C 1
ATOM 2156 O O . ASP A 1 294 ? 5.573 -3.560 -2.736 1.00 96.31 294 ASP A O 1
ATOM 2160 N N . LEU A 1 295 ? 5.298 -2.961 -0.583 1.00 95.38 295 LEU A N 1
ATOM 2161 C CA . LEU A 1 295 ? 6.161 -1.787 -0.651 1.00 95.38 295 LEU A CA 1
ATOM 2162 C C . LEU A 1 295 ? 7.629 -2.166 -0.894 1.00 95.38 295 LEU A C 1
ATOM 2164 O O . LEU A 1 295 ? 8.294 -1.532 -1.714 1.00 95.38 295 LEU A O 1
ATOM 2168 N N . GLU A 1 296 ? 8.144 -3.198 -0.223 1.00 94.56 296 GLU A N 1
ATOM 2169 C CA . GLU A 1 296 ? 9.508 -3.695 -0.435 1.00 94.56 296 GLU A CA 1
ATOM 2170 C C . GLU A 1 296 ? 9.706 -4.200 -1.873 1.00 94.56 296 GLU A C 1
ATOM 2172 O O . GLU A 1 296 ? 10.648 -3.784 -2.555 1.00 94.56 296 GLU A O 1
ATOM 2177 N N . ALA A 1 297 ? 8.780 -5.024 -2.374 1.00 95.31 297 ALA A N 1
ATOM 2178 C CA . ALA A 1 297 ? 8.814 -5.532 -3.743 1.00 95.31 297 ALA A CA 1
ATOM 2179 C C . ALA A 1 297 ? 8.786 -4.395 -4.781 1.00 95.31 297 ALA A C 1
ATOM 2181 O O . ALA A 1 297 ? 9.566 -4.406 -5.739 1.00 95.31 297 ALA A O 1
ATOM 2182 N N . ALA A 1 298 ? 7.938 -3.384 -4.575 1.00 97.31 298 ALA A N 1
ATOM 2183 C CA . ALA A 1 298 ? 7.890 -2.200 -5.427 1.00 97.31 298 ALA A CA 1
ATOM 2184 C C . ALA A 1 298 ? 9.200 -1.393 -5.372 1.00 97.31 298 ALA A C 1
ATOM 2186 O O . ALA A 1 298 ? 9.733 -1.018 -6.418 1.00 97.31 298 ALA A O 1
ATOM 2187 N N . ASN A 1 299 ? 9.772 -1.179 -4.182 1.00 96.50 299 ASN A N 1
ATOM 2188 C CA . ASN A 1 299 ? 11.026 -0.440 -4.006 1.00 96.50 299 ASN A CA 1
ATOM 2189 C C . ASN A 1 299 ? 12.215 -1.110 -4.705 1.00 96.50 299 ASN A C 1
ATOM 2191 O O . ASN A 1 299 ? 13.045 -0.415 -5.290 1.00 96.50 299 ASN A O 1
ATOM 2195 N N . LEU A 1 300 ? 12.285 -2.445 -4.719 1.00 95.50 300 LEU A N 1
ATOM 2196 C CA . LEU A 1 300 ? 13.320 -3.169 -5.465 1.00 95.50 300 LEU A CA 1
ATOM 2197 C C . LEU A 1 300 ? 13.246 -2.900 -6.974 1.00 95.50 300 LEU A C 1
ATOM 2199 O O . LEU A 1 300 ? 14.278 -2.780 -7.640 1.00 95.50 300 LEU A O 1
ATOM 2203 N N . VAL A 1 301 ? 12.036 -2.800 -7.529 1.00 97.81 301 VAL A N 1
ATOM 2204 C CA . VAL A 1 301 ? 11.842 -2.466 -8.946 1.00 97.81 301 VAL A CA 1
ATOM 2205 C C . VAL A 1 301 ? 12.107 -0.991 -9.204 1.00 97.81 301 VAL A C 1
ATOM 2207 O O . VAL A 1 301 ? 12.774 -0.667 -10.182 1.00 97.81 301 VAL A O 1
ATOM 2210 N N . LYS A 1 302 ? 11.662 -0.106 -8.310 1.00 97.31 302 LYS A N 1
ATOM 2211 C CA . LYS A 1 302 ? 11.957 1.326 -8.380 1.00 97.31 302 LYS A CA 1
ATOM 2212 C C . LYS A 1 302 ? 13.464 1.582 -8.410 1.00 97.31 302 LYS A C 1
ATOM 2214 O O . LYS A 1 302 ? 13.935 2.252 -9.320 1.00 97.31 302 LYS A O 1
ATOM 2219 N N . ALA A 1 303 ? 14.224 0.956 -7.513 1.00 96.38 303 ALA A N 1
ATOM 2220 C CA . ALA A 1 303 ? 15.683 1.037 -7.499 1.00 96.38 303 ALA A CA 1
ATOM 2221 C C . ALA A 1 303 ? 16.311 0.494 -8.796 1.00 96.38 303 ALA A C 1
ATOM 2223 O O . ALA A 1 303 ? 17.266 1.072 -9.310 1.00 96.38 303 ALA A O 1
ATOM 2224 N N . ALA A 1 304 ? 15.765 -0.589 -9.363 1.00 96.56 304 ALA A N 1
ATOM 2225 C CA . ALA A 1 304 ? 16.228 -1.106 -10.650 1.00 96.56 304 ALA A CA 1
ATOM 2226 C C . ALA A 1 304 ? 15.981 -0.117 -11.803 1.00 96.56 304 ALA A C 1
ATOM 2228 O O . ALA A 1 304 ? 16.843 0.017 -12.663 1.00 96.56 304 ALA A O 1
ATOM 2229 N N . ILE A 1 305 ? 14.843 0.587 -11.811 1.00 97.62 305 ILE A N 1
ATOM 2230 C CA . ILE A 1 305 ? 14.512 1.618 -12.811 1.00 97.62 305 ILE A CA 1
ATOM 2231 C C . ILE A 1 305 ? 15.372 2.876 -12.611 1.00 97.62 305 ILE A C 1
ATOM 2233 O O . ILE A 1 305 ? 15.893 3.424 -13.578 1.00 97.62 305 ILE A O 1
ATOM 2237 N N . GLU A 1 306 ? 15.560 3.323 -11.368 1.00 95.56 306 GLU A N 1
ATOM 2238 C CA . GLU A 1 306 ? 16.429 4.454 -11.013 1.00 95.56 306 GLU A CA 1
ATOM 2239 C C . GLU A 1 306 ? 17.911 4.181 -11.310 1.00 95.56 306 GLU A C 1
ATOM 2241 O O . GLU A 1 306 ? 18.674 5.121 -11.537 1.00 95.56 306 GLU A O 1
ATOM 2246 N N . GLY A 1 307 ? 18.314 2.909 -11.330 1.00 95.56 307 GLY A N 1
ATOM 2247 C CA . GLY A 1 307 ? 19.654 2.471 -11.711 1.00 95.56 307 GLY A CA 1
ATOM 2248 C C . GLY A 1 307 ? 19.915 2.429 -13.220 1.00 95.56 307 GLY A C 1
ATOM 2249 O O . GLY A 1 307 ? 21.072 2.310 -13.609 1.00 95.56 307 GLY A O 1
ATOM 2250 N N . LEU A 1 308 ? 18.888 2.529 -14.075 1.00 97.31 308 LEU A N 1
ATOM 2251 C CA . LEU A 1 308 ? 19.078 2.575 -15.533 1.00 97.31 308 LEU A CA 1
ATOM 2252 C C . LEU A 1 308 ? 19.696 3.912 -15.955 1.00 97.31 308 LEU A C 1
ATOM 2254 O O . LEU A 1 308 ? 19.353 4.924 -15.353 1.00 97.31 308 LEU A O 1
ATOM 2258 N N . PRO A 1 309 ? 20.536 3.991 -16.994 1.00 95.25 309 PRO A N 1
ATOM 2259 C CA . PRO A 1 309 ? 21.015 5.275 -17.503 1.00 95.25 309 PRO A CA 1
ATOM 2260 C C . PRO A 1 309 ? 19.854 6.205 -17.887 1.00 95.25 309 PRO A C 1
ATOM 2262 O O . PRO A 1 309 ? 18.741 5.765 -18.191 1.00 95.25 309 PRO A O 1
ATOM 2265 N N . VAL A 1 310 ? 20.089 7.516 -17.845 1.00 94.25 310 VAL A N 1
ATOM 2266 C CA . VAL A 1 310 ? 19.129 8.472 -18.417 1.00 94.25 310 VAL A CA 1
ATOM 2267 C C . VAL A 1 310 ? 19.127 8.334 -19.938 1.00 94.25 310 VAL A C 1
ATOM 2269 O O . VAL A 1 310 ? 20.143 7.975 -20.514 1.00 94.25 310 VAL A O 1
ATOM 2272 N N . LYS A 1 311 ? 18.014 8.665 -20.604 1.00 93.31 311 LYS A N 1
ATOM 2273 C CA . LYS A 1 311 ? 17.809 8.449 -22.052 1.00 93.31 311 LYS A CA 1
ATOM 2274 C C . LYS A 1 311 ? 19.010 8.802 -22.944 1.00 93.31 311 LYS A C 1
ATOM 2276 O O . LYS A 1 311 ? 19.307 8.065 -23.873 1.00 93.31 311 LYS A O 1
ATOM 2281 N N . ALA A 1 312 ? 19.673 9.927 -22.671 1.00 92.25 312 ALA A N 1
ATOM 2282 C CA . ALA A 1 312 ? 20.801 10.421 -23.466 1.00 92.25 312 ALA A CA 1
ATOM 2283 C C . ALA A 1 312 ? 22.111 9.631 -23.274 1.00 92.25 312 ALA A C 1
ATOM 2285 O O . ALA A 1 312 ? 23.019 9.771 -24.084 1.00 92.25 312 ALA A O 1
ATOM 2286 N N . GLU A 1 313 ? 22.211 8.842 -22.205 1.00 95.50 313 GLU A N 1
ATOM 2287 C CA . GLU A 1 313 ? 23.387 8.050 -21.822 1.00 95.50 313 GLU A CA 1
ATOM 2288 C C . GLU A 1 313 ? 23.175 6.547 -22.043 1.00 95.50 313 GLU A C 1
ATOM 2290 O O . GLU A 1 313 ? 24.057 5.759 -21.729 1.00 95.50 313 GLU A O 1
ATOM 2295 N N . VAL A 1 314 ? 22.005 6.135 -22.540 1.00 97.06 314 VAL A N 1
ATOM 2296 C CA . VAL A 1 314 ? 21.716 4.722 -22.804 1.00 97.06 314 VAL A CA 1
ATOM 2297 C C . VAL A 1 314 ? 22.603 4.227 -23.941 1.00 97.06 314 VAL A C 1
ATOM 2299 O O . VAL A 1 314 ? 22.630 4.824 -25.016 1.00 97.06 314 VAL A O 1
ATOM 2302 N N . GLU A 1 315 ? 23.277 3.102 -23.720 1.00 96.19 315 GLU A N 1
ATOM 2303 C CA . GLU A 1 315 ? 24.098 2.402 -24.706 1.00 96.19 315 GLU A CA 1
ATOM 2304 C C . GLU A 1 315 ? 23.578 0.974 -24.937 1.00 96.19 315 GLU A C 1
ATOM 2306 O O . GLU A 1 315 ? 22.874 0.400 -24.108 1.00 96.19 315 GLU A O 1
ATOM 2311 N N . LEU A 1 316 ? 23.969 0.325 -26.043 1.00 93.94 316 LEU A N 1
ATOM 2312 C CA . LEU A 1 316 ? 23.555 -1.063 -26.329 1.00 93.94 316 LEU A CA 1
ATOM 2313 C C . LEU A 1 316 ? 23.953 -2.062 -25.227 1.00 93.94 316 LEU A C 1
ATOM 2315 O O . LEU A 1 316 ? 23.288 -3.085 -25.058 1.00 93.94 316 LEU A O 1
ATOM 2319 N N . ALA A 1 317 ? 25.012 -1.771 -24.464 1.00 95.44 317 ALA A N 1
ATOM 2320 C CA . ALA A 1 317 ? 25.435 -2.590 -23.330 1.00 95.44 317 ALA A CA 1
ATOM 2321 C C . ALA A 1 317 ? 24.387 -2.629 -22.198 1.00 95.44 317 ALA A C 1
ATOM 2323 O O . ALA A 1 317 ? 24.280 -3.639 -21.498 1.00 95.44 317 ALA A O 1
ATOM 2324 N N . ASP A 1 318 ? 23.560 -1.586 -22.064 1.00 97.50 318 ASP A N 1
ATOM 2325 C CA . ASP A 1 318 ? 22.528 -1.482 -21.028 1.00 97.50 318 ASP A CA 1
ATOM 2326 C C . ASP A 1 318 ? 21.302 -2.354 -21.308 1.00 97.50 318 ASP A C 1
ATOM 2328 O O . ASP A 1 318 ? 20.482 -2.571 -20.411 1.00 97.50 318 ASP A O 1
ATOM 2332 N N . LYS A 1 319 ? 21.180 -2.908 -22.523 1.00 96.81 319 LYS A N 1
ATOM 2333 C CA . LYS A 1 319 ? 20.034 -3.723 -22.955 1.00 96.81 319 LYS A CA 1
ATOM 2334 C C . LYS A 1 319 ? 19.648 -4.785 -21.926 1.00 96.81 319 LYS A C 1
ATOM 2336 O O . LYS A 1 319 ? 18.482 -4.902 -21.559 1.00 96.81 319 LYS A O 1
ATOM 2341 N N . THR A 1 320 ? 20.635 -5.511 -21.402 1.00 96.44 320 THR A N 1
ATOM 2342 C CA . THR A 1 320 ? 20.393 -6.578 -20.418 1.00 96.44 320 THR A CA 1
ATOM 2343 C C . THR A 1 320 ? 19.805 -6.027 -19.112 1.00 96.44 320 THR A C 1
ATOM 2345 O O . THR A 1 320 ? 18.913 -6.639 -18.524 1.00 96.44 320 THR A O 1
ATOM 2348 N N . ALA A 1 321 ? 20.269 -4.860 -18.651 1.00 96.94 321 ALA A N 1
ATOM 2349 C CA . ALA A 1 321 ? 19.764 -4.222 -17.436 1.00 96.94 321 ALA A CA 1
ATOM 2350 C C . ALA A 1 321 ? 18.334 -3.689 -17.627 1.00 96.94 321 ALA A C 1
ATOM 2352 O O . ALA A 1 321 ? 17.481 -3.893 -16.758 1.00 96.94 321 ALA A O 1
ATOM 2353 N N . VAL A 1 322 ? 18.051 -3.077 -18.782 1.00 97.88 322 VAL A N 1
ATOM 2354 C CA . VAL A 1 322 ? 16.717 -2.583 -19.161 1.00 97.88 322 VAL A CA 1
ATOM 2355 C C . VAL A 1 322 ? 15.707 -3.737 -19.238 1.00 97.88 322 VAL A C 1
ATOM 2357 O O . VAL A 1 322 ? 14.644 -3.678 -18.615 1.00 97.88 322 VAL A O 1
ATOM 2360 N N . GLU A 1 323 ? 16.053 -4.834 -19.916 1.00 97.44 323 GLU A N 1
ATOM 2361 C CA . GLU A 1 323 ? 15.209 -6.034 -20.014 1.00 97.44 323 GLU A CA 1
ATOM 2362 C C . GLU A 1 323 ? 14.964 -6.687 -18.644 1.00 97.44 323 GLU A C 1
ATOM 2364 O O . GLU A 1 323 ? 13.843 -7.118 -18.335 1.00 97.44 323 GLU A O 1
ATOM 2369 N N . ALA A 1 324 ? 15.987 -6.723 -17.784 1.00 96.69 324 ALA A N 1
ATOM 2370 C CA . ALA A 1 324 ? 15.859 -7.217 -16.419 1.00 96.69 324 ALA A CA 1
ATOM 2371 C C . ALA A 1 324 ? 14.908 -6.341 -15.585 1.00 96.69 324 ALA A C 1
ATOM 2373 O O . ALA A 1 324 ? 14.034 -6.873 -14.893 1.00 96.69 324 ALA A O 1
ATOM 2374 N N . ALA A 1 325 ? 15.021 -5.012 -15.677 1.00 97.75 325 ALA A N 1
ATOM 2375 C CA . ALA A 1 325 ? 14.117 -4.078 -15.006 1.00 97.75 325 ALA A CA 1
ATOM 2376 C C . ALA A 1 325 ? 12.668 -4.241 -15.498 1.00 97.75 325 ALA A C 1
ATOM 2378 O O . ALA A 1 325 ? 11.748 -4.341 -14.680 1.00 97.75 325 ALA A O 1
ATOM 2379 N N . ARG A 1 326 ? 12.450 -4.386 -16.814 1.00 98.06 326 ARG A N 1
ATOM 2380 C CA . ARG A 1 326 ? 11.117 -4.656 -17.379 1.00 98.06 326 ARG A CA 1
ATOM 2381 C C . ARG A 1 326 ? 10.536 -5.982 -16.909 1.00 98.06 326 ARG A C 1
ATOM 2383 O O . ARG A 1 326 ? 9.341 -6.055 -16.620 1.00 98.06 326 ARG A O 1
ATOM 2390 N N . THR A 1 327 ? 11.355 -7.025 -16.829 1.00 97.75 327 THR A N 1
ATOM 2391 C CA . THR A 1 327 ? 10.925 -8.347 -16.356 1.00 97.75 327 THR A CA 1
ATOM 2392 C C . THR A 1 327 ? 10.491 -8.288 -14.894 1.00 97.75 327 THR A C 1
ATOM 2394 O O . THR A 1 327 ? 9.395 -8.748 -14.567 1.00 97.75 327 THR A O 1
ATOM 2397 N N . LYS A 1 328 ? 11.287 -7.639 -14.032 1.00 97.38 328 LYS A N 1
ATOM 2398 C CA . LYS A 1 328 ? 10.927 -7.415 -12.626 1.00 97.38 328 LYS A CA 1
ATOM 2399 C C . LYS A 1 328 ? 9.633 -6.608 -12.494 1.00 97.38 328 LYS A C 1
ATOM 2401 O O . LYS A 1 328 ? 8.739 -7.024 -11.767 1.00 97.38 328 LYS A O 1
ATOM 2406 N N . TYR A 1 329 ? 9.483 -5.519 -13.252 1.00 98.00 329 TYR A N 1
ATOM 2407 C CA . TYR A 1 329 ? 8.253 -4.721 -13.249 1.00 98.00 329 TYR A CA 1
ATOM 2408 C C . TYR A 1 329 ? 7.028 -5.529 -13.697 1.00 98.00 329 TYR A C 1
ATOM 2410 O O . TYR A 1 329 ? 5.967 -5.428 -13.089 1.00 98.00 329 TYR A O 1
ATOM 2418 N N . LYS A 1 330 ? 7.145 -6.368 -14.735 1.00 97.69 330 LYS A N 1
ATOM 2419 C CA . LYS A 1 330 ? 6.033 -7.210 -15.213 1.00 97.69 330 LYS A CA 1
ATOM 2420 C C . LYS A 1 330 ? 5.565 -8.220 -14.163 1.00 97.69 330 LYS A C 1
ATOM 2422 O O . LYS A 1 330 ? 4.357 -8.447 -14.091 1.00 97.69 330 LYS A O 1
ATOM 2427 N N . ALA A 1 331 ? 6.489 -8.765 -13.371 1.00 97.31 331 ALA A N 1
ATOM 2428 C CA . ALA A 1 331 ? 6.211 -9.748 -12.325 1.00 97.31 331 ALA A CA 1
ATOM 2429 C C . ALA A 1 331 ? 5.445 -9.179 -11.114 1.00 97.31 331 ALA A C 1
ATOM 2431 O O . ALA A 1 331 ? 4.846 -9.951 -10.372 1.00 97.31 331 ALA A O 1
ATOM 2432 N N . LEU A 1 332 ? 5.431 -7.854 -10.931 1.00 97.69 332 LEU A N 1
ATOM 2433 C CA . LEU A 1 332 ? 4.698 -7.203 -9.843 1.00 97.69 332 LEU A CA 1
ATOM 2434 C C . LEU A 1 332 ? 3.172 -7.316 -9.999 1.00 97.69 332 LEU A C 1
ATOM 2436 O O . LEU A 1 332 ? 2.628 -7.277 -11.114 1.00 97.69 332 LEU A O 1
ATOM 2440 N N . THR A 1 333 ? 2.470 -7.371 -8.866 1.00 97.06 333 THR A N 1
ATOM 2441 C CA . THR A 1 333 ? 1.003 -7.259 -8.797 1.00 97.06 333 THR A CA 1
ATOM 2442 C C . THR A 1 333 ? 0.530 -5.851 -9.182 1.00 97.06 333 THR A C 1
ATOM 2444 O O . THR A 1 333 ? 1.330 -4.924 -9.318 1.00 97.06 333 THR A O 1
ATOM 2447 N N . ALA A 1 334 ? -0.779 -5.656 -9.380 1.00 95.69 334 ALA A N 1
ATOM 2448 C CA . ALA A 1 334 ? -1.329 -4.334 -9.698 1.00 95.69 334 ALA A CA 1
ATOM 2449 C C . ALA A 1 334 ? -1.051 -3.301 -8.586 1.00 95.69 334 ALA A C 1
ATOM 2451 O O . ALA A 1 334 ? -0.615 -2.191 -8.887 1.00 95.69 334 ALA A O 1
ATOM 2452 N N . THR A 1 335 ? -1.219 -3.692 -7.318 1.00 94.00 335 THR A N 1
ATOM 2453 C CA . THR A 1 335 ? -0.909 -2.860 -6.144 1.00 94.00 335 THR A CA 1
ATOM 2454 C C . THR A 1 335 ? 0.568 -2.477 -6.112 1.00 94.00 335 THR A C 1
ATOM 2456 O O . THR A 1 335 ? 0.907 -1.299 -6.033 1.00 94.00 335 THR A O 1
ATOM 2459 N N . GLN A 1 336 ? 1.459 -3.455 -6.280 1.00 98.00 336 GLN A N 1
ATOM 2460 C CA . GLN A 1 336 ? 2.902 -3.217 -6.307 1.00 98.00 336 GLN A CA 1
ATOM 2461 C C . GLN A 1 336 ? 3.316 -2.316 -7.484 1.00 98.00 336 GLN A C 1
ATOM 2463 O O . GLN A 1 336 ? 4.139 -1.421 -7.315 1.00 98.00 336 GLN A O 1
ATOM 2468 N N . LYS A 1 337 ? 2.720 -2.484 -8.675 1.00 96.25 337 LYS A N 1
ATOM 2469 C CA . LYS A 1 337 ? 2.961 -1.604 -9.836 1.00 96.25 337 LYS A CA 1
ATOM 2470 C C . LYS A 1 337 ? 2.540 -0.161 -9.572 1.00 96.25 337 LYS A C 1
ATOM 2472 O O . 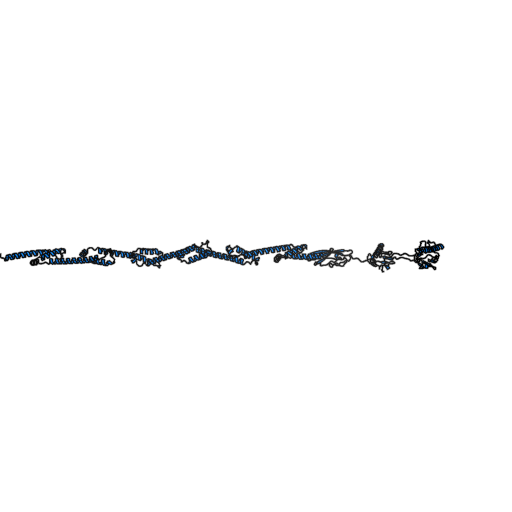LYS A 1 337 ? 3.254 0.748 -9.988 1.00 96.25 337 LYS A O 1
ATOM 2477 N N . ALA A 1 338 ? 1.418 0.048 -8.883 1.00 95.44 338 ALA A N 1
ATOM 2478 C CA . ALA A 1 338 ? 0.982 1.383 -8.483 1.00 95.44 338 ALA A CA 1
ATOM 2479 C C . ALA A 1 338 ? 1.977 2.035 -7.505 1.00 95.44 338 ALA A C 1
ATOM 2481 O O . ALA A 1 338 ? 2.251 3.226 -7.629 1.00 95.44 338 ALA A O 1
ATOM 2482 N N . LEU A 1 339 ? 2.570 1.248 -6.597 1.00 96.81 339 LEU A N 1
ATOM 2483 C CA . LEU A 1 339 ? 3.599 1.711 -5.656 1.00 96.81 339 LEU A CA 1
ATOM 2484 C C . LEU A 1 339 ? 4.944 2.048 -6.326 1.00 96.81 339 LEU A C 1
ATOM 2486 O O . LEU A 1 339 ? 5.641 2.942 -5.852 1.00 96.81 339 LEU A O 1
ATOM 2490 N N . VAL A 1 340 ? 5.312 1.382 -7.431 1.00 97.31 340 VAL A N 1
ATOM 2491 C CA . VAL A 1 340 ? 6.499 1.765 -8.229 1.00 97.31 340 VAL A CA 1
ATOM 2492 C C . VAL A 1 340 ? 6.350 3.186 -8.781 1.00 97.31 340 VAL A C 1
ATOM 2494 O O . VAL A 1 340 ? 7.318 3.947 -8.790 1.00 97.31 340 VAL A O 1
ATOM 2497 N N . GLY A 1 341 ? 5.136 3.559 -9.197 1.00 94.56 341 GLY A N 1
ATOM 2498 C CA . GLY A 1 341 ? 4.835 4.884 -9.727 1.00 94.56 341 GLY A CA 1
ATOM 2499 C C . GLY A 1 341 ? 5.362 5.087 -11.148 1.00 94.56 341 GLY A C 1
ATOM 2500 O O . GLY A 1 341 ? 5.021 4.330 -12.058 1.00 94.56 341 GLY A O 1
ATOM 2501 N N . ASP A 1 342 ? 6.147 6.147 -11.348 1.00 94.69 342 ASP A N 1
ATOM 2502 C CA . ASP A 1 342 ? 6.652 6.547 -12.663 1.00 94.69 342 ASP A CA 1
ATOM 2503 C C . ASP A 1 342 ? 7.674 5.542 -13.226 1.00 94.69 342 ASP A C 1
ATOM 2505 O O . ASP A 1 342 ? 8.666 5.201 -12.583 1.00 94.69 342 ASP A O 1
ATOM 2509 N N . ILE A 1 343 ? 7.440 5.098 -14.462 1.00 97.50 343 ILE A N 1
ATOM 2510 C CA . ILE A 1 343 ? 8.311 4.179 -15.207 1.00 97.50 343 ILE A CA 1
ATOM 2511 C C . ILE A 1 343 ? 8.907 4.812 -16.468 1.00 97.50 343 ILE A C 1
ATOM 2513 O O . ILE A 1 343 ? 9.470 4.095 -17.296 1.00 97.50 343 ILE A O 1
ATOM 2517 N N . THR A 1 344 ? 8.805 6.135 -16.624 1.00 97.12 344 THR A N 1
ATOM 2518 C CA . THR A 1 344 ? 9.246 6.860 -17.826 1.00 97.12 344 THR A CA 1
ATOM 2519 C C . THR A 1 344 ? 10.702 6.553 -18.168 1.00 97.12 344 THR A C 1
ATOM 2521 O O . THR A 1 344 ? 11.018 6.272 -19.320 1.00 97.12 344 THR A O 1
ATOM 2524 N N . ARG A 1 345 ? 11.582 6.481 -17.161 1.00 96.94 345 ARG A N 1
ATOM 2525 C CA . ARG A 1 345 ? 13.002 6.140 -17.348 1.00 96.94 345 ARG A CA 1
ATOM 2526 C C . ARG A 1 345 ? 13.209 4.746 -17.950 1.00 96.94 345 ARG A C 1
ATOM 2528 O O . ARG A 1 345 ? 14.063 4.581 -18.811 1.00 96.94 345 ARG A O 1
ATOM 2535 N N . LEU A 1 346 ? 12.399 3.762 -17.551 1.00 98.06 346 LEU A N 1
ATOM 2536 C CA . LEU A 1 346 ? 12.430 2.421 -18.138 1.00 98.06 346 LEU A CA 1
ATOM 2537 C C . LEU A 1 346 ? 11.944 2.443 -19.590 1.00 98.06 346 LEU A C 1
ATOM 2539 O O . LEU A 1 346 ? 12.585 1.853 -20.451 1.00 98.06 346 LEU A O 1
ATOM 2543 N N . THR A 1 347 ? 10.826 3.116 -19.874 1.00 97.62 347 THR A N 1
ATOM 2544 C CA . THR A 1 347 ? 10.289 3.195 -21.243 1.00 97.62 347 THR A CA 1
ATOM 2545 C C . THR A 1 347 ? 11.192 3.991 -22.185 1.00 97.62 347 THR A C 1
ATOM 2547 O O . THR A 1 347 ? 11.337 3.620 -23.345 1.00 97.62 347 THR A O 1
ATOM 2550 N N . ASP A 1 348 ? 11.831 5.056 -21.696 1.00 97.50 348 ASP A N 1
ATOM 2551 C CA . ASP A 1 348 ? 12.799 5.835 -22.468 1.00 97.50 348 ASP A CA 1
ATOM 2552 C C . ASP A 1 348 ? 14.059 5.024 -22.765 1.00 97.50 348 ASP A C 1
ATOM 2554 O O . ASP A 1 348 ? 14.557 5.081 -23.887 1.00 97.50 348 ASP A O 1
ATOM 2558 N N . ALA A 1 349 ? 14.551 4.247 -21.793 1.00 97.69 349 ALA A N 1
ATOM 2559 C CA . ALA A 1 349 ? 15.691 3.367 -22.011 1.00 97.69 349 ALA A CA 1
ATOM 2560 C C . ALA A 1 349 ? 15.374 2.261 -23.028 1.00 97.69 349 ALA A C 1
ATOM 2562 O O . ALA A 1 349 ? 16.180 1.997 -23.911 1.00 97.69 349 ALA A O 1
ATOM 2563 N N . GLU A 1 350 ? 14.181 1.664 -22.978 1.00 97.44 350 GLU A N 1
ATOM 2564 C CA . GLU A 1 350 ? 13.737 0.696 -23.993 1.00 97.44 350 GLU A CA 1
ATOM 2565 C C . GLU A 1 350 ? 13.665 1.302 -25.397 1.00 97.44 350 GLU A C 1
ATOM 2567 O O . GLU A 1 350 ? 14.116 0.679 -26.357 1.00 97.44 350 GLU A O 1
ATOM 2572 N N . ALA A 1 351 ? 13.121 2.516 -25.519 1.00 96.50 351 ALA A N 1
ATOM 2573 C CA . ALA A 1 351 ? 13.053 3.219 -26.795 1.00 96.50 351 ALA A CA 1
ATOM 2574 C C . ALA A 1 351 ? 14.453 3.554 -27.332 1.00 96.50 351 ALA A C 1
ATOM 2576 O O . ALA A 1 351 ? 14.726 3.308 -28.504 1.00 96.50 351 ALA A O 1
ATOM 2577 N N . ALA A 1 352 ? 15.354 4.042 -26.472 1.00 96.81 352 ALA A N 1
ATOM 2578 C CA . ALA A 1 352 ? 16.732 4.345 -26.847 1.00 96.81 352 ALA A CA 1
ATOM 2579 C C . ALA A 1 352 ? 17.499 3.088 -27.297 1.00 96.81 352 ALA A C 1
ATOM 2581 O O . ALA A 1 352 ? 18.181 3.128 -28.318 1.00 96.81 352 ALA A O 1
ATOM 2582 N N . ILE A 1 353 ? 17.336 1.948 -26.608 1.00 97.38 353 ILE A N 1
ATOM 2583 C CA . ILE A 1 353 ? 17.909 0.666 -27.054 1.00 97.38 353 ILE A CA 1
ATOM 2584 C C . ILE A 1 353 ? 17.381 0.284 -28.442 1.00 97.38 353 ILE A C 1
ATOM 2586 O O . ILE A 1 353 ? 18.175 -0.066 -29.312 1.00 97.38 353 ILE A O 1
ATOM 2590 N N . ALA A 1 354 ? 16.070 0.385 -28.679 1.00 95.50 354 ALA A N 1
ATOM 2591 C CA . ALA A 1 354 ? 15.485 0.052 -29.978 1.00 95.50 354 ALA A CA 1
ATOM 2592 C C . ALA A 1 354 ? 16.008 0.958 -31.113 1.00 95.50 354 ALA A C 1
ATOM 2594 O O . ALA A 1 354 ? 16.283 0.474 -32.212 1.00 95.50 354 ALA A O 1
ATOM 2595 N N . GLU A 1 355 ? 16.184 2.256 -30.851 1.00 95.19 355 GLU A N 1
ATOM 2596 C CA . GLU A 1 355 ? 16.782 3.205 -31.800 1.00 95.19 355 GLU A CA 1
ATOM 2597 C C . GLU A 1 355 ? 18.250 2.869 -32.096 1.00 95.19 355 GLU A C 1
ATOM 2599 O O . GLU A 1 355 ? 18.651 2.848 -33.261 1.00 95.19 355 GLU A O 1
ATOM 2604 N N . LEU A 1 356 ? 19.044 2.545 -31.070 1.00 95.44 356 LEU A N 1
ATOM 2605 C CA . LEU A 1 356 ? 20.443 2.146 -31.235 1.00 95.44 356 LEU A CA 1
ATOM 2606 C C . LEU A 1 356 ? 20.586 0.845 -32.032 1.00 95.44 356 LEU A C 1
ATOM 2608 O O . LEU A 1 356 ? 21.474 0.742 -32.877 1.00 95.44 356 LEU A O 1
ATOM 2612 N N . GLU A 1 357 ? 19.714 -0.140 -31.804 1.00 94.56 357 GLU A N 1
ATOM 2613 C CA . GLU A 1 357 ? 19.703 -1.386 -32.580 1.00 94.56 357 GLU A CA 1
ATOM 2614 C C . GLU A 1 357 ? 19.340 -1.134 -34.046 1.00 94.56 357 GLU A C 1
ATOM 2616 O O . GLU A 1 357 ? 19.990 -1.676 -34.945 1.00 94.56 357 GLU A O 1
ATOM 2621 N N . ALA A 1 358 ? 18.348 -0.277 -34.302 1.00 93.50 358 ALA A N 1
ATOM 2622 C CA . ALA A 1 358 ? 17.975 0.116 -35.656 1.00 93.50 358 ALA A CA 1
ATOM 2623 C C . ALA A 1 358 ? 19.118 0.861 -36.366 1.00 93.50 358 ALA A C 1
ATOM 2625 O O . ALA A 1 358 ? 19.412 0.567 -37.526 1.00 93.50 358 ALA A O 1
ATOM 2626 N N . GLN A 1 359 ? 19.801 1.773 -35.669 1.00 92.38 359 GLN A N 1
ATOM 2627 C CA . GLN A 1 359 ? 20.946 2.495 -36.220 1.00 92.38 359 GLN A CA 1
ATOM 2628 C C . GLN A 1 359 ? 22.122 1.556 -36.509 1.00 92.38 359 GLN A C 1
ATOM 2630 O O . GLN A 1 359 ? 22.710 1.636 -37.585 1.00 92.38 359 GLN A O 1
ATOM 2635 N N . ALA A 1 360 ? 22.438 0.628 -35.601 1.00 92.00 360 ALA A N 1
ATOM 2636 C CA . ALA A 1 360 ? 23.494 -0.359 -35.815 1.00 92.00 360 ALA A CA 1
ATOM 2637 C C . ALA A 1 360 ? 23.196 -1.266 -37.023 1.00 92.00 360 ALA A C 1
ATOM 2639 O O . ALA A 1 360 ? 24.097 -1.572 -37.808 1.00 92.00 360 ALA A O 1
ATOM 2640 N N . ALA A 1 361 ? 21.933 -1.664 -37.209 1.00 92.06 361 ALA A N 1
ATOM 2641 C CA . ALA A 1 361 ? 21.505 -2.421 -38.382 1.00 92.06 361 ALA A CA 1
ATOM 2642 C C . ALA A 1 361 ? 21.641 -1.605 -39.681 1.00 92.06 361 ALA A C 1
ATOM 2644 O O . ALA A 1 361 ? 22.160 -2.124 -40.670 1.00 92.06 361 ALA A O 1
ATOM 2645 N N . ALA A 1 362 ? 21.240 -0.330 -39.670 1.00 92.88 362 ALA A N 1
ATOM 2646 C CA . ALA A 1 362 ? 21.379 0.568 -40.816 1.00 92.88 362 ALA A CA 1
ATOM 2647 C C . ALA A 1 362 ? 22.852 0.836 -41.176 1.00 92.88 362 ALA A C 1
ATOM 2649 O O . ALA A 1 362 ? 23.216 0.820 -42.352 1.00 92.88 362 ALA A O 1
ATOM 2650 N N . ASP A 1 363 ? 23.717 1.027 -40.175 1.00 94.69 363 ASP A N 1
ATOM 2651 C CA . ASP A 1 363 ? 25.158 1.198 -40.373 1.00 94.69 363 ASP A CA 1
ATOM 2652 C C . ASP A 1 363 ? 25.789 -0.050 -41.001 1.00 94.69 363 ASP A C 1
ATOM 2654 O O . ASP A 1 363 ? 26.606 0.057 -41.920 1.00 94.69 363 ASP A O 1
ATOM 2658 N N . LEU A 1 364 ? 25.378 -1.238 -40.546 1.00 93.75 364 LEU A N 1
ATOM 2659 C CA . LEU A 1 364 ? 25.821 -2.505 -41.117 1.00 93.75 364 LEU A CA 1
ATOM 2660 C C . LEU A 1 364 ? 25.338 -2.685 -42.563 1.00 93.75 364 LEU A C 1
ATOM 2662 O O . LEU A 1 364 ? 26.113 -3.122 -43.414 1.00 93.75 364 LEU A O 1
ATOM 2666 N N . GLU A 1 365 ? 24.084 -2.343 -42.868 1.00 93.56 365 GLU A N 1
ATOM 2667 C CA . GLU A 1 365 ? 23.541 -2.399 -44.230 1.00 93.56 365 GLU A CA 1
ATOM 2668 C C . GLU A 1 365 ? 24.293 -1.450 -45.176 1.00 93.56 365 GLU A C 1
ATOM 2670 O O . GLU A 1 365 ? 24.748 -1.871 -46.244 1.00 93.56 365 GLU A O 1
ATOM 2675 N N . ALA A 1 366 ? 24.509 -0.198 -44.760 1.00 93.44 366 ALA A N 1
ATOM 2676 C CA . ALA A 1 366 ? 25.263 0.790 -45.528 1.00 93.44 366 ALA A CA 1
ATOM 2677 C C . ALA A 1 366 ? 26.706 0.330 -45.800 1.00 93.44 366 ALA A C 1
ATOM 2679 O O . ALA A 1 366 ? 27.183 0.411 -46.936 1.00 93.44 366 ALA A O 1
ATOM 2680 N N . ALA A 1 367 ? 27.387 -0.214 -44.786 1.00 94.94 367 ALA A N 1
ATOM 2681 C CA . ALA A 1 367 ? 28.727 -0.773 -44.939 1.00 94.94 367 ALA A CA 1
ATOM 2682 C C . ALA A 1 367 ? 28.746 -1.981 -45.893 1.00 94.94 367 ALA A C 1
ATOM 2684 O O . ALA A 1 367 ? 29.601 -2.053 -46.777 1.00 94.94 367 ALA A O 1
ATOM 2685 N N . ASN A 1 368 ? 27.778 -2.899 -45.784 1.00 94.06 368 ASN A N 1
ATOM 2686 C CA . ASN A 1 368 ? 27.680 -4.075 -46.654 1.00 94.06 368 ASN A CA 1
ATOM 2687 C C . ASN A 1 368 ? 27.469 -3.708 -48.130 1.00 94.06 368 ASN A C 1
ATOM 2689 O O . ASN A 1 368 ? 28.040 -4.361 -49.002 1.00 94.06 368 ASN A O 1
ATOM 2693 N N . LEU A 1 369 ? 26.711 -2.649 -48.432 1.00 93.81 369 LEU A N 1
ATOM 2694 C CA . LEU A 1 369 ? 26.554 -2.159 -49.807 1.00 93.81 369 LEU A CA 1
ATOM 2695 C C . LEU A 1 369 ? 27.883 -1.682 -50.410 1.00 93.81 369 LEU A C 1
ATO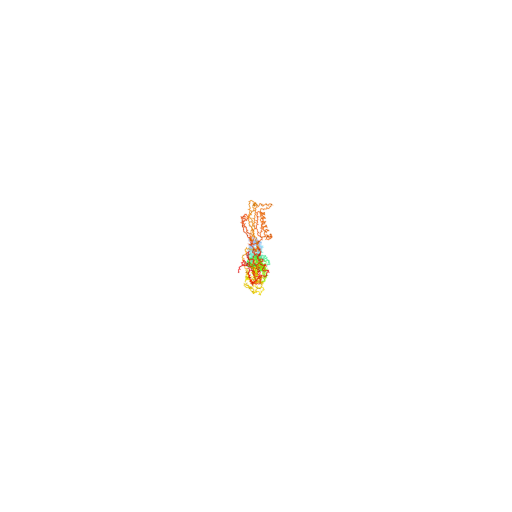M 2697 O O . LEU A 1 369 ? 28.149 -1.917 -51.592 1.00 93.81 369 LEU A O 1
ATOM 2701 N N . VAL A 1 370 ? 28.729 -1.022 -49.615 1.00 96.25 370 VAL A N 1
ATOM 2702 C CA . VAL A 1 370 ? 30.063 -0.591 -50.057 1.00 96.25 370 VAL A CA 1
ATOM 2703 C C . VAL A 1 370 ? 31.018 -1.772 -50.151 1.00 96.25 370 VAL A C 1
ATOM 2705 O O . VAL A 1 370 ? 31.728 -1.887 -51.147 1.00 96.25 370 VAL A O 1
ATOM 2708 N N . LYS A 1 371 ? 30.982 -2.691 -49.184 1.00 95.06 371 LYS A N 1
ATOM 2709 C CA . LYS A 1 371 ? 31.750 -3.937 -49.228 1.00 95.06 371 LYS A CA 1
ATOM 2710 C C . LYS A 1 371 ? 31.447 -4.728 -50.500 1.00 95.06 371 LYS A C 1
ATOM 2712 O O . LYS A 1 371 ? 32.372 -5.075 -51.221 1.00 95.06 371 LYS A O 1
ATOM 2717 N N . ALA A 1 372 ? 30.171 -4.902 -50.842 1.00 94.00 372 ALA A N 1
ATOM 2718 C CA . ALA A 1 372 ? 29.754 -5.552 -52.082 1.00 94.00 372 ALA A CA 1
ATOM 2719 C C . ALA A 1 372 ? 30.236 -4.797 -53.335 1.00 94.00 372 ALA A C 1
ATOM 2721 O O . ALA A 1 372 ? 30.630 -5.421 -54.317 1.00 94.00 372 ALA A O 1
ATOM 2722 N N . ALA A 1 373 ? 30.245 -3.458 -53.315 1.00 94.19 373 ALA A N 1
ATOM 2723 C CA . ALA A 1 373 ? 30.787 -2.664 -54.419 1.00 94.19 373 ALA A CA 1
ATOM 2724 C C . ALA A 1 373 ? 32.304 -2.866 -54.592 1.00 94.19 373 ALA A C 1
ATOM 2726 O O . ALA A 1 373 ? 32.763 -3.008 -55.721 1.00 94.19 373 ALA A O 1
ATOM 2727 N N . ILE A 1 374 ? 33.066 -2.929 -53.494 1.00 95.44 374 ILE A N 1
ATOM 2728 C CA . ILE A 1 374 ? 34.513 -3.201 -53.500 1.00 95.44 374 ILE A CA 1
ATOM 2729 C C . ILE A 1 374 ? 34.791 -4.646 -53.939 1.00 95.44 374 ILE A C 1
ATOM 2731 O O . ILE A 1 374 ? 35.651 -4.884 -54.786 1.00 95.44 374 ILE A O 1
ATOM 2735 N N . GLU A 1 375 ? 34.030 -5.613 -53.424 1.00 93.44 375 GLU A N 1
ATOM 2736 C CA . GLU A 1 375 ? 34.088 -7.023 -53.826 1.00 93.44 375 GLU A CA 1
ATOM 2737 C C . GLU A 1 375 ? 33.642 -7.257 -55.280 1.00 93.44 375 GLU A C 1
ATOM 2739 O O . GLU A 1 375 ? 33.945 -8.303 -55.856 1.00 93.44 375 GLU A O 1
ATOM 2744 N N . GLY A 1 376 ? 32.942 -6.301 -55.890 1.00 93.50 376 GLY A N 1
ATOM 2745 C CA . GLY A 1 376 ? 32.559 -6.323 -57.299 1.00 93.50 376 GLY A CA 1
ATOM 2746 C C . GLY A 1 376 ? 33.635 -5.803 -58.260 1.00 93.50 376 GLY A C 1
ATOM 2747 O O . GLY A 1 376 ? 33.538 -6.065 -59.456 1.00 93.50 376 GLY A O 1
ATOM 2748 N N . LEU A 1 377 ? 34.661 -5.089 -57.777 1.00 95.88 377 LEU A N 1
ATOM 2749 C CA . LEU A 1 377 ? 35.736 -4.555 -58.629 1.00 95.88 377 LEU A CA 1
ATOM 2750 C C . LEU A 1 377 ? 36.628 -5.681 -59.157 1.00 95.88 377 LEU A C 1
ATOM 2752 O O . LEU A 1 377 ? 36.906 -6.598 -58.399 1.00 95.88 377 LEU A O 1
ATOM 2756 N N . PRO A 1 378 ? 37.150 -5.658 -60.389 1.00 93.25 378 PRO A N 1
ATOM 2757 C CA . PRO A 1 378 ? 38.081 -6.693 -60.844 1.00 93.25 378 PRO A CA 1
ATOM 2758 C C . PRO A 1 378 ? 39.299 -6.832 -59.920 1.00 93.25 378 PRO A C 1
ATOM 2760 O O . PRO A 1 378 ? 39.696 -5.880 -59.245 1.00 93.25 378 PRO A O 1
ATOM 2763 N N . VAL A 1 379 ? 39.890 -8.027 -59.865 1.00 92.88 379 VAL A N 1
ATOM 2764 C CA . VAL A 1 379 ? 41.182 -8.203 -59.185 1.00 92.88 379 VAL A CA 1
ATOM 2765 C C . VAL A 1 379 ? 42.252 -7.386 -59.908 1.00 92.88 379 VAL A C 1
ATOM 2767 O O . VAL A 1 379 ? 42.128 -7.120 -61.103 1.00 92.88 379 VAL A O 1
ATOM 2770 N N . LYS A 1 380 ? 43.294 -6.971 -59.187 1.00 91.81 380 LYS A N 1
ATOM 2771 C CA . LYS A 1 380 ? 44.332 -6.036 -59.649 1.00 91.81 380 LYS A CA 1
ATOM 2772 C C . LYS A 1 380 ? 44.843 -6.318 -61.066 1.00 91.81 380 LYS A C 1
ATOM 2774 O O . LYS A 1 380 ? 45.006 -5.393 -61.867 1.00 91.81 380 LYS A O 1
ATOM 2779 N N . GLU A 1 381 ? 45.084 -7.583 -61.389 1.00 89.31 381 GLU A N 1
ATOM 2780 C CA . GLU A 1 381 ? 45.594 -8.039 -62.682 1.00 89.31 381 GLU A CA 1
ATOM 2781 C C . GLU A 1 381 ? 44.605 -7.766 -63.825 1.00 89.31 381 GLU A C 1
ATOM 2783 O O . GLU A 1 381 ? 45.031 -7.333 -64.899 1.00 89.31 381 GLU A O 1
ATOM 2788 N N . ASP A 1 382 ? 43.304 -7.887 -63.559 1.00 93.31 382 ASP A N 1
ATOM 2789 C CA . ASP A 1 382 ? 42.217 -7.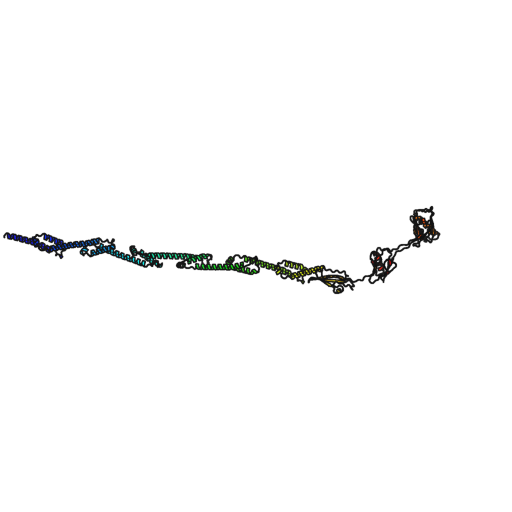811 -64.542 1.00 93.31 382 ASP A CA 1
ATOM 2790 C C . ASP A 1 382 ? 41.635 -6.403 -64.715 1.00 93.31 382 ASP A C 1
ATOM 2792 O O . ASP A 1 382 ? 40.911 -6.155 -65.675 1.00 93.31 382 ASP A O 1
ATOM 2796 N N . VAL A 1 383 ? 41.965 -5.462 -63.823 1.00 94.56 383 VAL A N 1
ATOM 2797 C CA . VAL A 1 383 ? 41.494 -4.069 -63.926 1.00 94.56 383 VAL A CA 1
ATOM 2798 C C . VAL A 1 383 ? 41.918 -3.450 -65.261 1.00 94.56 383 VAL A C 1
ATOM 2800 O O . VAL A 1 383 ? 43.109 -3.464 -65.604 1.00 94.56 383 VAL A O 1
ATOM 2803 N N . VAL A 1 384 ? 40.960 -2.857 -65.977 1.00 93.06 384 VAL A N 1
ATOM 2804 C CA . VAL A 1 384 ? 41.115 -2.136 -67.252 1.00 93.06 384 VAL A CA 1
ATOM 2805 C C . VAL A 1 384 ? 40.508 -0.727 -67.184 1.00 93.06 384 VAL A C 1
ATOM 2807 O O . VAL A 1 384 ? 39.729 -0.409 -66.292 1.00 93.06 384 VAL A O 1
ATOM 2810 N N . LEU A 1 385 ? 40.824 0.152 -68.148 1.00 90.94 385 LEU A N 1
ATOM 2811 C CA . LEU A 1 385 ? 40.348 1.551 -68.141 1.00 90.94 385 LEU A CA 1
ATOM 2812 C C . LEU A 1 385 ? 38.824 1.713 -68.101 1.00 90.94 385 LEU A C 1
ATOM 2814 O O . LEU A 1 385 ? 38.342 2.713 -67.574 1.00 90.94 385 LEU A O 1
ATOM 2818 N N . THR A 1 386 ? 38.059 0.765 -68.647 1.00 93.25 386 THR A N 1
ATOM 2819 C CA . THR A 1 386 ? 36.590 0.819 -68.605 1.00 93.25 386 THR A CA 1
ATOM 2820 C C . THR A 1 386 ? 36.031 0.635 -67.195 1.00 93.25 386 THR A C 1
ATOM 2822 O O . THR A 1 386 ? 34.929 1.107 -66.927 1.00 93.25 386 THR A O 1
ATOM 2825 N N . ASP A 1 387 ? 36.796 0.037 -66.275 1.00 95.81 387 ASP A N 1
ATOM 2826 C CA . ASP A 1 387 ? 36.393 -0.147 -64.875 1.00 95.81 387 ASP A CA 1
ATOM 2827 C C . ASP A 1 387 ? 36.521 1.138 -64.053 1.00 95.81 387 ASP A C 1
ATOM 2829 O O . ASP A 1 387 ? 36.002 1.212 -62.940 1.00 95.81 387 ASP A O 1
ATOM 2833 N N . LYS A 1 388 ? 37.170 2.177 -64.602 1.00 94.25 388 LYS A N 1
ATOM 2834 C CA . LYS A 1 388 ? 37.414 3.458 -63.927 1.00 94.25 388 LYS A CA 1
ATOM 2835 C C . LYS A 1 388 ? 36.158 4.017 -63.258 1.00 94.25 388 LYS A C 1
ATOM 2837 O O . LYS A 1 388 ? 36.205 4.382 -62.089 1.00 94.25 388 LYS A O 1
ATOM 2842 N N . ALA A 1 389 ? 35.032 4.029 -63.970 1.00 93.12 389 ALA A N 1
ATOM 2843 C CA . ALA A 1 389 ? 33.778 4.550 -63.431 1.00 93.12 389 ALA A CA 1
ATOM 2844 C C . ALA A 1 389 ? 33.270 3.733 -62.227 1.00 93.12 389 ALA A C 1
ATOM 2846 O O . ALA A 1 389 ? 32.737 4.303 -61.278 1.00 93.12 389 ALA A O 1
ATOM 2847 N N . ALA A 1 390 ? 33.450 2.407 -62.238 1.00 94.88 390 ALA A N 1
ATOM 2848 C CA . ALA A 1 390 ? 33.067 1.539 -61.126 1.00 94.88 390 ALA A CA 1
ATOM 2849 C C . ALA A 1 390 ? 33.988 1.734 -59.910 1.00 94.88 390 ALA A C 1
ATOM 2851 O O . ALA A 1 390 ? 33.496 1.807 -58.783 1.00 94.88 390 ALA A O 1
ATOM 2852 N N . VAL A 1 391 ? 35.299 1.882 -60.137 1.00 96.31 391 VAL A N 1
ATOM 2853 C CA . VAL A 1 391 ? 36.298 2.167 -59.092 1.00 96.31 391 VAL A CA 1
ATOM 2854 C C . VAL A 1 391 ? 36.026 3.523 -58.429 1.00 96.31 391 VAL A C 1
ATOM 2856 O O . VAL A 1 391 ? 35.912 3.604 -57.207 1.00 96.31 391 VAL A O 1
ATOM 2859 N N . GLU A 1 392 ? 35.822 4.581 -59.220 1.00 95.44 392 GLU A N 1
ATOM 2860 C CA . GLU A 1 392 ? 35.490 5.922 -58.717 1.00 95.44 392 GLU A CA 1
ATOM 2861 C C . GLU A 1 392 ? 34.146 5.940 -57.969 1.00 95.44 392 GLU A C 1
ATOM 2863 O O . GLU A 1 392 ? 34.015 6.583 -56.922 1.00 95.44 392 GLU A O 1
ATOM 2868 N N . ALA A 1 393 ? 33.145 5.198 -58.455 1.00 93.88 393 ALA A N 1
ATOM 2869 C CA . ALA A 1 393 ? 31.867 5.050 -57.765 1.00 93.88 393 ALA A CA 1
ATOM 2870 C C . ALA A 1 393 ? 32.013 4.317 -56.421 1.00 93.88 393 ALA A C 1
ATOM 2872 O O . ALA A 1 393 ? 31.412 4.741 -55.432 1.00 93.88 393 ALA A O 1
ATOM 2873 N N . ALA A 1 394 ? 32.815 3.248 -56.357 1.00 96.06 394 ALA A N 1
ATOM 2874 C CA . ALA A 1 394 ? 33.097 2.532 -55.114 1.00 96.06 394 ALA A CA 1
ATOM 2875 C C . ALA A 1 394 ? 33.823 3.432 -54.098 1.00 96.06 394 ALA A C 1
ATOM 2877 O O . ALA A 1 394 ? 33.406 3.490 -52.940 1.00 96.06 394 ALA A O 1
ATOM 2878 N N . ARG A 1 395 ? 34.818 4.217 -54.540 1.00 96.94 395 ARG A N 1
ATOM 2879 C CA . ARG A 1 395 ? 35.488 5.225 -53.702 1.00 96.94 395 ARG A CA 1
ATOM 2880 C C . ARG A 1 395 ? 34.518 6.277 -53.183 1.00 96.94 395 ARG A C 1
ATOM 2882 O O . ARG A 1 395 ? 34.500 6.553 -51.989 1.00 96.94 395 ARG A O 1
ATOM 2889 N N . THR A 1 396 ? 33.679 6.831 -54.051 1.00 95.44 396 THR A N 1
ATOM 2890 C CA . THR A 1 396 ? 32.709 7.868 -53.667 1.00 95.44 396 THR A CA 1
ATOM 2891 C C . THR A 1 396 ? 31.725 7.348 -52.620 1.00 95.44 396 THR A C 1
ATOM 2893 O O . THR A 1 396 ? 31.469 8.019 -51.621 1.00 95.44 396 THR A O 1
ATOM 2896 N N . LYS A 1 397 ? 31.218 6.120 -52.802 1.00 95.25 397 LYS A N 1
ATOM 2897 C CA . LYS A 1 397 ? 30.355 5.468 -51.811 1.00 95.25 397 LYS A CA 1
ATOM 2898 C C . LYS A 1 397 ? 31.086 5.247 -50.488 1.00 95.25 397 LYS A C 1
ATOM 2900 O O . LYS A 1 397 ? 30.532 5.589 -49.449 1.00 95.25 397 LYS A O 1
ATOM 2905 N N . TYR A 1 398 ? 32.323 4.746 -50.516 1.00 96.50 398 TYR A N 1
ATOM 2906 C CA . TYR A 1 398 ? 33.132 4.572 -49.308 1.00 96.50 398 TYR A CA 1
ATOM 2907 C C . TYR A 1 398 ? 33.363 5.897 -48.572 1.00 96.50 398 TYR A C 1
ATOM 2909 O O . TYR A 1 398 ? 33.205 5.949 -47.357 1.00 96.50 398 TYR A O 1
ATOM 2917 N N . GLU A 1 399 ? 33.664 6.990 -49.278 1.00 96.31 399 GLU A N 1
ATOM 2918 C CA . GLU A 1 399 ? 33.885 8.292 -48.639 1.00 96.31 399 GLU A CA 1
ATOM 2919 C C . GLU A 1 399 ? 32.618 8.923 -48.055 1.00 96.31 399 GLU A C 1
ATOM 2921 O O . GLU A 1 399 ? 32.718 9.698 -47.105 1.00 96.31 399 GLU A O 1
ATOM 2926 N N . SER A 1 400 ? 31.440 8.559 -48.567 1.00 95.38 400 SER A N 1
ATOM 2927 C CA . SER A 1 400 ? 30.152 9.005 -48.021 1.00 95.38 400 SER A CA 1
ATOM 2928 C C . SER A 1 400 ? 29.752 8.316 -46.710 1.00 95.38 400 SER A C 1
ATOM 2930 O O . SER A 1 400 ? 28.849 8.796 -46.028 1.00 95.38 400 SER A O 1
ATOM 2932 N N . LEU A 1 401 ? 30.417 7.211 -46.350 1.00 96.69 401 LEU A N 1
ATOM 2933 C CA . LEU A 1 401 ? 30.160 6.488 -45.107 1.00 96.69 401 LEU A CA 1
ATOM 2934 C C . LEU A 1 401 ? 30.690 7.246 -43.883 1.00 96.69 401 LEU A C 1
ATOM 2936 O O . LEU A 1 401 ? 31.734 7.907 -43.926 1.00 96.69 401 LEU A O 1
ATOM 2940 N N . THR A 1 402 ? 30.009 7.073 -42.751 1.00 95.19 402 THR A N 1
ATOM 2941 C CA . THR A 1 402 ? 30.490 7.538 -41.442 1.00 95.19 402 THR A CA 1
ATOM 2942 C C . THR A 1 402 ? 31.730 6.757 -40.993 1.00 95.19 402 THR A C 1
ATOM 2944 O O . THR A 1 402 ? 32.046 5.698 -41.530 1.00 95.19 402 THR A O 1
ATOM 2947 N N . ALA A 1 403 ? 32.447 7.244 -39.974 1.00 92.69 403 ALA A N 1
ATOM 2948 C CA . ALA A 1 403 ? 33.617 6.538 -39.440 1.00 92.69 403 ALA A CA 1
ATOM 2949 C C . ALA A 1 403 ? 33.275 5.119 -38.939 1.00 92.69 403 ALA A C 1
ATOM 2951 O O . ALA A 1 403 ? 34.008 4.177 -39.238 1.00 92.69 403 ALA A O 1
ATOM 2952 N N . THR A 1 404 ? 32.141 4.956 -38.245 1.00 91.19 404 THR A N 1
ATOM 2953 C CA . THR A 1 404 ? 31.634 3.651 -37.788 1.00 91.19 404 THR A CA 1
ATOM 2954 C C . THR A 1 404 ? 31.346 2.728 -38.970 1.00 91.19 404 THR A C 1
ATOM 2956 O O . THR A 1 404 ? 31.814 1.594 -39.001 1.00 91.19 404 THR A O 1
ATOM 2959 N N . GLN A 1 405 ? 30.651 3.232 -39.992 1.00 96.62 405 GLN A N 1
ATOM 2960 C CA . GLN A 1 405 ? 30.347 2.469 -41.203 1.00 96.62 405 GLN A CA 1
ATOM 2961 C C . GLN A 1 405 ? 31.618 2.088 -41.980 1.00 96.62 405 GLN A C 1
ATOM 2963 O O . GLN A 1 405 ? 31.746 0.950 -42.416 1.00 96.62 405 GLN A O 1
ATOM 2968 N N . LYS A 1 406 ? 32.601 2.992 -42.106 1.00 93.56 406 LYS A N 1
ATOM 2969 C CA . LYS A 1 406 ? 33.909 2.703 -42.727 1.00 93.56 406 LYS A CA 1
ATOM 2970 C C . LYS A 1 406 ? 34.661 1.601 -41.981 1.00 93.56 406 LYS A C 1
ATOM 2972 O O . LYS A 1 406 ? 35.211 0.708 -42.618 1.00 93.56 406 LYS A O 1
ATOM 2977 N N . ALA A 1 407 ? 34.643 1.621 -40.646 1.00 92.56 407 ALA A N 1
ATOM 2978 C CA . ALA A 1 407 ? 35.231 0.552 -39.841 1.00 92.56 407 ALA A CA 1
ATOM 2979 C C . ALA A 1 407 ? 34.544 -0.805 -40.092 1.00 92.56 407 ALA A C 1
ATOM 2981 O O . ALA A 1 407 ? 35.227 -1.826 -40.149 1.00 92.56 407 ALA A O 1
ATOM 2982 N N . LEU A 1 408 ? 33.221 -0.812 -40.306 1.00 94.69 408 LEU A N 1
ATOM 2983 C CA . LEU A 1 408 ? 32.450 -2.012 -40.656 1.00 94.69 408 LEU A CA 1
ATOM 2984 C C . LEU A 1 408 ? 32.728 -2.533 -42.079 1.00 94.69 408 LEU A C 1
ATOM 2986 O O . LEU A 1 408 ? 32.617 -3.738 -42.302 1.00 94.69 408 LEU A O 1
ATOM 2990 N N . VAL A 1 409 ? 33.114 -1.675 -43.035 1.00 95.12 409 VAL A N 1
ATOM 2991 C CA . VAL A 1 409 ? 33.557 -2.117 -44.378 1.00 95.12 409 VAL A CA 1
ATOM 2992 C C . VAL A 1 409 ? 34.822 -2.975 -44.279 1.00 95.12 409 VAL A C 1
ATOM 2994 O O . VAL A 1 409 ? 34.934 -3.988 -44.971 1.00 95.12 409 VAL A O 1
ATOM 2997 N N . GLY A 1 410 ? 35.745 -2.609 -43.385 1.00 92.38 410 GLY A N 1
ATOM 2998 C CA . GLY A 1 410 ? 36.971 -3.360 -43.132 1.00 92.38 410 GLY A CA 1
ATOM 2999 C C . GLY A 1 410 ? 38.033 -3.153 -44.212 1.00 92.38 410 GLY A C 1
ATOM 3000 O O . GLY A 1 410 ? 38.467 -2.029 -44.457 1.00 92.38 410 GLY A O 1
ATOM 3001 N N . ASP A 1 411 ? 38.505 -4.247 -44.812 1.00 92.75 411 ASP A N 1
ATOM 3002 C CA . ASP A 1 411 ? 39.598 -4.221 -45.787 1.00 92.75 411 ASP A CA 1
ATOM 3003 C C . ASP A 1 411 ? 39.173 -3.578 -47.118 1.00 92.75 411 ASP A C 1
ATOM 3005 O O . ASP A 1 411 ? 38.229 -4.018 -47.775 1.00 92.75 411 ASP A O 1
ATOM 3009 N N . ILE A 1 412 ? 39.920 -2.554 -47.537 1.00 96.38 412 ILE A N 1
ATOM 3010 C CA . ILE A 1 412 ? 39.718 -1.817 -48.791 1.00 96.38 412 ILE A CA 1
ATOM 3011 C C . ILE A 1 412 ? 40.857 -2.019 -49.798 1.00 96.38 412 ILE A C 1
ATOM 3013 O O . ILE A 1 412 ? 40.929 -1.292 -50.789 1.00 96.38 412 ILE A O 1
ATOM 3017 N N . THR A 1 413 ? 41.745 -2.993 -49.577 1.00 95.31 413 THR A N 1
ATOM 3018 C CA . THR A 1 413 ? 42.921 -3.240 -50.431 1.00 95.31 413 THR A CA 1
ATOM 3019 C C . THR A 1 413 ? 42.536 -3.414 -51.900 1.00 95.31 413 THR A C 1
ATOM 3021 O O . THR A 1 413 ? 43.160 -2.841 -52.784 1.00 95.31 413 THR A O 1
ATOM 3024 N N . ARG A 1 414 ? 41.435 -4.115 -52.183 1.00 95.19 414 ARG A N 1
ATOM 3025 C CA . ARG A 1 414 ? 40.956 -4.306 -53.560 1.00 95.19 414 ARG A CA 1
ATOM 3026 C C . ARG A 1 414 ? 40.571 -2.994 -54.254 1.00 95.19 414 ARG A C 1
ATOM 3028 O O . ARG A 1 414 ? 40.815 -2.845 -55.446 1.00 95.19 414 ARG A O 1
ATOM 3035 N N . LEU A 1 415 ? 40.006 -2.034 -53.517 1.00 97.12 415 LEU A N 1
ATOM 3036 C CA . LEU A 1 415 ? 39.692 -0.704 -54.044 1.00 97.12 415 LEU A CA 1
ATOM 3037 C C . LEU A 1 415 ? 40.973 0.083 -54.337 1.00 97.12 415 LEU A C 1
ATOM 3039 O O . LEU A 1 415 ? 41.108 0.631 -55.426 1.00 97.12 415 LEU A O 1
ATOM 3043 N N . THR A 1 416 ? 41.928 0.103 -53.403 1.00 95.81 416 THR A N 1
ATOM 3044 C CA . THR A 1 416 ? 43.181 0.856 -53.577 1.00 95.81 416 THR A CA 1
ATOM 3045 C C . THR A 1 416 ? 44.070 0.268 -54.673 1.00 95.81 416 THR A C 1
ATOM 3047 O O . THR A 1 416 ? 44.692 1.010 -55.432 1.00 95.81 416 THR A O 1
ATOM 3050 N N . GLU A 1 417 ? 44.102 -1.058 -54.819 1.00 94.88 417 GLU A N 1
ATOM 3051 C CA . GLU A 1 417 ? 44.801 -1.720 -55.921 1.00 94.88 417 GLU A CA 1
ATOM 3052 C C . GLU A 1 417 ? 44.147 -1.447 -57.276 1.00 94.88 417 GLU A C 1
ATOM 3054 O O . GLU A 1 417 ? 44.858 -1.224 -58.259 1.00 94.88 417 GLU A O 1
ATOM 3059 N N . ALA A 1 418 ? 42.812 -1.414 -57.335 1.00 95.44 418 ALA A N 1
ATOM 3060 C CA . ALA A 1 418 ? 42.102 -1.054 -58.555 1.00 95.44 418 ALA A CA 1
ATOM 3061 C C . ALA A 1 418 ? 42.344 0.411 -58.950 1.00 95.44 418 ALA A C 1
ATOM 3063 O O . ALA A 1 418 ? 42.586 0.692 -60.121 1.00 95.44 418 ALA A O 1
ATOM 3064 N N . GLU A 1 419 ? 42.370 1.339 -57.992 1.00 95.44 419 GLU A N 1
ATOM 3065 C CA . GLU A 1 419 ? 42.723 2.746 -58.230 1.00 95.44 419 GLU A CA 1
ATOM 3066 C C . GLU A 1 419 ? 44.141 2.901 -58.787 1.00 95.44 419 GLU A C 1
ATOM 3068 O O . GLU A 1 419 ? 44.340 3.603 -59.781 1.00 95.44 419 GLU A O 1
ATOM 3073 N N . ALA A 1 420 ? 45.119 2.208 -58.195 1.00 93.75 420 ALA A N 1
ATOM 3074 C CA . ALA A 1 420 ? 46.497 2.211 -58.679 1.00 93.75 420 ALA A CA 1
ATOM 3075 C C . ALA A 1 420 ? 46.599 1.650 -60.108 1.00 93.75 420 ALA A C 1
ATOM 3077 O O . ALA A 1 420 ? 47.240 2.254 -60.967 1.00 93.75 420 ALA A O 1
ATOM 3078 N N . ALA A 1 421 ? 45.901 0.546 -60.395 1.00 94.19 421 ALA A N 1
ATOM 3079 C CA . ALA A 1 421 ? 45.865 -0.046 -61.729 1.00 94.19 421 ALA A CA 1
ATOM 3080 C C . ALA A 1 421 ? 45.215 0.880 -62.778 1.00 94.19 421 ALA A C 1
ATOM 3082 O O . ALA A 1 421 ? 45.683 0.932 -63.917 1.00 94.19 421 ALA A O 1
ATOM 3083 N N . ILE A 1 422 ? 44.165 1.633 -62.421 1.00 95.25 422 ILE A N 1
ATOM 3084 C CA . ILE A 1 422 ? 43.580 2.660 -63.301 1.00 95.25 422 ILE A CA 1
ATOM 3085 C C . ILE A 1 422 ? 44.583 3.789 -63.564 1.00 95.25 422 ILE A C 1
ATOM 3087 O O . ILE A 1 422 ? 44.733 4.197 -64.718 1.00 95.25 422 ILE A O 1
ATOM 3091 N N . ALA A 1 423 ? 45.294 4.264 -62.538 1.00 93.19 423 ALA A N 1
ATOM 3092 C CA . ALA A 1 423 ? 46.315 5.299 -62.697 1.00 93.19 423 ALA A CA 1
ATOM 3093 C C . ALA A 1 423 ? 47.447 4.846 -63.641 1.00 93.19 423 ALA A C 1
ATOM 3095 O O . ALA A 1 423 ? 47.805 5.584 -64.562 1.00 93.19 423 ALA A O 1
ATOM 3096 N N . ASP A 1 424 ? 47.934 3.609 -63.490 1.00 93.44 424 ASP A N 1
ATOM 3097 C CA . ASP A 1 424 ? 48.928 3.005 -64.389 1.00 93.44 424 ASP A CA 1
ATOM 3098 C C . ASP A 1 424 ? 48.432 2.960 -65.838 1.00 93.44 424 ASP A C 1
ATOM 3100 O O . ASP A 1 424 ? 49.152 3.323 -66.773 1.00 93.44 424 ASP A O 1
ATOM 3104 N N . TRP A 1 425 ? 47.176 2.561 -66.051 1.00 94.06 425 TRP A N 1
ATOM 3105 C CA . TRP A 1 425 ? 46.601 2.559 -67.389 1.00 94.06 425 TRP A CA 1
ATOM 3106 C C . TRP A 1 425 ? 46.471 3.957 -67.998 1.00 94.06 425 TRP A C 1
ATOM 3108 O O . TRP A 1 425 ? 46.645 4.103 -69.208 1.00 94.06 425 TRP A O 1
ATOM 3118 N N . GLN A 1 426 ? 46.162 4.982 -67.201 1.00 93.06 426 GLN A N 1
ATOM 3119 C CA . GLN A 1 426 ? 46.093 6.363 -67.683 1.00 93.06 426 GLN A CA 1
ATOM 3120 C C . GLN A 1 426 ? 47.475 6.878 -68.104 1.00 93.06 426 GLN A C 1
ATOM 3122 O O . GLN A 1 426 ? 47.591 7.502 -69.159 1.00 93.06 426 GLN A O 1
ATOM 3127 N N . VAL A 1 427 ? 48.516 6.553 -67.329 1.00 92.75 427 VAL A N 1
ATOM 3128 C CA . VAL A 1 427 ? 49.919 6.834 -67.672 1.00 92.75 427 VAL A CA 1
ATOM 3129 C C . VAL A 1 427 ? 50.298 6.151 -68.988 1.00 92.75 427 VAL A C 1
ATOM 3131 O O . VAL A 1 427 ? 50.799 6.801 -69.905 1.00 92.75 427 VAL A O 1
ATOM 3134 N N . ILE A 1 428 ? 49.975 4.863 -69.139 1.00 92.25 428 ILE A N 1
ATOM 3135 C CA . ILE A 1 428 ? 50.224 4.116 -70.381 1.00 92.25 428 ILE A CA 1
ATOM 3136 C C . ILE A 1 428 ? 49.458 4.711 -71.567 1.00 92.25 428 ILE A C 1
ATOM 3138 O O . ILE A 1 428 ? 50.017 4.805 -72.658 1.00 92.25 428 ILE A O 1
ATOM 3142 N N . ALA A 1 429 ? 48.188 5.089 -71.393 1.00 92.31 429 ALA A N 1
ATOM 3143 C CA . ALA A 1 429 ? 47.370 5.650 -72.466 1.00 92.31 429 ALA A CA 1
ATOM 3144 C C . ALA A 1 429 ? 47.963 6.963 -72.993 1.00 92.31 429 ALA A C 1
ATOM 3146 O O . ALA A 1 429 ? 48.136 7.102 -74.206 1.00 92.31 429 ALA A O 1
ATOM 3147 N N . LEU A 1 430 ? 48.352 7.868 -72.089 1.00 92.00 430 LEU A N 1
ATOM 3148 C CA . LEU A 1 430 ? 48.995 9.135 -72.433 1.00 92.00 430 LEU A CA 1
ATOM 3149 C C . LEU A 1 430 ? 50.353 8.909 -73.111 1.00 92.00 430 LEU A C 1
ATOM 3151 O O . LEU A 1 430 ? 50.607 9.443 -74.191 1.00 92.00 430 LEU A O 1
ATOM 3155 N N . ALA A 1 431 ? 51.188 8.035 -72.542 1.00 91.19 431 ALA A N 1
ATOM 3156 C CA . ALA A 1 431 ? 52.482 7.690 -73.116 1.00 91.19 431 ALA A CA 1
ATOM 3157 C C . ALA A 1 431 ? 52.345 7.071 -74.513 1.00 91.19 431 ALA A C 1
ATOM 3159 O O . ALA A 1 431 ? 53.065 7.434 -75.442 1.00 91.19 431 ALA A O 1
ATOM 3160 N N . LYS A 1 432 ? 51.383 6.162 -74.706 1.00 91.94 432 LYS A N 1
ATOM 3161 C CA . LYS A 1 432 ? 51.089 5.555 -76.009 1.00 91.94 432 LYS A CA 1
ATOM 3162 C C . LYS A 1 432 ? 50.629 6.600 -77.017 1.00 91.94 432 LYS A C 1
ATOM 3164 O O . LYS A 1 432 ? 51.022 6.529 -78.186 1.00 91.94 432 LYS A O 1
ATOM 3169 N N . GLU A 1 433 ? 49.805 7.551 -76.594 1.00 92.56 433 GLU A N 1
ATOM 3170 C CA . GLU A 1 433 ? 49.343 8.642 -77.442 1.00 92.56 433 GLU A CA 1
ATOM 3171 C C . GLU A 1 433 ? 50.499 9.547 -77.869 1.00 92.56 433 GLU A C 1
ATOM 3173 O O . GLU A 1 433 ? 50.625 9.804 -79.065 1.00 92.56 433 GLU A O 1
ATOM 3178 N N . ASN A 1 434 ? 51.388 9.940 -76.957 1.00 90.88 434 ASN A N 1
ATOM 3179 C CA . ASN A 1 434 ? 52.456 10.912 -77.206 1.00 90.88 434 ASN A CA 1
ATOM 3180 C C . ASN A 1 434 ? 53.747 10.319 -77.770 1.00 90.88 434 ASN A C 1
ATOM 3182 O O . ASN A 1 434 ? 54.495 11.039 -78.424 1.00 90.88 434 ASN A O 1
ATOM 3186 N N . LEU A 1 435 ? 54.011 9.021 -77.587 1.00 93.19 435 LEU A N 1
ATOM 3187 C CA . LEU A 1 435 ? 55.241 8.400 -78.077 1.00 93.19 435 LEU A CA 1
ATOM 3188 C C . LEU A 1 435 ? 55.325 8.521 -79.604 1.00 93.19 435 LEU A C 1
ATOM 3190 O O . LEU A 1 435 ? 54.424 8.074 -80.336 1.00 93.19 435 LEU A O 1
ATOM 3194 N N . ARG A 1 436 ? 56.408 9.133 -80.083 1.00 89.19 436 ARG A N 1
ATOM 3195 C CA . ARG A 1 436 ? 56.740 9.327 -81.498 1.00 89.19 436 ARG A CA 1
ATOM 3196 C C . ARG A 1 436 ? 58.144 8.786 -81.748 1.00 89.19 436 ARG A C 1
ATOM 3198 O O . ARG A 1 436 ? 59.023 8.958 -80.914 1.00 89.19 436 ARG A O 1
ATOM 3205 N N . VAL A 1 437 ? 58.332 8.169 -82.908 1.00 90.25 437 VAL A N 1
ATOM 3206 C CA . VAL A 1 437 ? 59.648 7.826 -83.453 1.00 90.25 437 VAL A CA 1
ATOM 3207 C C . VAL A 1 437 ? 59.763 8.562 -84.771 1.00 90.25 437 VAL A C 1
ATOM 3209 O O . VAL A 1 437 ? 58.904 8.411 -85.638 1.00 90.25 437 VAL A O 1
ATOM 3212 N N . THR A 1 438 ? 60.794 9.384 -84.898 1.00 84.81 438 THR A N 1
ATOM 3213 C CA . THR A 1 438 ? 61.099 10.131 -86.117 1.00 84.81 438 THR A CA 1
ATOM 3214 C C . THR A 1 438 ? 62.492 9.744 -86.576 1.00 84.81 438 THR A C 1
ATOM 3216 O O . THR A 1 438 ? 63.448 9.882 -85.815 1.00 84.81 438 THR A O 1
ATOM 3219 N N . TYR A 1 439 ? 62.595 9.267 -87.810 1.00 90.00 439 TYR A N 1
ATOM 3220 C CA . TYR A 1 439 ? 63.849 8.901 -88.453 1.00 90.00 439 TYR A CA 1
ATOM 3221 C C . TYR A 1 439 ? 63.799 9.354 -89.911 1.00 90.00 439 TYR A C 1
ATOM 3223 O O . TYR A 1 439 ? 62.777 9.171 -90.570 1.00 90.00 439 TYR A O 1
ATOM 3231 N N . ASN A 1 440 ? 64.873 9.973 -90.398 1.00 83.00 440 ASN A N 1
ATOM 3232 C CA . ASN A 1 440 ? 64.944 10.541 -91.749 1.00 83.00 440 ASN A CA 1
ATOM 3233 C C . ASN A 1 440 ? 65.437 9.542 -92.812 1.00 83.00 440 ASN A C 1
ATOM 3235 O O . ASN A 1 440 ? 65.594 9.914 -93.971 1.00 83.00 440 ASN A O 1
ATOM 3239 N N . GLY A 1 441 ? 65.725 8.303 -92.411 1.00 81.25 441 GLY A N 1
ATOM 3240 C CA . GLY A 1 441 ? 66.151 7.228 -93.296 1.00 81.25 441 GLY A CA 1
ATOM 3241 C C . GLY A 1 441 ? 67.655 7.115 -93.534 1.00 81.25 441 GLY A C 1
ATOM 3242 O O . GLY A 1 441 ? 68.101 6.094 -94.056 1.00 81.25 441 GLY A O 1
ATOM 3243 N N . VAL A 1 442 ? 68.446 8.118 -93.141 1.00 77.88 442 VAL A N 1
ATOM 3244 C CA . VAL A 1 442 ? 69.888 8.170 -93.431 1.00 77.88 442 VAL A CA 1
ATOM 3245 C C . VAL A 1 442 ? 70.776 8.383 -92.208 1.00 77.88 442 VAL A C 1
ATOM 3247 O O . VAL A 1 442 ? 71.958 8.036 -92.277 1.00 77.88 442 VAL A O 1
ATOM 3250 N N . ASP A 1 443 ? 70.235 8.912 -91.107 1.00 84.38 443 ASP A N 1
ATOM 3251 C CA . ASP A 1 443 ? 71.005 9.195 -89.894 1.00 84.38 443 ASP A CA 1
ATOM 3252 C C . ASP A 1 443 ? 71.586 7.914 -89.275 1.00 84.38 443 ASP A C 1
ATOM 3254 O O . ASP A 1 443 ? 71.026 6.820 -89.383 1.00 84.38 443 ASP A O 1
ATOM 3258 N N . VAL A 1 444 ? 72.723 8.058 -88.592 1.00 86.94 444 VAL A N 1
ATOM 3259 C CA . VAL A 1 444 ? 73.445 6.948 -87.941 1.00 86.94 444 VAL A CA 1
ATOM 3260 C C . VAL A 1 444 ? 72.775 6.456 -86.653 1.00 86.94 444 VAL A C 1
ATOM 3262 O O . VAL A 1 444 ? 73.224 5.478 -86.058 1.00 86.94 444 VAL A O 1
ATOM 3265 N N . SER A 1 445 ? 71.706 7.117 -86.208 1.00 87.62 445 SER A N 1
ATOM 3266 C CA . SER A 1 445 ? 70.881 6.679 -85.087 1.00 87.62 445 SER A CA 1
ATOM 3267 C C . SER A 1 445 ? 69.456 7.235 -85.169 1.00 87.62 445 SER A C 1
ATOM 3269 O O . SER A 1 445 ? 69.194 8.249 -85.815 1.00 87.62 445 SER A O 1
ATOM 3271 N N . VAL A 1 446 ? 68.523 6.561 -84.500 1.00 90.06 446 VAL A N 1
ATOM 3272 C CA . VAL A 1 446 ? 67.139 6.988 -84.273 1.00 90.06 446 VAL A CA 1
ATOM 3273 C C . VAL A 1 446 ? 66.906 7.166 -82.776 1.00 90.06 446 VAL A C 1
ATOM 3275 O O . VAL A 1 446 ? 67.341 6.351 -81.964 1.00 90.06 446 VAL A O 1
ATOM 3278 N N . LEU A 1 447 ? 66.207 8.233 -82.384 1.00 89.19 447 LEU A N 1
ATOM 3279 C CA . LEU A 1 447 ? 65.906 8.480 -80.977 1.00 89.19 447 LEU A CA 1
ATOM 3280 C C . LEU A 1 447 ? 64.818 7.518 -80.484 1.00 89.19 447 LEU A C 1
ATOM 3282 O O . LEU A 1 447 ? 63.658 7.612 -80.890 1.00 89.19 447 LEU A O 1
ATOM 3286 N N . LEU A 1 448 ? 65.196 6.628 -79.569 1.00 91.25 448 LEU A N 1
ATOM 3287 C CA . LEU A 1 448 ? 64.299 5.687 -78.906 1.00 91.25 448 LEU A CA 1
ATOM 3288 C C . LEU A 1 448 ? 64.186 6.052 -77.421 1.00 91.25 448 LEU A C 1
ATOM 3290 O O . LEU A 1 448 ? 65.041 5.697 -76.613 1.00 91.25 448 LEU A O 1
ATOM 3294 N N . SER A 1 449 ? 63.134 6.784 -77.050 1.00 89.31 449 SER A N 1
ATOM 3295 C CA . SER A 1 449 ? 62.897 7.171 -75.652 1.00 89.31 449 SER A CA 1
ATOM 3296 C C . SER A 1 449 ? 62.631 5.943 -74.785 1.00 89.31 449 SER A C 1
ATOM 3298 O O . SER A 1 449 ? 61.778 5.128 -75.129 1.00 89.31 449 SER A O 1
ATOM 3300 N N . ASN A 1 450 ? 63.316 5.823 -73.647 1.00 89.88 450 ASN A N 1
ATOM 3301 C CA . ASN A 1 450 ? 63.092 4.758 -72.661 1.00 89.88 450 ASN A CA 1
ATOM 3302 C C . ASN A 1 450 ? 62.084 5.142 -71.559 1.00 89.88 450 ASN A C 1
ATOM 3304 O O . ASN A 1 450 ? 61.699 4.306 -70.749 1.00 89.88 450 ASN A O 1
ATOM 3308 N N . LEU A 1 451 ? 61.629 6.396 -71.541 1.00 90.62 451 LEU A N 1
ATOM 3309 C CA . LEU A 1 451 ? 60.609 6.915 -70.635 1.00 90.62 451 LEU A CA 1
ATOM 3310 C C . LEU A 1 451 ? 59.726 7.909 -71.397 1.00 90.62 451 LEU A C 1
ATOM 3312 O O . LEU A 1 451 ? 60.245 8.777 -72.098 1.00 90.62 451 LEU A O 1
ATOM 3316 N N . GLN A 1 452 ? 58.406 7.800 -71.252 1.00 92.62 452 GLN A N 1
ATOM 3317 C CA . GLN A 1 452 ? 57.441 8.709 -71.873 1.00 92.62 452 GLN A CA 1
ATOM 3318 C C . GLN A 1 452 ? 56.257 8.932 -70.930 1.00 92.62 452 GLN A C 1
ATOM 3320 O O . GLN A 1 452 ? 55.612 7.972 -70.529 1.00 92.62 452 GLN A O 1
ATOM 3325 N N . ASP A 1 453 ? 55.977 10.189 -70.569 1.00 91.56 453 ASP A N 1
ATOM 3326 C CA . ASP A 1 453 ? 54.846 10.591 -69.707 1.00 91.56 453 ASP A CA 1
ATOM 3327 C C . ASP A 1 453 ? 54.707 9.784 -68.398 1.00 91.56 453 ASP A C 1
ATOM 3329 O O . ASP A 1 453 ? 53.609 9.562 -67.896 1.00 91.56 453 ASP A O 1
ATOM 3333 N N . GLY A 1 454 ? 55.835 9.329 -67.842 1.00 86.19 454 GLY A N 1
ATOM 3334 C CA . GLY A 1 454 ? 55.887 8.499 -66.634 1.00 86.19 454 GLY A CA 1
ATOM 3335 C C . GLY A 1 454 ? 55.809 6.986 -66.879 1.00 86.19 454 GLY A C 1
ATOM 3336 O O . GLY A 1 454 ? 56.121 6.227 -65.966 1.00 86.19 454 GLY A O 1
ATOM 3337 N N . ALA A 1 455 ? 55.477 6.533 -68.093 1.00 93.50 455 ALA A N 1
ATOM 3338 C CA . ALA A 1 455 ? 55.553 5.126 -68.477 1.00 93.50 455 ALA A CA 1
ATOM 3339 C C . ALA A 1 455 ? 56.973 4.756 -68.928 1.00 93.50 455 ALA A C 1
ATOM 3341 O O . ALA A 1 455 ? 57.609 5.484 -69.696 1.00 93.50 455 ALA A O 1
ATOM 3342 N N . ASN A 1 456 ? 57.450 3.589 -68.507 1.00 93.44 456 ASN A N 1
ATOM 3343 C CA . ASN A 1 456 ? 58.701 3.022 -68.996 1.00 93.44 456 ASN A CA 1
ATOM 3344 C C . ASN A 1 456 ? 58.494 2.452 -70.406 1.00 93.44 456 ASN A C 1
ATOM 3346 O O . ASN A 1 456 ? 57.487 1.794 -70.668 1.00 93.44 456 ASN A O 1
ATOM 3350 N N . VAL A 1 457 ? 59.438 2.685 -71.313 1.00 93.38 457 VAL A N 1
ATOM 3351 C CA . VAL A 1 457 ? 59.371 2.218 -72.700 1.00 93.38 457 VAL A CA 1
ATOM 3352 C C . VAL A 1 457 ? 60.581 1.342 -72.980 1.00 93.38 457 VAL A C 1
ATOM 3354 O O . VAL A 1 457 ? 61.726 1.759 -72.841 1.00 93.38 457 VAL A O 1
ATOM 3357 N N . THR A 1 458 ? 60.327 0.109 -73.397 1.00 92.56 458 THR A N 1
ATOM 3358 C CA . THR A 1 458 ? 61.367 -0.821 -73.844 1.00 92.56 458 THR A CA 1
ATOM 3359 C C . THR A 1 458 ? 61.160 -1.135 -75.314 1.00 92.56 458 THR A C 1
ATOM 3361 O O . THR A 1 458 ? 60.027 -1.262 -75.774 1.00 92.56 458 THR A O 1
ATOM 3364 N N . TRP A 1 459 ? 62.249 -1.227 -76.068 1.00 93.44 459 TRP A N 1
ATOM 3365 C CA . TRP A 1 459 ? 62.200 -1.376 -77.518 1.00 93.44 459 TRP A CA 1
ATOM 3366 C C . TRP A 1 459 ? 62.611 -2.780 -77.936 1.00 93.44 459 TRP A C 1
ATOM 3368 O O . TRP A 1 459 ? 63.521 -3.382 -77.373 1.00 93.44 459 TRP A O 1
ATOM 3378 N N . SER A 1 460 ? 61.921 -3.305 -78.940 1.00 91.88 460 SER A N 1
ATOM 3379 C CA . SER A 1 460 ? 62.219 -4.590 -79.567 1.00 91.88 460 SER A CA 1
ATOM 3380 C C . SER A 1 460 ? 61.929 -4.517 -81.062 1.00 91.88 460 SER A C 1
ATOM 3382 O O . SER A 1 460 ? 61.234 -3.610 -81.524 1.00 91.88 460 SER A O 1
ATOM 3384 N N . LEU A 1 461 ? 62.468 -5.460 -81.829 1.00 91.25 461 LEU A N 1
ATOM 3385 C CA . LEU A 1 461 ? 62.195 -5.569 -83.259 1.00 91.25 461 LEU A CA 1
ATOM 3386 C C . LEU A 1 461 ? 61.096 -6.591 -83.508 1.00 91.25 461 LEU A C 1
ATOM 3388 O O . LEU A 1 461 ? 61.081 -7.657 -82.892 1.00 91.25 461 LEU A O 1
ATOM 3392 N N . LYS A 1 462 ? 60.202 -6.285 -84.453 1.00 90.81 462 LYS A N 1
ATOM 3393 C CA . LYS A 1 462 ? 59.242 -7.275 -84.951 1.00 90.81 462 LYS A CA 1
ATOM 3394 C C . LYS A 1 462 ? 59.945 -8.427 -85.667 1.00 90.81 462 LYS A C 1
ATOM 3396 O O . LYS A 1 462 ? 59.523 -9.569 -85.513 1.00 90.81 462 LYS A O 1
ATOM 3401 N N . ASP A 1 463 ? 60.995 -8.116 -86.426 1.00 89.00 463 ASP A N 1
ATOM 3402 C CA . ASP A 1 463 ? 61.896 -9.090 -87.034 1.00 89.00 463 ASP A CA 1
ATOM 3403 C C . ASP A 1 463 ? 63.273 -9.019 -86.344 1.00 89.00 463 ASP A C 1
ATOM 3405 O O . ASP A 1 463 ? 64.055 -8.101 -86.606 1.00 89.00 463 ASP A O 1
ATOM 3409 N N . PRO A 1 464 ? 63.595 -9.972 -85.451 1.00 86.19 464 PRO A N 1
ATOM 3410 C CA . PRO A 1 464 ? 64.864 -9.978 -84.724 1.00 86.19 464 PRO A CA 1
ATOM 3411 C C . PRO A 1 464 ? 66.102 -10.092 -85.625 1.00 86.19 464 PRO A C 1
ATOM 3413 O O . PRO A 1 464 ? 67.201 -9.721 -85.203 1.00 86.19 464 PRO A O 1
ATOM 3416 N N . THR A 1 465 ? 65.952 -10.596 -86.857 1.00 84.12 465 THR A N 1
ATOM 3417 C CA . THR A 1 465 ? 67.074 -10.740 -87.800 1.00 84.12 465 THR A CA 1
ATOM 3418 C C . THR A 1 465 ? 67.603 -9.391 -88.293 1.00 84.12 465 THR A C 1
ATOM 3420 O O . THR A 1 465 ? 68.757 -9.302 -88.700 1.00 84.12 465 THR A O 1
ATOM 3423 N N . GLN A 1 466 ? 66.816 -8.317 -88.154 1.00 88.50 466 GLN A N 1
ATOM 3424 C CA . GLN A 1 466 ? 67.191 -6.944 -88.513 1.00 88.50 466 GLN A CA 1
ATOM 3425 C C . GLN A 1 466 ? 68.066 -6.245 -87.451 1.00 88.50 466 GLN A C 1
ATOM 3427 O O . GLN A 1 466 ? 68.426 -5.080 -87.611 1.00 88.50 466 GLN A O 1
ATOM 3432 N N . SER A 1 467 ? 68.449 -6.941 -86.376 1.00 85.69 467 SER A N 1
ATOM 3433 C CA . SER A 1 467 ? 69.327 -6.410 -85.317 1.00 85.69 467 SER A CA 1
ATOM 3434 C C . SER A 1 467 ? 70.738 -6.047 -85.797 1.00 85.69 467 SER A C 1
ATOM 3436 O O . SER A 1 467 ? 71.424 -5.265 -85.146 1.00 85.69 467 SER A O 1
ATOM 3438 N N . SER A 1 468 ? 71.172 -6.553 -86.958 1.00 84.00 468 SER A N 1
ATOM 3439 C CA . SER A 1 468 ? 72.405 -6.099 -87.614 1.00 84.00 468 SER A CA 1
ATOM 3440 C C . SER A 1 468 ? 72.286 -4.710 -88.254 1.00 84.00 468 SER A C 1
ATOM 3442 O O . SER A 1 468 ? 73.317 -4.133 -88.598 1.00 84.00 468 SER A O 1
ATOM 3444 N N . ILE A 1 469 ? 71.059 -4.200 -88.437 1.00 85.00 469 ILE A N 1
ATOM 3445 C CA . ILE A 1 469 ? 70.742 -2.911 -89.072 1.00 85.00 469 ILE A CA 1
ATOM 3446 C C . ILE A 1 469 ? 70.431 -1.843 -88.019 1.00 85.00 469 ILE A C 1
ATOM 3448 O O . ILE A 1 469 ? 70.825 -0.696 -88.194 1.00 85.00 469 ILE A O 1
ATOM 3452 N N . ILE A 1 470 ? 69.755 -2.196 -86.923 1.00 89.50 470 ILE A N 1
ATOM 3453 C CA . ILE A 1 470 ? 69.468 -1.275 -85.816 1.00 89.50 470 ILE A CA 1
ATOM 3454 C C . ILE A 1 470 ? 69.672 -1.945 -84.454 1.00 89.50 470 ILE A C 1
ATOM 3456 O O . ILE A 1 470 ? 69.156 -3.032 -84.187 1.00 89.50 470 ILE A O 1
ATOM 3460 N N . ASP A 1 471 ? 70.374 -1.252 -83.564 1.00 90.00 471 ASP A N 1
ATOM 3461 C CA . ASP A 1 471 ? 70.480 -1.596 -82.151 1.00 90.00 471 ASP A CA 1
ATOM 3462 C C . ASP A 1 471 ? 69.386 -0.861 -81.364 1.00 90.00 471 ASP A C 1
ATOM 3464 O O . ASP A 1 471 ? 69.431 0.351 -81.157 1.00 90.00 471 ASP A O 1
ATOM 3468 N N . VAL A 1 472 ? 68.374 -1.602 -80.914 1.00 88.75 472 VAL A N 1
ATOM 3469 C CA . VAL A 1 472 ? 67.215 -1.047 -80.195 1.00 88.75 472 VAL A CA 1
ATOM 3470 C C . VAL A 1 472 ? 67.516 -0.607 -78.757 1.00 88.75 472 VAL A C 1
ATOM 3472 O O . VAL A 1 472 ? 66.652 0.003 -78.131 1.00 88.75 472 VAL A O 1
ATOM 3475 N N . LEU A 1 473 ? 68.708 -0.891 -78.216 1.00 85.31 473 LEU A N 1
ATOM 3476 C CA . LEU A 1 473 ? 69.091 -0.450 -76.868 1.00 85.31 473 LEU A CA 1
ATOM 3477 C C . LEU A 1 473 ? 69.557 1.007 -76.837 1.00 85.31 473 LEU A C 1
ATOM 3479 O O . LEU A 1 473 ? 69.334 1.703 -75.848 1.00 85.31 473 LEU A O 1
ATOM 3483 N N . ASN A 1 474 ? 70.223 1.460 -77.897 1.00 85.06 474 ASN A N 1
ATOM 3484 C CA . ASN A 1 474 ? 70.805 2.803 -77.992 1.00 85.06 474 ASN A CA 1
ATOM 3485 C C . ASN A 1 474 ? 70.332 3.583 -79.232 1.00 85.06 474 ASN A C 1
ATOM 3487 O O . ASN A 1 474 ? 70.628 4.770 -79.343 1.00 85.06 474 ASN A O 1
ATOM 3491 N N . GLY A 1 475 ? 69.582 2.941 -80.132 1.00 87.25 475 GLY A N 1
ATOM 3492 C CA . GLY A 1 475 ? 69.054 3.538 -81.353 1.00 87.25 475 GLY A CA 1
ATOM 3493 C C . GLY A 1 475 ? 70.055 3.614 -82.506 1.00 87.25 475 GLY A C 1
ATOM 3494 O O . GLY A 1 475 ? 69.749 4.261 -83.500 1.00 87.25 475 GLY A O 1
ATOM 3495 N N . ASN A 1 476 ? 71.239 3.003 -82.411 1.00 90.00 476 ASN A N 1
ATOM 3496 C CA . ASN A 1 476 ? 72.262 3.077 -83.460 1.00 90.00 476 ASN A CA 1
ATOM 3497 C C . ASN A 1 476 ? 71.848 2.311 -84.719 1.00 90.00 476 ASN A C 1
ATOM 3499 O O . ASN A 1 476 ? 71.298 1.216 -84.627 1.00 90.00 476 ASN A O 1
ATOM 3503 N N . ILE A 1 477 ? 72.169 2.856 -85.892 1.00 88.81 477 ILE A N 1
ATOM 3504 C CA . ILE A 1 477 ? 71.817 2.282 -87.191 1.00 88.81 477 ILE A CA 1
ATOM 3505 C C . ILE A 1 477 ? 73.084 1.980 -87.987 1.00 88.81 477 ILE A C 1
ATOM 3507 O O . ILE A 1 477 ? 73.938 2.841 -88.198 1.00 88.81 477 ILE A O 1
ATOM 3511 N N . ASN A 1 478 ? 73.190 0.742 -88.460 1.00 87.06 478 ASN A N 1
ATOM 3512 C CA . ASN A 1 478 ? 74.257 0.269 -89.322 1.00 87.06 478 ASN A CA 1
ATOM 3513 C C . ASN A 1 478 ? 73.737 0.094 -90.752 1.00 87.06 478 ASN A C 1
ATOM 3515 O O . ASN A 1 478 ? 72.992 -0.837 -91.053 1.00 87.06 478 ASN A O 1
ATOM 3519 N N . ARG A 1 479 ? 74.168 0.998 -91.637 1.00 80.62 479 ARG A N 1
ATOM 3520 C CA . ARG A 1 479 ? 73.783 1.022 -93.057 1.00 80.62 479 ARG A CA 1
ATOM 3521 C C . ARG A 1 479 ? 74.740 0.232 -93.962 1.00 80.62 479 ARG A C 1
ATOM 3523 O O . ARG A 1 479 ? 74.465 0.037 -95.143 1.00 80.62 479 ARG A O 1
ATOM 3530 N N . THR A 1 480 ? 75.847 -0.258 -93.406 1.00 73.56 480 THR A N 1
ATOM 3531 C CA . THR A 1 480 ? 76.921 -0.916 -94.157 1.00 73.56 480 THR A CA 1
ATOM 3532 C C . THR A 1 480 ? 76.434 -2.230 -94.772 1.00 73.56 480 THR A C 1
ATOM 3534 O O . THR A 1 480 ? 76.031 -3.144 -94.055 1.00 73.56 480 THR A O 1
ATOM 3537 N N . GLY A 1 481 ? 76.508 -2.353 -96.101 1.00 67.06 481 GLY A N 1
ATOM 3538 C CA . GLY A 1 481 ? 76.120 -3.570 -96.829 1.00 67.06 481 GLY A CA 1
ATOM 3539 C C . GLY A 1 481 ? 74.632 -3.674 -97.192 1.00 67.06 481 GLY A C 1
ATOM 3540 O O . GLY A 1 481 ? 74.228 -4.677 -97.782 1.00 67.06 481 GLY A O 1
ATOM 3541 N N . LEU A 1 482 ? 73.822 -2.650 -96.897 1.00 73.62 482 LEU A N 1
ATOM 3542 C CA . LEU A 1 482 ? 72.451 -2.547 -97.400 1.00 73.62 482 LEU A CA 1
ATOM 3543 C C . LEU A 1 482 ? 72.450 -2.164 -98.884 1.00 73.62 482 LEU A C 1
ATOM 3545 O O . LEU A 1 482 ? 72.960 -1.116 -99.264 1.00 73.62 482 LEU A O 1
ATOM 3549 N N . THR A 1 483 ? 71.863 -3.021 -99.722 1.00 63.78 483 THR A N 1
ATOM 3550 C CA . THR A 1 483 ? 71.772 -2.838 -101.187 1.00 63.78 483 THR A CA 1
ATOM 3551 C C . THR A 1 483 ? 70.398 -2.352 -101.654 1.00 63.78 483 THR A C 1
ATOM 3553 O O . THR A 1 483 ? 70.251 -1.938 -102.802 1.00 63.78 483 THR A O 1
ATOM 3556 N N . THR A 1 484 ? 69.403 -2.371 -100.766 1.00 76.94 484 THR A N 1
ATOM 3557 C CA . THR A 1 484 ? 68.053 -1.838 -100.971 1.00 76.94 484 THR A CA 1
ATOM 3558 C C . THR A 1 484 ? 67.553 -1.210 -99.677 1.00 76.94 484 THR A C 1
ATOM 3560 O O . THR A 1 484 ? 67.925 -1.654 -98.587 1.00 76.94 484 THR A O 1
ATOM 3563 N N . ASP A 1 485 ? 66.672 -0.222 -99.796 1.00 81.12 485 ASP A N 1
ATOM 3564 C CA . ASP A 1 485 ? 65.954 0.337 -98.653 1.00 81.12 485 ASP A CA 1
ATOM 3565 C C . ASP A 1 485 ? 65.245 -0.775 -97.877 1.00 81.12 485 ASP A C 1
ATOM 3567 O O . ASP A 1 485 ? 64.654 -1.685 -98.465 1.00 81.12 485 ASP A O 1
ATOM 3571 N N . THR A 1 486 ? 65.351 -0.732 -96.552 1.00 86.12 486 THR A N 1
ATOM 3572 C CA . THR A 1 486 ? 64.809 -1.772 -95.676 1.00 86.12 486 THR A CA 1
ATOM 3573 C C . THR A 1 486 ? 63.881 -1.157 -94.644 1.00 86.12 486 THR A C 1
ATOM 3575 O O . THR A 1 486 ? 64.290 -0.310 -93.848 1.00 86.12 486 THR A O 1
ATOM 3578 N N . ASP A 1 487 ? 62.630 -1.613 -94.640 1.00 89.88 487 ASP A N 1
ATOM 3579 C CA . ASP A 1 487 ? 61.643 -1.242 -93.632 1.00 89.88 487 ASP A CA 1
ATOM 3580 C C . ASP A 1 487 ? 61.867 -2.032 -92.342 1.00 89.88 487 ASP A C 1
ATOM 3582 O O . ASP A 1 487 ? 61.965 -3.264 -92.333 1.00 89.88 487 ASP A O 1
ATOM 3586 N N . ILE A 1 488 ? 61.906 -1.306 -91.232 1.00 89.94 488 ILE A N 1
ATOM 3587 C CA . ILE A 1 488 ? 62.082 -1.840 -89.891 1.00 89.94 488 ILE A CA 1
ATOM 3588 C C . ILE A 1 488 ? 60.862 -1.479 -89.055 1.00 89.94 488 ILE A C 1
ATOM 3590 O O . ILE A 1 488 ? 60.458 -0.318 -88.965 1.00 89.94 488 ILE A O 1
ATOM 3594 N N . VAL A 1 489 ? 60.294 -2.488 -88.395 1.00 92.81 489 VAL A N 1
ATOM 3595 C CA . VAL A 1 489 ? 59.182 -2.306 -87.459 1.00 92.81 489 VAL A CA 1
ATOM 3596 C C . VAL A 1 489 ? 59.701 -2.396 -86.029 1.00 92.81 489 VAL A C 1
ATOM 3598 O O . VAL A 1 489 ? 59.977 -3.481 -85.507 1.00 92.81 489 VAL A O 1
ATOM 3601 N N . LEU A 1 490 ? 59.794 -1.235 -85.393 1.00 92.75 490 LEU A N 1
ATOM 3602 C CA . LEU A 1 490 ? 60.105 -1.075 -83.982 1.00 92.75 490 LEU A CA 1
ATOM 3603 C C . LEU A 1 490 ? 58.842 -1.298 -83.148 1.00 92.75 490 LEU A C 1
ATOM 3605 O O . LEU A 1 490 ? 57.796 -0.699 -83.398 1.00 92.75 490 LEU A O 1
ATOM 3609 N N . ILE A 1 491 ? 58.937 -2.143 -82.128 1.00 93.44 491 ILE A N 1
ATOM 3610 C CA . ILE A 1 491 ? 57.874 -2.390 -81.157 1.00 93.44 491 ILE A CA 1
ATOM 3611 C C . ILE A 1 491 ? 58.283 -1.739 -79.838 1.00 93.44 491 ILE A C 1
ATOM 3613 O O . ILE A 1 491 ? 59.193 -2.214 -79.157 1.00 93.44 491 ILE A O 1
ATOM 3617 N N . ALA A 1 492 ? 57.577 -0.674 -79.469 1.00 93.50 492 ALA A N 1
ATOM 3618 C CA . ALA A 1 492 ? 57.640 -0.093 -78.138 1.00 93.50 492 ALA A CA 1
ATOM 3619 C C . ALA A 1 492 ? 56.725 -0.884 -77.203 1.00 93.50 492 ALA A C 1
ATOM 3621 O O . ALA A 1 492 ? 55.512 -0.919 -77.416 1.00 93.50 492 ALA A O 1
ATOM 3622 N N . ASN A 1 493 ? 57.287 -1.495 -76.168 1.00 94.06 493 ASN A N 1
ATOM 3623 C CA . ASN A 1 493 ? 56.555 -2.042 -75.036 1.00 94.06 493 ASN A CA 1
ATOM 3624 C C . ASN A 1 493 ? 56.520 -0.992 -73.917 1.00 94.06 493 ASN A C 1
ATOM 3626 O O . ASN A 1 493 ? 57.548 -0.689 -73.308 1.00 94.06 493 ASN A O 1
ATOM 3630 N N . ILE A 1 494 ? 55.341 -0.411 -73.706 1.00 94.81 494 ILE A N 1
ATOM 3631 C CA . ILE A 1 494 ? 55.076 0.700 -72.792 1.00 94.81 494 ILE A CA 1
ATOM 3632 C C . ILE A 1 494 ? 54.454 0.124 -71.523 1.00 94.81 494 ILE A C 1
ATOM 3634 O O . ILE A 1 494 ? 53.386 -0.487 -71.586 1.00 94.81 494 ILE A O 1
ATOM 3638 N N . THR A 1 495 ? 55.104 0.323 -70.381 1.00 93.50 495 THR A N 1
ATOM 3639 C CA . THR A 1 495 ? 54.728 -0.293 -69.105 1.00 93.50 495 THR A CA 1
ATOM 3640 C C . THR A 1 495 ? 54.621 0.742 -67.984 1.00 93.50 495 THR A C 1
ATOM 3642 O O . THR A 1 495 ? 55.497 1.597 -67.856 1.00 93.50 495 THR A O 1
ATOM 3645 N N . SER A 1 496 ? 53.598 0.624 -67.138 1.00 93.50 496 SER A N 1
ATOM 3646 C CA . SER A 1 496 ? 53.450 1.335 -65.858 1.00 93.50 496 SER A CA 1
ATOM 3647 C C . SER A 1 496 ? 52.930 0.342 -64.825 1.00 93.50 496 SER A C 1
ATOM 3649 O O . SER A 1 496 ? 51.957 -0.367 -65.092 1.00 93.50 496 SER A O 1
ATOM 3651 N N . GLY A 1 497 ? 53.611 0.232 -63.684 1.00 88.19 497 GLY A N 1
ATOM 3652 C CA . GLY A 1 497 ? 53.329 -0.816 -62.704 1.00 88.19 497 GLY A CA 1
ATOM 3653 C C . GLY A 1 497 ? 53.394 -2.212 -63.335 1.00 88.19 497 GLY A C 1
ATOM 3654 O O . GLY A 1 497 ? 54.394 -2.576 -63.952 1.00 88.19 497 GLY A O 1
ATOM 3655 N N . ILE A 1 498 ? 52.316 -2.988 -63.197 1.00 87.25 498 ILE A N 1
ATOM 3656 C CA . ILE A 1 498 ? 52.176 -4.320 -63.821 1.00 87.25 498 ILE A CA 1
ATOM 3657 C C . ILE A 1 498 ? 51.489 -4.281 -65.195 1.00 87.25 498 ILE A C 1
ATOM 3659 O O . ILE A 1 498 ? 51.343 -5.318 -65.841 1.00 87.25 498 ILE A O 1
ATOM 3663 N N . LYS A 1 499 ? 51.002 -3.112 -65.626 1.00 91.50 499 LYS A N 1
ATOM 3664 C CA . LYS A 1 499 ? 50.245 -2.961 -66.870 1.00 91.50 499 LYS A CA 1
ATOM 3665 C C . LYS A 1 499 ? 51.202 -2.680 -68.024 1.00 91.50 499 LYS A C 1
ATOM 3667 O O . LYS A 1 499 ? 52.225 -2.013 -67.863 1.00 91.50 499 LYS A O 1
ATOM 3672 N N . ALA A 1 500 ? 50.866 -3.196 -69.201 1.00 91.56 500 ALA A N 1
ATOM 3673 C CA . ALA A 1 500 ? 51.699 -3.084 -70.389 1.00 91.56 500 ALA A CA 1
ATOM 3674 C C . ALA A 1 500 ? 50.848 -3.006 -71.658 1.00 91.56 500 ALA A C 1
ATOM 3676 O O . ALA A 1 500 ? 49.799 -3.643 -71.765 1.00 91.56 500 ALA A O 1
ATOM 3677 N N . VAL A 1 501 ? 51.321 -2.257 -72.650 1.00 93.62 501 VAL A N 1
ATOM 3678 C CA . VAL A 1 501 ? 50.769 -2.257 -74.006 1.00 93.62 501 VAL A CA 1
ATOM 3679 C C . VAL A 1 501 ? 51.892 -2.078 -75.015 1.00 93.62 501 VAL A C 1
ATOM 3681 O O . VAL A 1 501 ? 52.892 -1.418 -74.739 1.00 93.62 501 VAL A O 1
ATOM 3684 N N . THR A 1 502 ? 51.710 -2.603 -76.221 1.00 92.94 502 THR A N 1
ATOM 3685 C CA . THR A 1 502 ? 52.648 -2.369 -77.317 1.00 92.94 502 THR A CA 1
ATOM 3686 C C . THR A 1 502 ? 52.136 -1.316 -78.302 1.00 92.94 502 THR A C 1
ATOM 3688 O O . THR A 1 502 ? 50.926 -1.129 -78.502 1.00 92.94 502 THR A O 1
ATOM 3691 N N . LYS A 1 503 ? 53.073 -0.600 -78.927 1.00 93.38 503 LYS A N 1
ATOM 3692 C CA . LYS A 1 503 ? 52.844 0.297 -80.066 1.00 93.38 503 LYS A CA 1
ATOM 3693 C C . LYS A 1 503 ? 53.939 0.068 -81.105 1.00 93.38 503 LYS A C 1
ATOM 3695 O O . LYS A 1 503 ? 55.110 -0.019 -80.755 1.00 93.38 503 LYS A O 1
ATOM 3700 N N . GLN A 1 504 ? 53.548 -0.053 -82.370 1.00 93.19 504 GLN A N 1
ATOM 3701 C CA . GLN A 1 504 ? 54.482 -0.260 -83.476 1.00 93.19 504 GLN A CA 1
ATOM 3702 C C . GLN A 1 504 ? 54.829 1.074 -84.138 1.00 93.19 504 GLN A C 1
ATOM 3704 O O . GLN A 1 504 ? 53.962 1.938 -84.284 1.00 93.19 504 GLN A O 1
ATOM 3709 N N . PHE A 1 505 ? 56.082 1.208 -84.552 1.00 91.44 505 PHE A N 1
ATOM 3710 C CA . PHE A 1 505 ? 56.597 2.307 -85.353 1.00 91.44 505 PHE A CA 1
ATOM 3711 C C . PHE A 1 505 ? 57.340 1.721 -86.545 1.00 91.44 505 PHE A C 1
ATOM 3713 O O . PHE A 1 505 ? 58.195 0.856 -86.374 1.00 91.44 505 PHE A O 1
ATOM 3720 N N . ASN A 1 506 ? 57.014 2.198 -87.739 1.00 90.81 506 ASN A N 1
ATOM 3721 C CA . ASN A 1 506 ? 57.710 1.800 -88.952 1.00 90.81 506 ASN A CA 1
ATOM 3722 C C . ASN A 1 506 ? 58.722 2.892 -89.289 1.00 90.81 506 ASN A C 1
ATOM 3724 O O . ASN A 1 506 ? 58.354 4.067 -89.341 1.00 90.81 506 ASN A O 1
ATOM 3728 N N . ILE A 1 507 ? 59.971 2.503 -89.507 1.00 89.88 507 ILE A N 1
ATOM 3729 C CA . ILE A 1 507 ? 61.020 3.368 -90.044 1.00 89.88 507 ILE A CA 1
ATOM 3730 C C . ILE A 1 507 ? 61.618 2.692 -91.278 1.00 89.88 507 ILE A C 1
ATOM 3732 O O . ILE A 1 507 ? 61.694 1.468 -91.326 1.00 89.88 507 ILE A O 1
ATOM 3736 N N . THR A 1 508 ? 62.058 3.471 -92.258 1.00 88.44 508 THR A N 1
ATOM 3737 C CA . THR A 1 508 ? 62.747 2.957 -93.451 1.00 88.44 508 THR A CA 1
ATOM 3738 C C . THR A 1 508 ? 64.208 3.359 -93.354 1.00 88.44 508 THR A C 1
ATOM 3740 O O . THR A 1 508 ? 64.483 4.532 -93.141 1.00 88.44 508 THR A O 1
ATOM 3743 N N . VAL A 1 509 ? 65.142 2.415 -93.475 1.00 86.00 509 VAL A N 1
ATOM 3744 C CA . VAL A 1 509 ? 66.588 2.688 -93.526 1.00 86.00 509 VAL A CA 1
ATOM 3745 C C . VAL A 1 509 ? 67.042 2.610 -94.981 1.00 86.00 509 VAL A C 1
ATOM 3747 O O . VAL A 1 509 ? 66.931 1.551 -95.600 1.00 86.00 509 VAL A O 1
ATOM 3750 N N . HIS A 1 510 ? 67.540 3.720 -95.529 1.00 78.19 510 HIS A N 1
ATOM 3751 C CA . HIS A 1 510 ? 67.941 3.816 -96.933 1.00 78.19 510 HIS A CA 1
ATOM 3752 C C . HIS A 1 510 ? 69.327 3.201 -97.191 1.00 78.19 510 HIS A C 1
ATOM 3754 O O . HIS A 1 510 ? 70.242 3.344 -96.370 1.00 78.19 510 HIS A O 1
ATOM 3760 N N . ALA A 1 511 ? 69.519 2.572 -98.353 1.00 62.03 511 ALA A N 1
ATOM 3761 C CA . ALA A 1 511 ? 70.817 2.036 -98.790 1.00 62.03 511 ALA A CA 1
ATOM 3762 C C . ALA A 1 511 ? 71.863 3.148 -99.060 1.00 62.03 511 ALA A C 1
ATOM 3764 O O . ALA A 1 511 ? 71.515 4.305 -99.294 1.00 62.03 511 ALA A O 1
ATOM 3765 N N . GLU A 1 512 ? 73.159 2.827 -98.981 1.00 47.31 512 GLU A N 1
ATOM 3766 C CA . GLU A 1 512 ? 74.266 3.783 -99.173 1.00 47.31 512 GLU A CA 1
ATOM 3767 C C . GLU A 1 512 ? 74.600 3.944 -100.676 1.00 47.31 512 GLU A C 1
ATOM 3769 O O . GLU A 1 512 ? 74.879 2.958 -101.357 1.00 47.31 512 GLU A O 1
ATOM 3774 N N . VAL A 1 513 ? 74.558 5.173 -101.218 1.00 45.19 513 VAL A N 1
ATOM 3775 C CA . VAL A 1 513 ? 74.818 5.484 -102.645 1.00 45.19 513 VAL A CA 1
ATOM 3776 C C . VAL A 1 513 ? 76.076 6.356 -102.769 1.00 45.19 513 VAL A C 1
ATOM 3778 O O . VAL A 1 513 ? 76.185 7.374 -102.094 1.00 45.19 513 VAL A O 1
ATOM 3781 N N . ALA A 1 514 ? 77.025 5.968 -103.630 1.00 41.06 514 ALA A N 1
ATOM 3782 C CA . ALA A 1 514 ? 78.255 6.719 -103.921 1.00 41.06 514 ALA A CA 1
ATOM 3783 C C . ALA A 1 514 ? 78.031 7.840 -104.967 1.00 41.06 514 ALA A C 1
ATOM 3785 O O . ALA A 1 514 ? 77.395 7.602 -105.993 1.00 41.06 514 ALA A O 1
ATOM 3786 N N . GLU A 1 515 ? 78.586 9.035 -104.729 1.00 42.34 515 GLU A N 1
ATOM 3787 C CA . GLU A 1 515 ? 78.377 10.270 -105.520 1.00 42.34 515 GLU A CA 1
ATOM 3788 C C . GLU A 1 515 ? 79.050 10.253 -106.927 1.00 42.34 515 GLU A C 1
ATOM 3790 O O . GLU A 1 515 ? 80.185 9.781 -107.056 1.00 42.34 515 GLU A O 1
ATOM 3795 N N . PRO A 1 516 ? 78.400 10.779 -107.993 1.00 54.38 516 PRO A N 1
ATOM 3796 C CA . PRO A 1 516 ? 78.947 10.851 -109.357 1.00 54.38 516 PRO A CA 1
ATOM 3797 C C . PRO A 1 516 ? 79.922 12.027 -109.584 1.00 54.38 516 PRO A C 1
ATOM 3799 O O . PRO A 1 516 ? 79.796 13.096 -108.989 1.00 54.38 516 PRO A O 1
ATOM 3802 N N . LYS A 1 517 ? 80.891 11.853 -110.496 1.00 69.94 517 LYS A N 1
ATOM 3803 C CA . LYS A 1 517 ? 81.880 12.885 -110.866 1.00 69.94 517 LYS A CA 1
ATOM 3804 C C . LYS A 1 517 ? 81.231 13.958 -111.754 1.00 69.94 517 LYS A C 1
ATOM 3806 O O . LYS A 1 517 ? 80.419 13.633 -112.617 1.00 69.94 517 LYS A O 1
ATOM 3811 N N . SER A 1 518 ? 81.609 15.233 -111.602 1.00 80.06 518 SER A N 1
ATOM 3812 C CA . SER A 1 518 ? 81.070 16.330 -112.429 1.00 80.06 518 SER A CA 1
ATOM 3813 C C . SER A 1 518 ? 82.101 17.392 -112.827 1.00 80.06 518 SER A C 1
ATOM 3815 O O . SER A 1 518 ? 83.014 17.668 -112.052 1.00 80.06 518 SER A O 1
ATOM 3817 N N . ILE A 1 519 ? 81.906 18.035 -113.985 1.00 85.00 519 ILE A N 1
ATOM 3818 C CA . ILE A 1 519 ? 82.681 19.183 -114.495 1.00 85.00 519 ILE A CA 1
ATOM 3819 C C . ILE A 1 519 ? 81.755 20.394 -114.671 1.00 85.00 519 ILE A C 1
ATOM 3821 O O . ILE A 1 519 ? 80.710 20.281 -115.305 1.00 85.00 519 ILE A O 1
ATOM 3825 N N . LEU A 1 520 ? 82.138 21.559 -114.145 1.00 89.62 520 LEU A N 1
ATOM 3826 C CA . LEU A 1 520 ? 81.358 22.805 -114.194 1.00 89.62 520 LEU A CA 1
ATOM 3827 C C . LEU A 1 520 ? 81.743 23.674 -115.407 1.00 89.62 520 LEU A C 1
ATOM 3829 O O . LEU A 1 520 ? 82.925 23.797 -115.723 1.00 89.62 520 LEU A O 1
ATOM 3833 N N . SER A 1 521 ? 80.765 24.300 -116.069 1.00 88.75 521 SER A N 1
ATOM 3834 C CA . SER A 1 521 ? 81.003 25.276 -117.139 1.00 88.75 521 SER A CA 1
ATOM 3835 C C . SER A 1 521 ? 81.414 26.649 -116.591 1.00 88.75 521 SER A C 1
ATOM 3837 O O . SER A 1 521 ? 81.040 27.042 -115.486 1.00 88.75 521 SER A O 1
ATOM 3839 N N . LYS A 1 522 ? 82.099 27.443 -117.416 1.00 87.06 522 LYS A N 1
ATOM 3840 C CA . LYS A 1 522 ? 82.233 28.897 -117.244 1.00 87.06 522 LYS A CA 1
ATOM 3841 C C . LYS A 1 522 ? 80.876 29.590 -117.375 1.00 87.06 522 LYS A C 1
ATOM 3843 O O . LYS A 1 522 ? 79.916 29.000 -117.878 1.00 87.06 522 LYS A O 1
ATOM 3848 N N . GLU A 1 523 ? 80.814 30.848 -116.944 1.00 84.69 523 GLU A N 1
ATOM 3849 C CA . GLU A 1 523 ? 79.651 31.707 -117.169 1.00 84.69 523 GLU A CA 1
ATOM 3850 C C . GLU A 1 523 ? 79.480 32.022 -118.663 1.00 84.69 523 GLU A C 1
ATOM 3852 O O . GLU A 1 523 ? 80.380 32.548 -119.319 1.00 84.69 523 GLU A O 1
ATOM 3857 N N . ILE A 1 524 ? 78.300 31.718 -119.198 1.00 84.69 524 ILE A N 1
ATOM 3858 C CA . ILE A 1 524 ? 77.905 31.991 -120.577 1.00 84.69 524 ILE A CA 1
ATOM 3859 C C . ILE A 1 524 ? 77.025 33.242 -120.577 1.00 84.69 524 ILE A C 1
ATOM 3861 O O . ILE A 1 524 ? 75.882 33.211 -120.128 1.00 84.69 524 ILE A O 1
ATOM 3865 N N . ALA A 1 525 ? 77.568 34.352 -121.086 1.00 77.88 525 ALA A N 1
ATOM 3866 C CA . ALA A 1 525 ? 76.878 35.646 -121.127 1.00 77.88 525 ALA A CA 1
ATOM 3867 C C . ALA A 1 525 ? 76.080 35.894 -122.425 1.00 77.88 525 ALA A C 1
ATOM 3869 O O . ALA A 1 525 ? 75.221 36.773 -122.457 1.00 77.88 525 ALA A O 1
ATOM 3870 N N . ASN A 1 526 ? 76.362 35.146 -123.502 1.00 78.88 526 ASN A N 1
ATOM 3871 C CA . ASN A 1 526 ? 75.673 35.266 -124.789 1.00 78.88 526 ASN A CA 1
ATOM 3872 C C . ASN A 1 526 ? 75.257 33.885 -125.310 1.00 78.88 526 ASN A C 1
ATOM 3874 O O . ASN A 1 526 ? 76.087 32.988 -125.436 1.00 78.88 526 ASN A O 1
ATOM 3878 N N . PHE A 1 527 ? 73.975 33.751 -125.640 1.00 83.06 527 PHE A N 1
ATOM 3879 C CA . PHE A 1 527 ? 73.355 32.518 -126.116 1.00 83.06 527 PHE A CA 1
ATOM 3880 C C . PHE A 1 527 ? 73.040 32.542 -127.625 1.00 83.06 527 PHE A C 1
ATOM 3882 O O . PHE A 1 527 ? 72.395 31.620 -128.119 1.00 83.06 527 PHE A O 1
ATOM 3889 N N . ASP A 1 528 ? 73.464 33.574 -128.367 1.00 81.12 528 ASP A N 1
ATOM 3890 C CA . ASP A 1 528 ? 73.283 33.680 -129.822 1.00 81.12 528 ASP A CA 1
ATOM 3891 C C . ASP A 1 528 ? 74.540 33.248 -130.584 1.00 81.12 528 ASP A C 1
ATOM 3893 O O . ASP A 1 528 ? 75.574 33.915 -130.530 1.00 81.12 528 ASP A O 1
ATOM 3897 N N . PHE A 1 529 ? 74.438 32.125 -131.297 1.00 81.50 529 PHE A N 1
ATOM 3898 C CA . PHE A 1 529 ? 75.528 31.548 -132.083 1.00 81.50 529 PHE A CA 1
ATOM 3899 C C . PHE A 1 529 ? 75.167 31.426 -133.576 1.00 81.50 529 PHE A C 1
ATOM 3901 O O . PHE A 1 529 ? 75.578 30.467 -134.217 1.00 81.50 529 PHE A O 1
ATOM 3908 N N . THR A 1 530 ? 74.358 32.338 -134.132 1.00 76.25 530 THR A N 1
ATOM 3909 C CA . THR A 1 530 ? 73.915 32.312 -135.548 1.00 76.25 530 THR A CA 1
ATOM 3910 C C . THR A 1 530 ? 74.898 32.999 -136.531 1.00 76.25 530 THR A C 1
ATOM 3912 O O . THR A 1 530 ? 75.729 33.809 -136.136 1.00 76.25 530 THR A O 1
ATOM 3915 N N . ASN A 1 531 ? 74.844 32.681 -137.838 1.00 63.69 531 ASN A N 1
ATOM 3916 C CA . ASN A 1 531 ? 75.755 33.211 -138.884 1.00 63.69 531 ASN A CA 1
ATOM 3917 C C . ASN A 1 531 ? 75.387 34.622 -139.428 1.00 63.69 531 ASN A C 1
ATOM 3919 O O . ASN A 1 531 ? 74.214 34.981 -139.451 1.00 63.69 531 ASN A O 1
ATOM 3923 N N . VAL A 1 532 ? 76.369 35.365 -139.988 1.00 58.84 532 VAL A N 1
ATOM 3924 C CA . VAL A 1 532 ? 76.201 36.665 -140.706 1.00 58.84 532 VAL A CA 1
ATOM 3925 C C . VAL A 1 532 ? 76.849 36.619 -142.114 1.00 58.84 532 VAL A C 1
ATOM 3927 O O . VAL A 1 532 ? 77.869 35.954 -142.278 1.00 58.84 532 VAL A O 1
ATOM 3930 N N . TYR A 1 533 ? 76.267 37.296 -143.123 1.00 56.47 533 TYR A N 1
ATOM 3931 C CA . TYR A 1 533 ? 76.650 37.251 -144.558 1.00 56.47 533 TYR A CA 1
ATOM 3932 C C . TYR A 1 533 ? 77.756 38.251 -144.985 1.00 56.47 533 TYR A C 1
ATOM 3934 O O . TYR A 1 533 ? 77.855 39.339 -144.423 1.00 56.47 533 TYR A O 1
ATOM 3942 N N . ALA A 1 534 ? 78.521 37.908 -146.035 1.00 70.62 534 ALA A N 1
ATOM 3943 C CA . ALA A 1 534 ? 79.540 38.749 -146.691 1.00 70.62 534 ALA A CA 1
ATOM 3944 C C . ALA A 1 534 ? 78.940 39.822 -147.636 1.00 70.62 534 ALA A C 1
ATOM 3946 O O . ALA A 1 534 ? 77.889 39.592 -148.235 1.00 70.62 534 ALA A O 1
ATOM 3947 N N . THR A 1 535 ? 79.610 40.972 -147.818 1.00 79.69 535 THR A N 1
ATOM 3948 C CA . THR A 1 535 ? 79.113 42.129 -148.609 1.00 79.69 535 THR A CA 1
ATOM 3949 C C . THR A 1 535 ? 79.995 42.479 -149.824 1.00 79.69 535 THR A C 1
ATOM 3951 O O . THR A 1 535 ? 81.179 42.150 -149.850 1.00 79.69 535 THR A O 1
ATOM 3954 N N . THR A 1 536 ? 79.422 43.112 -150.862 1.00 84.88 536 THR A N 1
ATOM 3955 C CA . THR A 1 536 ? 80.123 43.639 -152.062 1.00 84.88 536 THR A CA 1
ATOM 3956 C C . THR A 1 536 ? 80.810 44.972 -151.780 1.00 84.88 536 THR A C 1
ATOM 3958 O O . THR A 1 536 ? 80.295 45.745 -150.975 1.00 84.88 536 THR A O 1
ATOM 3961 N N . ALA A 1 537 ? 81.855 45.330 -152.535 1.00 85.56 537 ALA A N 1
ATOM 3962 C CA . ALA A 1 537 ? 82.307 46.723 -152.569 1.00 85.56 537 ALA A CA 1
ATOM 3963 C C . ALA A 1 537 ? 81.207 47.585 -153.196 1.00 85.56 537 ALA A C 1
ATOM 3965 O O . ALA A 1 537 ? 80.923 47.452 -154.390 1.00 85.56 537 ALA A O 1
ATOM 3966 N N . ARG A 1 538 ? 80.551 48.413 -152.384 1.00 91.00 538 ARG A N 1
ATOM 3967 C CA . ARG A 1 538 ? 79.457 49.306 -152.770 1.00 91.00 538 ARG A CA 1
ATOM 3968 C C . ARG A 1 538 ? 79.574 50.608 -151.994 1.00 91.00 538 ARG A C 1
ATOM 3970 O O . ARG A 1 538 ? 79.666 50.566 -150.773 1.00 91.00 538 ARG A O 1
ATOM 3977 N N . GLU A 1 539 ? 79.462 51.730 -152.689 1.00 91.50 539 GLU A N 1
ATOM 3978 C CA . GLU A 1 539 ? 79.282 53.032 -152.051 1.00 91.50 539 GLU A CA 1
ATOM 3979 C C . GLU A 1 539 ? 78.116 53.761 -152.705 1.00 91.50 539 GLU A C 1
ATOM 3981 O O . GLU A 1 539 ? 77.949 53.725 -153.928 1.00 91.50 539 GLU A O 1
ATOM 3986 N N . GLU A 1 540 ? 77.283 54.371 -151.866 1.00 91.44 540 GLU A N 1
ATOM 3987 C CA . GLU A 1 540 ? 76.201 55.256 -152.280 1.00 91.44 540 GLU A CA 1
ATOM 3988 C C . GLU A 1 540 ? 76.733 56.675 -152.462 1.00 91.44 540 GLU A C 1
ATOM 3990 O O . GLU A 1 540 ? 77.582 57.157 -151.717 1.00 91.44 540 GLU A O 1
ATOM 3995 N N . SER A 1 541 ? 76.237 57.335 -153.496 1.00 92.31 541 SER A N 1
ATOM 3996 C CA . SER A 1 541 ? 76.577 58.695 -153.840 1.00 92.31 541 SER A CA 1
ATOM 3997 C C . SER A 1 541 ? 76.012 59.654 -152.799 1.00 92.31 541 SER A C 1
ATOM 3999 O O . SER A 1 541 ? 74.990 59.403 -152.158 1.00 92.31 541 SER A O 1
ATOM 4001 N N . ASN A 1 542 ? 76.606 60.837 -152.734 1.00 90.31 542 ASN A N 1
ATOM 4002 C CA . ASN A 1 542 ? 75.955 62.023 -152.215 1.00 90.31 542 ASN A CA 1
ATOM 4003 C C . ASN A 1 542 ? 74.609 62.243 -152.928 1.00 90.31 542 ASN A C 1
ATOM 4005 O O . ASN A 1 542 ? 74.406 61.840 -154.079 1.00 90.31 542 ASN A O 1
ATOM 4009 N N . LYS A 1 543 ? 73.699 62.939 -152.247 1.00 91.81 543 LYS A N 1
ATOM 4010 C CA . LYS A 1 543 ? 72.398 63.325 -152.791 1.00 91.81 543 LYS A CA 1
ATOM 4011 C C . LYS A 1 543 ? 72.549 64.201 -154.037 1.00 91.81 543 LYS A C 1
ATOM 4013 O O . LYS A 1 543 ? 73.109 65.298 -153.996 1.00 91.81 543 LYS A O 1
ATOM 4018 N N . ILE A 1 544 ? 71.983 63.732 -155.137 1.00 91.38 544 ILE A N 1
ATOM 4019 C CA . ILE A 1 544 ? 71.942 64.389 -156.433 1.00 91.38 544 ILE A CA 1
ATOM 4020 C C . ILE A 1 544 ? 70.841 65.442 -156.412 1.00 91.38 544 ILE A C 1
ATOM 4022 O O . ILE A 1 544 ? 69.648 65.148 -156.484 1.00 91.38 544 ILE A O 1
ATOM 4026 N N . THR A 1 545 ? 71.262 66.698 -156.307 1.00 86.62 545 THR A N 1
ATOM 4027 C CA . THR A 1 545 ? 70.364 67.860 -156.248 1.00 86.62 545 THR A CA 1
ATOM 4028 C C . THR A 1 545 ? 70.143 68.524 -157.605 1.00 86.62 545 THR A C 1
ATOM 4030 O O . THR A 1 545 ? 69.210 69.310 -157.744 1.00 86.62 545 THR A O 1
ATOM 4033 N N . SER A 1 546 ? 70.964 68.202 -158.610 1.00 86.06 546 SER A N 1
ATOM 4034 C CA . SER A 1 546 ? 70.847 68.729 -159.971 1.00 86.06 546 SER A CA 1
ATOM 4035 C C . SER A 1 546 ? 71.278 67.692 -161.006 1.00 86.06 546 SER A C 1
ATOM 4037 O O . SER A 1 546 ? 72.201 66.914 -160.762 1.00 86.06 546 SER A O 1
ATOM 4039 N N . THR A 1 547 ? 70.612 67.708 -162.160 1.00 89.44 547 THR A N 1
ATOM 4040 C CA . THR A 1 547 ? 70.936 66.905 -163.349 1.00 89.44 547 THR A CA 1
ATOM 4041 C C . THR A 1 547 ? 71.468 67.744 -164.516 1.00 89.44 547 THR A C 1
ATOM 4043 O O . THR A 1 547 ? 71.732 67.192 -165.586 1.00 89.44 547 THR A O 1
ATOM 4046 N N . ASP A 1 548 ? 71.710 69.044 -164.291 1.00 89.94 548 ASP A N 1
ATOM 4047 C CA . ASP A 1 548 ? 72.271 69.967 -165.285 1.00 89.94 548 ASP A CA 1
ATOM 4048 C C . ASP A 1 548 ? 73.793 69.810 -165.412 1.00 89.94 548 ASP A C 1
ATOM 4050 O O . ASP A 1 548 ? 74.588 70.629 -164.935 1.00 89.94 548 ASP A O 1
ATOM 4054 N N . PHE A 1 549 ? 74.207 68.747 -166.100 1.00 94.19 549 PHE A N 1
ATOM 4055 C CA . PHE A 1 549 ? 75.608 68.546 -166.478 1.00 94.19 549 PHE A CA 1
ATOM 4056 C C . PHE A 1 549 ? 75.971 69.231 -167.798 1.00 94.19 549 PHE A C 1
ATOM 4058 O O . PHE A 1 549 ? 77.117 69.159 -168.236 1.00 94.19 549 PHE A O 1
ATOM 4065 N N . LYS A 1 550 ? 75.026 69.938 -168.434 1.00 91.69 550 LYS A N 1
ATOM 4066 C CA . LYS A 1 550 ? 75.319 70.753 -169.617 1.00 91.69 550 LYS A CA 1
ATOM 4067 C C . LYS A 1 550 ? 76.065 72.026 -169.238 1.00 91.69 550 LYS A C 1
ATOM 4069 O O . LYS A 1 550 ? 76.993 72.421 -169.941 1.00 91.69 550 LYS A O 1
ATOM 4074 N N . THR A 1 551 ? 75.652 72.685 -168.156 1.00 90.38 551 THR A N 1
ATOM 4075 C CA . THR A 1 551 ? 76.340 73.883 -167.652 1.00 90.38 551 THR A CA 1
ATOM 4076 C C . THR A 1 551 ? 77.483 73.542 -166.700 1.00 90.38 551 THR A C 1
ATOM 4078 O O . THR A 1 551 ? 78.462 74.284 -166.639 1.00 90.38 551 THR A O 1
ATOM 4081 N N . ASN A 1 552 ? 77.389 72.409 -165.996 1.00 90.12 552 ASN A N 1
ATOM 4082 C CA . ASN A 1 552 ? 78.383 71.950 -165.028 1.00 90.12 552 ASN A CA 1
ATOM 4083 C C . ASN A 1 552 ? 78.829 70.513 -165.342 1.00 90.12 552 ASN A C 1
ATOM 4085 O O . ASN A 1 552 ? 78.454 69.592 -164.611 1.00 90.12 552 ASN A O 1
ATOM 4089 N N . PRO A 1 553 ? 79.618 70.296 -166.409 1.00 92.00 553 PRO A N 1
ATOM 4090 C CA . PRO A 1 553 ? 80.041 68.956 -166.788 1.00 92.00 553 PRO A CA 1
ATOM 4091 C C . PRO A 1 553 ? 80.863 68.281 -165.682 1.00 92.00 553 PRO A C 1
ATOM 4093 O O . PRO A 1 553 ? 81.514 68.949 -164.865 1.00 92.00 553 PRO A O 1
ATOM 4096 N N . LYS A 1 554 ? 80.783 66.950 -165.627 1.00 94.38 554 LYS A N 1
ATOM 4097 C CA . LYS A 1 554 ? 81.454 66.111 -164.628 1.00 94.38 554 LYS A CA 1
ATOM 4098 C C . LYS A 1 554 ? 82.201 64.978 -165.319 1.00 94.38 554 LYS A C 1
ATOM 4100 O O . LYS A 1 554 ? 81.591 64.180 -166.030 1.00 94.38 554 LYS A O 1
ATOM 4105 N N . HIS A 1 555 ? 83.505 64.912 -165.064 1.00 94.75 555 HIS A N 1
ATOM 4106 C CA . HIS A 1 555 ? 84.424 63.958 -165.675 1.00 94.75 555 HIS A CA 1
ATOM 4107 C C . HIS A 1 555 ? 85.175 63.150 -164.613 1.00 94.75 555 HIS A C 1
ATOM 4109 O O . HIS A 1 555 ? 85.990 63.682 -163.847 1.00 94.75 555 HIS A O 1
ATOM 4115 N N . PHE A 1 556 ? 84.925 61.845 -164.570 1.00 95.19 556 PHE A N 1
ATOM 4116 C CA . PHE A 1 556 ? 85.634 60.940 -163.670 1.00 95.19 556 PHE A CA 1
ATOM 4117 C C . PHE A 1 556 ? 85.778 59.539 -164.266 1.00 95.19 556 PHE A C 1
ATOM 4119 O O . PHE A 1 556 ? 85.283 59.252 -165.348 1.00 95.19 556 PHE A O 1
ATOM 4126 N N . THR A 1 557 ? 86.514 58.671 -163.584 1.00 95.12 557 THR A N 1
ATOM 4127 C CA . THR A 1 557 ? 86.741 57.281 -163.991 1.00 95.12 557 THR A CA 1
ATOM 4128 C C . THR A 1 557 ? 86.349 56.334 -162.868 1.00 95.12 557 THR A C 1
ATOM 4130 O O . THR A 1 557 ? 86.513 56.680 -161.699 1.00 95.12 557 THR A O 1
ATOM 4133 N N . ILE A 1 558 ? 85.861 55.144 -163.218 1.00 95.12 558 ILE A N 1
ATOM 4134 C CA . ILE A 1 558 ? 85.535 54.052 -162.294 1.00 95.12 558 ILE A CA 1
ATOM 4135 C C . ILE A 1 558 ? 86.466 52.883 -162.604 1.00 95.12 558 ILE A C 1
ATOM 4137 O O . ILE A 1 558 ? 86.507 52.427 -163.745 1.00 95.12 558 ILE A O 1
ATOM 4141 N N . SER A 1 559 ? 87.196 52.381 -161.611 1.00 91.19 559 SER A N 1
ATOM 4142 C CA . SER A 1 559 ? 88.051 51.204 -161.754 1.00 91.19 559 SER A CA 1
ATOM 4143 C C . SER A 1 559 ? 87.801 50.183 -160.657 1.00 91.19 559 SER A C 1
ATOM 4145 O O . SER A 1 559 ? 87.655 50.551 -159.502 1.00 91.19 559 SER A O 1
ATOM 4147 N N . ASP A 1 560 ? 87.797 48.899 -160.991 1.00 85.06 560 ASP A N 1
ATOM 4148 C CA . ASP A 1 560 ? 87.776 47.792 -160.024 1.00 85.06 560 ASP A CA 1
ATOM 4149 C C . ASP A 1 560 ? 89.162 47.148 -159.834 1.00 85.06 560 ASP A C 1
ATOM 4151 O O . ASP A 1 560 ? 89.287 46.050 -159.294 1.00 85.06 560 ASP A O 1
ATOM 4155 N N . GLY A 1 561 ? 90.211 47.808 -160.335 1.00 82.31 561 GLY A N 1
ATOM 4156 C CA . GLY A 1 561 ? 91.573 47.282 -160.405 1.00 82.31 561 GLY A CA 1
ATOM 4157 C C . GLY A 1 561 ? 91.875 46.456 -161.662 1.00 82.31 561 GLY A C 1
ATOM 4158 O O . GLY A 1 561 ? 93.050 46.302 -161.991 1.00 82.31 561 GLY A O 1
ATOM 4159 N N . ASN A 1 562 ? 90.860 45.985 -162.400 1.00 82.50 562 ASN A N 1
ATOM 4160 C CA . ASN A 1 562 ? 91.033 45.233 -163.651 1.00 82.50 562 ASN A CA 1
ATOM 4161 C C . ASN A 1 562 ? 90.694 46.069 -164.888 1.00 82.50 562 ASN A C 1
ATOM 4163 O O . ASN A 1 562 ? 91.398 46.001 -165.895 1.00 82.50 562 ASN A O 1
ATOM 4167 N N . ILE A 1 563 ? 89.621 46.858 -164.817 1.00 85.75 563 ILE A N 1
ATOM 4168 C CA . ILE A 1 563 ? 89.190 47.776 -165.876 1.00 85.75 563 ILE A CA 1
ATOM 4169 C C . ILE A 1 563 ? 89.116 49.207 -165.346 1.00 85.75 563 ILE A C 1
ATOM 4171 O O . ILE A 1 563 ? 88.966 49.417 -164.144 1.00 85.75 563 ILE A O 1
ATOM 4175 N N . THR A 1 564 ? 89.222 50.195 -166.238 1.00 92.56 564 THR A N 1
ATOM 4176 C CA . THR A 1 564 ? 89.066 51.620 -165.903 1.00 92.56 564 THR A CA 1
ATOM 4177 C C . THR A 1 564 ? 88.170 52.286 -166.937 1.00 92.56 564 THR A C 1
ATOM 4179 O O . THR A 1 564 ? 88.528 52.389 -168.110 1.00 92.56 564 THR A O 1
ATOM 4182 N N . ILE A 1 565 ? 87.007 52.741 -166.483 1.00 93.00 565 ILE A N 1
ATOM 4183 C CA . ILE A 1 565 ? 85.894 53.217 -167.302 1.00 93.00 565 ILE A CA 1
ATOM 4184 C C . ILE A 1 565 ? 85.803 54.741 -167.178 1.00 93.00 565 ILE A C 1
ATOM 4186 O O . ILE A 1 565 ? 85.579 55.218 -166.065 1.00 93.00 565 ILE A O 1
ATOM 4190 N N . PRO A 1 566 ? 85.962 55.520 -168.263 1.00 93.19 566 PRO A N 1
ATOM 4191 C CA . PRO A 1 566 ? 85.699 56.955 -168.247 1.00 93.19 566 PRO A CA 1
ATOM 4192 C C . PRO A 1 566 ? 84.194 57.248 -168.253 1.00 93.19 566 PRO A C 1
ATOM 4194 O O . PRO A 1 566 ? 83.422 56.603 -168.961 1.00 93.19 566 PRO A O 1
ATOM 4197 N N . VAL A 1 567 ? 83.794 58.242 -167.464 1.00 94.00 567 VAL A N 1
ATOM 4198 C CA . VAL A 1 567 ? 82.426 58.745 -167.336 1.00 94.00 567 VAL A CA 1
ATOM 4199 C C . VAL A 1 567 ? 82.442 60.248 -167.594 1.00 94.00 567 VAL A C 1
ATOM 4201 O O . VAL A 1 567 ? 83.054 61.004 -166.836 1.00 94.00 567 VAL A O 1
ATOM 4204 N N . ASP A 1 568 ? 81.733 60.670 -168.643 1.00 93.00 568 ASP A N 1
ATOM 4205 C CA . ASP A 1 568 ? 81.708 62.054 -169.126 1.00 93.00 568 ASP A CA 1
ATOM 4206 C C . ASP A 1 568 ? 80.272 62.595 -169.188 1.00 93.00 568 ASP A C 1
ATOM 4208 O O . ASP A 1 568 ? 79.599 62.548 -170.220 1.00 93.00 568 ASP A O 1
ATOM 4212 N N . LEU A 1 569 ? 79.790 63.150 -168.077 1.00 93.56 569 LEU A N 1
ATOM 4213 C CA . LEU A 1 569 ? 78.464 63.763 -168.007 1.00 93.56 569 LEU A CA 1
ATOM 4214 C C . LEU A 1 569 ? 78.556 65.215 -168.484 1.00 93.56 569 LEU A C 1
ATOM 4216 O O . LEU A 1 569 ? 79.129 66.061 -167.803 1.00 93.56 569 LEU A O 1
ATOM 4220 N N . THR A 1 570 ? 78.013 65.501 -169.670 1.00 92.69 570 THR A N 1
ATOM 4221 C CA . THR A 1 570 ? 78.152 66.812 -170.347 1.00 92.69 570 THR A CA 1
ATOM 4222 C C . THR A 1 570 ? 76.840 67.368 -170.907 1.00 92.69 570 THR A C 1
ATOM 4224 O O . THR A 1 570 ? 76.826 68.375 -171.619 1.00 92.69 570 THR A O 1
ATOM 4227 N N . TRP A 1 571 ? 75.714 66.722 -170.603 1.00 90.81 571 TRP A N 1
ATOM 4228 C CA . TRP A 1 571 ? 74.385 67.150 -171.026 1.00 90.81 571 TRP A CA 1
ATOM 4229 C C . TRP A 1 571 ? 73.406 67.106 -169.857 1.00 90.81 571 TRP A C 1
ATOM 4231 O O . TRP A 1 571 ? 73.630 66.426 -168.860 1.00 90.81 571 TRP A O 1
ATOM 4241 N N . ASP A 1 572 ? 72.314 67.847 -169.989 1.00 89.94 572 ASP A N 1
ATOM 4242 C CA . ASP A 1 572 ? 71.260 67.880 -168.983 1.00 89.94 572 ASP A CA 1
ATOM 4243 C C . ASP A 1 572 ? 70.410 66.607 -169.082 1.00 89.94 572 ASP A C 1
ATOM 4245 O O . ASP A 1 572 ? 69.926 66.269 -170.169 1.00 89.94 572 ASP A O 1
ATOM 4249 N N . ILE A 1 573 ? 70.261 65.879 -167.973 1.00 91.62 573 ILE A N 1
ATOM 4250 C CA . ILE A 1 573 ? 69.563 64.587 -167.954 1.00 91.62 573 ILE A CA 1
ATOM 4251 C C . ILE A 1 573 ? 68.107 64.803 -167.505 1.00 91.62 573 ILE A C 1
ATOM 4253 O O . ILE A 1 573 ? 67.862 65.089 -166.327 1.00 91.62 573 ILE A O 1
ATOM 4257 N N . PRO A 1 574 ? 67.113 64.650 -168.405 1.00 88.38 574 PRO A N 1
ATOM 4258 C CA . PRO A 1 574 ? 65.718 64.907 -168.072 1.00 88.38 574 PRO A CA 1
ATOM 4259 C C . PRO A 1 574 ? 65.150 63.825 -167.148 1.00 88.38 574 PRO A C 1
ATOM 4261 O O . PRO A 1 574 ? 65.209 62.635 -167.452 1.00 88.38 574 PRO A O 1
ATOM 4264 N N . LEU A 1 575 ? 64.510 64.257 -166.059 1.00 88.88 575 LEU A N 1
ATOM 4265 C CA . LEU A 1 575 ? 63.969 63.362 -165.029 1.00 88.88 575 LEU A CA 1
ATOM 4266 C C . LEU A 1 575 ? 62.873 62.418 -165.541 1.00 88.88 575 LEU A C 1
ATOM 4268 O O . LEU A 1 575 ? 62.828 61.258 -165.158 1.00 88.88 575 LEU A O 1
ATOM 4272 N N . SER A 1 576 ? 61.987 62.887 -166.422 1.00 86.06 576 SER A N 1
ATOM 4273 C CA . SER A 1 576 ? 60.953 62.056 -167.072 1.00 86.06 576 SER A CA 1
ATOM 4274 C C . SER A 1 576 ? 60.117 61.181 -166.113 1.00 86.06 576 SER A C 1
ATOM 4276 O O . SER A 1 576 ? 59.741 60.064 -166.455 1.00 86.06 576 SER A O 1
ATOM 4278 N N . GLY A 1 577 ? 59.818 61.690 -164.910 1.00 85.69 577 GLY A N 1
ATOM 4279 C CA . GLY A 1 577 ? 59.063 60.978 -163.867 1.00 85.69 577 GLY A CA 1
ATOM 4280 C C . GLY A 1 577 ? 59.910 60.107 -162.932 1.00 85.69 577 GLY A C 1
ATOM 4281 O O . GLY A 1 577 ? 59.382 59.605 -161.944 1.00 85.69 577 GLY A O 1
ATOM 4282 N N . PHE A 1 578 ? 61.207 59.972 -163.203 1.00 90.94 578 PHE A N 1
ATOM 4283 C CA . PHE A 1 578 ? 62.182 59.323 -162.335 1.00 90.94 578 PHE A CA 1
ATOM 4284 C C . PHE A 1 578 ? 62.906 60.346 -161.465 1.00 90.94 578 PHE A C 1
ATOM 4286 O O . PHE A 1 578 ? 62.951 61.542 -161.758 1.00 90.94 578 PHE A O 1
ATOM 4293 N N . SER A 1 579 ? 63.469 59.872 -160.367 1.00 93.25 579 SER A N 1
ATOM 4294 C CA . SER A 1 579 ? 64.202 60.711 -159.433 1.00 93.25 579 SER A CA 1
ATOM 4295 C C . SER A 1 579 ? 65.625 61.015 -159.926 1.00 93.25 579 SER A C 1
ATOM 4297 O O . SER A 1 579 ? 66.154 60.350 -160.820 1.00 93.25 579 SER A O 1
ATOM 4299 N N . THR A 1 580 ? 66.262 62.040 -159.355 1.00 92.12 580 THR A N 1
ATOM 4300 C CA . THR A 1 580 ? 67.600 62.499 -159.775 1.00 92.12 580 THR A CA 1
ATOM 4301 C C . THR A 1 580 ? 68.651 61.393 -159.670 1.00 92.12 580 THR A C 1
ATOM 4303 O O . THR A 1 580 ? 69.432 61.193 -160.596 1.00 92.12 580 THR A O 1
ATOM 4306 N N . GLY A 1 581 ? 68.626 60.616 -158.591 1.00 91.19 581 GLY A N 1
ATOM 4307 C CA . GLY A 1 581 ? 69.486 59.457 -158.393 1.00 91.19 581 GLY A CA 1
ATOM 4308 C C . GLY A 1 581 ? 69.243 58.356 -159.422 1.00 91.19 581 GLY A C 1
ATOM 4309 O O . GLY A 1 581 ? 70.199 57.855 -160.007 1.00 91.19 581 GLY A O 1
ATOM 4310 N N . GLN A 1 582 ? 67.981 58.035 -159.733 1.00 93.19 582 GLN A N 1
ATOM 4311 C CA . GLN A 1 582 ? 67.631 57.037 -160.757 1.00 93.19 582 GLN A CA 1
ATOM 4312 C C . GLN A 1 582 ? 68.213 57.386 -162.125 1.00 93.19 582 GLN A C 1
ATOM 4314 O O . GLN A 1 582 ? 68.853 56.540 -162.752 1.00 93.19 582 GLN A O 1
ATOM 4319 N N . VAL A 1 583 ? 68.027 58.626 -162.584 1.00 93.44 583 VAL A N 1
ATOM 4320 C CA . VAL A 1 583 ? 68.496 59.005 -163.921 1.00 93.44 583 VAL A CA 1
ATOM 4321 C C . VAL A 1 583 ? 70.018 59.124 -163.995 1.00 93.44 583 VAL A C 1
ATOM 4323 O O . VAL A 1 583 ? 70.603 58.694 -164.987 1.00 93.44 583 VAL A O 1
ATOM 4326 N N . VAL A 1 584 ? 70.683 59.628 -162.947 1.00 93.94 584 VAL A N 1
ATOM 4327 C CA . VAL A 1 584 ? 72.154 59.731 -162.924 1.00 93.94 584 VAL A CA 1
ATOM 4328 C C . VAL A 1 584 ? 72.803 58.360 -162.759 1.00 93.94 584 VAL A C 1
ATOM 4330 O O . VAL A 1 584 ? 73.738 58.039 -163.490 1.00 93.94 584 VAL A O 1
ATOM 4333 N N . GLY A 1 585 ? 72.268 57.509 -161.883 1.00 90.94 585 GLY A N 1
ATOM 4334 C CA . GLY A 1 585 ? 72.717 56.126 -161.734 1.00 90.94 585 GLY A CA 1
ATOM 4335 C C . GLY A 1 585 ? 72.563 55.325 -163.026 1.00 90.94 585 GLY A C 1
ATOM 4336 O O . GLY A 1 585 ? 73.485 54.615 -163.416 1.00 90.94 585 GLY A O 1
ATOM 4337 N N . SER A 1 586 ? 71.441 55.493 -163.737 1.00 92.19 586 SER A N 1
ATOM 4338 C CA . SER A 1 586 ? 71.230 54.862 -165.045 1.00 92.19 586 SER A CA 1
ATOM 4339 C C . SER A 1 586 ? 72.184 55.397 -166.114 1.00 92.19 586 SER A C 1
ATOM 4341 O O . SER A 1 586 ? 72.632 54.627 -166.964 1.00 92.19 586 SER A O 1
ATOM 4343 N N . ALA A 1 587 ? 72.509 56.692 -166.096 1.00 93.75 587 ALA A N 1
ATOM 4344 C CA . ALA A 1 587 ? 73.488 57.263 -167.017 1.00 93.75 587 ALA A CA 1
ATOM 4345 C C . ALA A 1 587 ? 74.889 56.693 -166.755 1.00 93.75 587 ALA A C 1
ATOM 4347 O O . ALA A 1 587 ? 75.568 56.282 -167.692 1.00 93.75 587 ALA A O 1
ATOM 4348 N N . ILE A 1 588 ? 75.291 56.584 -165.488 1.00 94.94 588 ILE A N 1
ATOM 4349 C CA . ILE A 1 588 ? 76.579 55.997 -165.101 1.00 94.94 588 ILE A CA 1
ATOM 4350 C C . ILE A 1 588 ? 76.649 54.519 -165.480 1.00 94.94 588 ILE A C 1
ATOM 4352 O O . ILE A 1 588 ? 77.648 54.089 -166.054 1.00 94.94 588 ILE A O 1
ATOM 4356 N N . ASP A 1 589 ? 75.586 53.748 -165.245 1.00 94.19 589 ASP A N 1
ATOM 4357 C CA . ASP A 1 589 ? 75.556 52.352 -165.685 1.00 94.19 589 ASP A CA 1
ATOM 4358 C C . ASP A 1 589 ? 75.598 52.228 -167.212 1.00 94.19 589 ASP A C 1
ATOM 4360 O O . ASP A 1 589 ? 76.203 51.296 -167.729 1.00 94.19 589 ASP A O 1
ATOM 4364 N N . SER A 1 590 ? 75.037 53.194 -167.945 1.00 94.12 590 SER A N 1
ATOM 4365 C CA . SER A 1 590 ? 75.137 53.224 -169.408 1.00 94.12 590 SER A CA 1
ATOM 4366 C C . SER A 1 590 ? 76.583 53.423 -169.869 1.00 94.12 590 SER A C 1
ATOM 4368 O O . SER A 1 590 ? 77.021 52.694 -170.750 1.00 94.12 590 SER A O 1
ATOM 4370 N N . PHE A 1 591 ? 77.368 54.304 -169.231 1.00 95.38 591 PHE A N 1
ATOM 4371 C CA . PHE A 1 591 ? 78.810 54.420 -169.517 1.00 95.38 591 PHE A CA 1
ATOM 4372 C C . PHE A 1 591 ? 79.566 53.118 -169.238 1.00 95.38 591 PHE A C 1
ATOM 4374 O O . PHE A 1 591 ? 80.445 52.734 -170.010 1.00 95.38 591 PHE A O 1
ATOM 4381 N N . ILE A 1 592 ? 79.208 52.412 -168.161 1.00 94.12 592 ILE A N 1
ATOM 4382 C CA . ILE A 1 592 ? 79.788 51.102 -167.843 1.00 94.12 592 ILE A CA 1
ATOM 4383 C C . ILE A 1 592 ? 79.442 50.085 -168.936 1.00 94.12 592 ILE A C 1
ATOM 4385 O O . ILE A 1 592 ? 80.329 49.401 -169.448 1.00 94.12 592 ILE A O 1
ATOM 4389 N N . GLN A 1 593 ? 78.169 49.999 -169.325 1.00 94.06 593 GLN A N 1
ATOM 4390 C CA . GLN A 1 593 ? 77.710 49.082 -170.368 1.00 94.06 593 GLN A CA 1
ATOM 4391 C C . GLN A 1 593 ? 78.342 49.399 -171.730 1.00 94.06 593 GLN A C 1
ATOM 4393 O O . GLN A 1 593 ? 78.808 48.486 -172.412 1.00 94.06 593 GLN A O 1
ATOM 4398 N N . ASP A 1 594 ? 78.418 50.675 -172.106 1.00 93.75 594 ASP A N 1
ATOM 4399 C CA . ASP A 1 594 ? 79.037 51.122 -173.353 1.00 93.75 594 ASP A CA 1
ATOM 4400 C C . ASP A 1 594 ? 80.535 50.831 -173.375 1.00 93.75 594 ASP A C 1
ATOM 4402 O O . ASP A 1 594 ? 81.044 50.333 -174.381 1.00 93.75 594 ASP A O 1
ATOM 4406 N N . TYR A 1 595 ? 81.245 51.048 -172.264 1.00 94.19 595 TYR A N 1
ATOM 4407 C CA . TYR A 1 595 ? 82.651 50.669 -172.161 1.00 94.19 595 TYR A CA 1
ATOM 4408 C C . TYR A 1 595 ? 82.838 49.161 -172.327 1.00 94.19 595 TYR A C 1
ATOM 4410 O O . TYR A 1 595 ? 83.699 48.742 -173.105 1.00 94.19 595 TYR A O 1
ATOM 4418 N N . CYS A 1 596 ? 82.023 48.347 -171.645 1.00 89.81 596 CYS A N 1
ATOM 4419 C CA . CYS A 1 596 ? 82.055 46.895 -171.791 1.00 89.81 596 CYS A CA 1
ATOM 4420 C C . CYS A 1 596 ? 81.834 46.484 -173.253 1.00 89.81 596 CYS A C 1
ATOM 4422 O O . CYS A 1 596 ? 82.648 45.746 -173.810 1.00 89.81 596 CYS A O 1
ATOM 4424 N N . ASN A 1 597 ? 80.806 47.029 -173.906 1.00 92.19 597 ASN A N 1
ATOM 4425 C CA . ASN A 1 597 ? 80.505 46.745 -175.308 1.00 92.19 597 ASN A CA 1
ATOM 4426 C C . ASN A 1 597 ? 81.647 47.177 -176.248 1.00 92.19 597 ASN A C 1
ATOM 4428 O O . ASN A 1 597 ? 82.032 46.411 -177.132 1.00 92.19 597 ASN A O 1
ATOM 4432 N N . ALA A 1 598 ? 82.234 48.361 -176.042 1.00 91.31 598 ALA A N 1
ATOM 4433 C CA . ALA A 1 598 ? 83.333 48.884 -176.856 1.00 91.31 598 ALA A CA 1
ATOM 4434 C C . ALA A 1 598 ? 84.642 48.085 -176.704 1.00 91.31 598 ALA A C 1
ATOM 4436 O O . ALA A 1 598 ? 85.430 48.016 -177.647 1.00 91.31 598 ALA A O 1
ATOM 4437 N N . HIS A 1 599 ? 84.860 47.452 -175.548 1.00 90.06 599 HIS A N 1
ATOM 4438 C CA . HIS A 1 599 ? 86.056 46.653 -175.252 1.00 90.06 599 HIS A CA 1
ATOM 4439 C C . HIS A 1 599 ? 85.814 45.136 -175.359 1.00 90.06 599 HIS A C 1
ATOM 4441 O O . HIS A 1 599 ? 86.669 44.344 -174.969 1.00 90.06 599 HIS A O 1
ATOM 4447 N N . GLY A 1 600 ? 84.668 44.713 -175.910 1.00 90.50 600 GLY A N 1
ATOM 4448 C CA . GLY A 1 600 ? 84.344 43.301 -176.150 1.00 90.50 600 GLY A CA 1
ATOM 4449 C C . GLY A 1 600 ? 84.011 42.485 -174.894 1.00 90.50 600 GLY A C 1
ATOM 4450 O O . GLY A 1 600 ? 83.997 41.255 -174.953 1.00 90.50 600 GLY A O 1
ATOM 4451 N N . ILE A 1 601 ? 83.733 43.141 -173.767 1.00 88.44 601 ILE A N 1
ATOM 4452 C CA . ILE A 1 601 ? 83.298 42.509 -172.518 1.00 88.44 601 ILE A CA 1
ATOM 4453 C C . ILE A 1 601 ? 81.784 42.285 -172.605 1.00 88.44 601 ILE A C 1
ATOM 4455 O O . ILE A 1 601 ? 81.015 43.233 -172.766 1.00 88.44 601 ILE A O 1
ATOM 4459 N N . LYS A 1 602 ? 81.326 41.033 -172.490 1.00 88.81 602 LYS A N 1
ATOM 4460 C CA . LYS A 1 602 ? 79.886 40.732 -172.456 1.00 88.81 602 LYS A CA 1
ATOM 4461 C C . LYS A 1 602 ? 79.274 41.324 -171.189 1.00 88.81 602 LYS A C 1
ATOM 4463 O O . LYS A 1 602 ? 79.835 41.169 -170.112 1.00 88.81 602 LYS A O 1
ATOM 4468 N N . LEU A 1 603 ? 78.082 41.916 -171.286 1.00 86.12 603 LEU A N 1
ATOM 4469 C CA . LEU A 1 603 ? 77.434 42.561 -170.133 1.00 86.12 603 LEU A CA 1
ATOM 4470 C C . LEU A 1 603 ? 77.187 41.622 -168.941 1.00 86.12 603 LEU A C 1
ATOM 4472 O O . LEU A 1 603 ? 77.207 42.083 -167.806 1.00 86.12 603 LEU A O 1
ATOM 4476 N N . GLY A 1 604 ? 76.986 40.320 -169.173 1.00 85.62 604 GLY A N 1
ATOM 4477 C CA . GLY A 1 604 ? 76.872 39.330 -168.092 1.00 85.62 604 GLY A CA 1
ATOM 4478 C C . GLY A 1 604 ? 78.180 39.079 -167.330 1.00 85.62 604 GLY A C 1
ATOM 4479 O O . GLY A 1 604 ? 78.131 38.618 -166.196 1.00 85.62 604 GLY A O 1
ATOM 4480 N N . ASP A 1 605 ? 79.320 39.424 -167.930 1.00 87.00 605 ASP A N 1
ATOM 4481 C CA . ASP A 1 605 ? 80.660 39.254 -167.360 1.00 87.00 605 ASP A CA 1
ATOM 4482 C C . ASP A 1 605 ? 81.209 40.574 -166.780 1.00 87.00 605 ASP A C 1
ATOM 4484 O O . ASP A 1 605 ? 82.377 40.651 -166.396 1.00 87.00 605 ASP A O 1
ATOM 4488 N N . ARG A 1 606 ? 80.395 41.642 -166.726 1.00 89.25 606 ARG A N 1
ATOM 4489 C CA . ARG A 1 606 ? 80.823 42.931 -166.168 1.00 89.25 606 ARG A CA 1
ATOM 4490 C C . ARG A 1 606 ? 81.055 42.808 -164.663 1.00 89.25 606 ARG A C 1
ATOM 4492 O O . ARG A 1 606 ? 80.281 42.178 -163.946 1.00 89.25 606 ARG A O 1
ATOM 4499 N N . THR A 1 607 ? 82.104 43.451 -164.175 1.00 88.06 607 THR A N 1
ATOM 4500 C CA . THR A 1 607 ? 82.524 43.349 -162.772 1.00 88.06 607 THR A CA 1
ATOM 4501 C C . THR A 1 607 ? 81.948 44.450 -161.889 1.00 88.06 607 THR A C 1
ATOM 4503 O O . THR A 1 607 ? 81.791 44.240 -160.685 1.00 88.06 607 THR A O 1
ATOM 4506 N N . VAL A 1 608 ? 81.568 45.583 -162.486 1.00 91.25 608 VAL A N 1
ATOM 4507 C CA . VAL A 1 608 ? 80.960 46.741 -161.821 1.00 91.25 608 VAL A CA 1
ATOM 4508 C C . VAL A 1 608 ? 79.636 47.125 -162.472 1.00 91.25 608 VAL A C 1
ATOM 4510 O O . VAL A 1 608 ? 79.412 46.863 -163.655 1.00 91.25 608 VAL A O 1
ATOM 4513 N N . TYR A 1 609 ? 78.757 47.752 -161.696 1.00 91.88 609 TYR A N 1
ATOM 4514 C CA . TYR A 1 609 ? 77.518 48.349 -162.182 1.00 91.88 609 TYR A CA 1
ATOM 4515 C C . TYR A 1 609 ? 77.138 49.584 -161.368 1.00 91.88 609 TYR A C 1
ATOM 4517 O O . TYR A 1 609 ? 77.521 49.727 -160.203 1.00 91.88 609 TYR A O 1
ATOM 4525 N N . GLY A 1 610 ? 76.372 50.463 -162.004 1.00 91.69 610 GLY A N 1
ATOM 4526 C CA . GLY A 1 610 ? 75.693 51.581 -161.369 1.00 91.69 610 GLY A CA 1
ATOM 4527 C C . GLY A 1 610 ? 74.200 51.298 -161.222 1.00 91.69 610 GLY A C 1
ATOM 4528 O O . GLY A 1 610 ? 73.594 50.636 -162.062 1.00 91.69 610 GLY A O 1
ATOM 4529 N N . SER A 1 611 ? 73.576 51.799 -160.161 1.00 87.62 611 SER A N 1
ATOM 4530 C CA . SER A 1 611 ? 72.113 51.816 -160.054 1.00 87.62 611 SER A CA 1
ATOM 4531 C C . SER A 1 611 ? 71.656 52.958 -159.162 1.00 87.62 611 SER A C 1
ATOM 4533 O O . SER A 1 611 ? 72.296 53.265 -158.161 1.00 87.62 611 SER A O 1
ATOM 4535 N N . GLY A 1 612 ? 70.538 53.581 -159.523 1.00 89.00 612 GLY A N 1
ATOM 4536 C CA . GLY A 1 612 ? 69.997 54.749 -158.834 1.00 89.00 612 GLY A CA 1
ATOM 4537 C C . GLY A 1 612 ? 68.628 54.514 -158.216 1.00 89.00 612 GLY A C 1
ATOM 4538 O O . GLY A 1 612 ? 67.817 53.785 -158.785 1.00 89.00 612 GLY A O 1
ATOM 4539 N N . PHE A 1 613 ? 68.357 55.171 -157.088 1.00 86.81 613 PHE A N 1
ATOM 4540 C CA . PHE A 1 613 ? 67.050 55.205 -156.425 1.00 86.81 613 PHE A CA 1
ATOM 4541 C C . PHE A 1 613 ? 66.866 56.558 -155.749 1.00 86.81 613 PHE A C 1
ATOM 4543 O O . PHE A 1 613 ? 67.808 57.089 -155.176 1.00 86.81 613 PHE A O 1
ATOM 4550 N N . GLU A 1 614 ? 65.654 57.109 -155.785 1.00 91.56 614 GLU A N 1
ATOM 4551 C CA . GLU A 1 614 ? 65.382 58.424 -155.193 1.00 91.56 614 GLU A CA 1
ATOM 4552 C C . GLU A 1 614 ? 66.447 59.455 -155.617 1.00 91.56 614 GLU A C 1
ATOM 4554 O O . GLU A 1 614 ? 66.756 59.576 -156.804 1.00 91.56 614 GLU A O 1
ATOM 4559 N N . ASP A 1 615 ? 67.023 60.207 -154.696 1.00 93.62 615 ASP A N 1
ATOM 4560 C CA . ASP A 1 615 ? 68.008 61.229 -155.012 1.00 93.62 615 ASP A CA 1
ATOM 4561 C C . ASP A 1 615 ? 69.466 60.759 -154.908 1.00 93.62 615 ASP A C 1
ATOM 4563 O O . ASP A 1 615 ? 70.357 61.587 -155.037 1.00 93.62 615 ASP A O 1
ATOM 4567 N N . THR A 1 616 ? 69.746 59.459 -154.774 1.00 94.00 616 THR A N 1
ATOM 4568 C CA . THR A 1 616 ? 71.112 58.908 -154.780 1.00 94.00 616 THR A CA 1
ATOM 4569 C C . THR A 1 616 ? 71.276 57.780 -155.796 1.00 94.00 616 THR A C 1
ATOM 4571 O O . THR A 1 616 ? 70.330 57.213 -156.347 1.00 94.00 616 THR A O 1
ATOM 4574 N N . PHE A 1 617 ? 72.519 57.440 -156.096 1.00 94.06 617 PHE A N 1
ATOM 4575 C CA . PHE A 1 617 ? 72.841 56.217 -156.814 1.00 94.06 617 PHE A CA 1
ATOM 4576 C C . PHE A 1 617 ? 74.040 55.552 -156.169 1.00 94.06 617 PHE A C 1
ATOM 4578 O O . PHE A 1 617 ? 74.697 56.146 -155.334 1.00 94.06 617 PHE A O 1
ATOM 4585 N N . PHE A 1 618 ? 74.347 54.320 -156.531 1.00 94.81 618 PHE A N 1
ATOM 4586 C CA . PHE A 1 618 ? 75.546 53.655 -156.050 1.00 94.81 618 PHE A CA 1
ATOM 4587 C C . PHE A 1 618 ? 76.313 53.036 -157.202 1.00 94.81 618 PHE A C 1
ATOM 4589 O O . PHE A 1 618 ? 75.743 52.731 -158.253 1.00 94.81 618 PHE A O 1
ATOM 4596 N N . ILE A 1 619 ? 77.603 52.821 -156.967 1.00 94.06 619 ILE A N 1
ATOM 4597 C CA . ILE A 1 619 ? 78.436 51.969 -157.809 1.00 94.06 619 ILE A CA 1
ATOM 4598 C C . ILE A 1 619 ? 78.861 50.781 -156.959 1.00 94.06 619 ILE A C 1
ATOM 4600 O O . ILE A 1 619 ? 79.299 50.937 -155.815 1.00 94.06 619 ILE A O 1
ATOM 4604 N N . SER A 1 620 ? 78.695 49.581 -157.504 1.00 93.12 620 SER A N 1
ATOM 4605 C CA . SER A 1 620 ? 79.027 48.351 -156.800 1.00 93.12 620 SER A CA 1
ATOM 4606 C C . SER A 1 620 ? 79.676 47.317 -157.705 1.00 93.12 620 SER A C 1
ATOM 4608 O O . SER A 1 620 ? 79.472 47.296 -158.917 1.00 93.12 620 SER A O 1
ATOM 4610 N N . THR A 1 621 ? 80.469 46.455 -157.083 1.00 90.69 621 THR A N 1
ATOM 4611 C CA . THR A 1 621 ? 80.972 45.222 -157.684 1.00 90.69 621 THR A CA 1
ATOM 4612 C C . THR A 1 621 ? 79.921 44.117 -157.607 1.00 90.69 621 THR A C 1
ATOM 4614 O O . THR A 1 621 ? 79.100 44.084 -156.694 1.00 90.69 621 THR A O 1
ATOM 4617 N N . PHE A 1 622 ? 79.965 43.159 -158.533 1.00 85.31 622 PHE A N 1
ATOM 4618 C CA . PHE A 1 622 ? 79.186 41.918 -158.393 1.00 85.31 622 PHE A CA 1
ATOM 4619 C C . PHE A 1 622 ? 79.839 40.905 -157.439 1.00 85.31 622 PHE A C 1
ATOM 4621 O O . PHE A 1 622 ? 79.166 40.003 -156.941 1.00 85.31 622 PHE A O 1
ATOM 4628 N N . LYS A 1 623 ? 81.144 41.042 -157.171 1.00 83.56 623 LYS A N 1
ATOM 4629 C CA . LYS A 1 623 ? 81.887 40.181 -156.243 1.00 83.56 623 LYS A CA 1
ATOM 4630 C C . LYS A 1 623 ? 81.680 40.647 -154.794 1.00 83.56 623 LYS A C 1
ATOM 4632 O O . LYS A 1 623 ? 81.769 41.834 -154.501 1.00 83.56 623 LYS A O 1
ATOM 4637 N N . THR A 1 624 ? 81.446 39.707 -153.883 1.00 77.12 624 THR A N 1
ATOM 4638 C CA . THR A 1 624 ? 81.432 39.931 -152.425 1.00 77.12 624 THR A CA 1
ATOM 4639 C C . THR A 1 624 ? 82.775 39.573 -151.786 1.00 77.12 624 THR A C 1
ATOM 4641 O O . THR A 1 624 ? 83.544 38.796 -152.356 1.00 77.12 624 THR A O 1
ATOM 4644 N N . GLY A 1 625 ? 83.020 40.081 -150.580 1.00 75.38 625 GLY A N 1
ATOM 4645 C CA . GLY A 1 625 ? 84.213 39.804 -149.777 1.00 75.38 625 GLY A CA 1
ATOM 4646 C C . GLY A 1 625 ? 85.264 40.906 -149.871 1.00 75.38 625 GLY A C 1
ATOM 4647 O O . GLY A 1 625 ? 85.191 41.781 -150.739 1.00 75.38 625 GLY A O 1
ATOM 4648 N N . SER A 1 626 ? 86.247 40.873 -148.970 1.00 79.94 626 SER A N 1
ATOM 4649 C CA . SER A 1 626 ? 87.229 41.963 -148.829 1.00 79.94 626 SER A CA 1
ATOM 4650 C C . SER A 1 626 ? 88.123 42.201 -150.046 1.00 79.94 626 SER A C 1
ATOM 4652 O O . SER A 1 626 ? 88.705 43.274 -150.165 1.00 79.94 626 SER A O 1
ATOM 4654 N N . ASP A 1 627 ? 88.187 41.243 -150.972 1.00 78.19 627 ASP A N 1
ATOM 4655 C CA . ASP A 1 627 ? 88.933 41.354 -152.231 1.00 78.19 627 ASP A CA 1
ATOM 4656 C C . ASP A 1 627 ? 88.199 42.135 -153.332 1.00 78.19 627 ASP A C 1
ATOM 4658 O O . ASP A 1 627 ? 88.786 42.432 -154.372 1.00 78.19 627 ASP A O 1
ATOM 4662 N N . ALA A 1 628 ? 86.897 42.388 -153.188 1.00 85.25 628 ALA A N 1
ATOM 4663 C CA . ALA A 1 628 ? 86.181 43.249 -154.119 1.00 85.25 628 ALA A CA 1
ATOM 4664 C C . ALA A 1 628 ? 86.512 44.707 -153.791 1.00 85.25 628 ALA A C 1
ATOM 4666 O O . ALA A 1 628 ? 86.442 45.077 -152.620 1.00 85.25 628 ALA A O 1
ATOM 4667 N N . ALA A 1 629 ? 86.843 45.527 -154.795 1.00 89.56 629 ALA A N 1
ATOM 4668 C CA . ALA A 1 629 ? 87.161 46.939 -154.602 1.00 89.56 629 ALA A CA 1
ATOM 4669 C C . ALA A 1 629 ? 86.705 47.803 -155.786 1.00 89.56 629 ALA A C 1
ATOM 4671 O O . ALA A 1 629 ? 86.723 47.343 -156.925 1.00 89.56 629 ALA A O 1
ATOM 4672 N N . ILE A 1 630 ? 86.343 49.060 -155.525 1.00 92.62 630 ILE A N 1
ATOM 4673 C CA . ILE A 1 630 ? 86.187 50.106 -156.548 1.00 92.62 630 ILE A CA 1
ATOM 4674 C C . ILE A 1 630 ? 87.070 51.287 -156.167 1.00 92.62 630 ILE A C 1
ATOM 4676 O O . ILE A 1 630 ? 87.190 51.616 -154.993 1.00 92.62 630 ILE A O 1
ATOM 4680 N N . THR A 1 631 ? 87.682 51.915 -157.166 1.00 92.12 631 THR A N 1
ATOM 4681 C CA . THR A 1 631 ? 88.483 53.133 -157.070 1.00 92.12 631 THR A CA 1
ATOM 4682 C C . THR A 1 631 ? 88.009 54.143 -158.110 1.00 92.12 631 THR A C 1
ATOM 4684 O O . THR A 1 631 ? 87.911 53.815 -159.293 1.00 92.12 631 THR A O 1
ATOM 4687 N N . LEU A 1 632 ? 87.741 55.377 -157.694 1.00 93.75 632 LEU A N 1
ATOM 4688 C CA . LEU A 1 632 ? 87.369 56.482 -158.567 1.00 93.75 632 LEU A CA 1
ATOM 4689 C C . LEU A 1 632 ? 88.565 57.405 -158.833 1.00 93.75 632 LEU A C 1
ATOM 4691 O O . LEU A 1 632 ? 89.309 57.770 -157.921 1.00 93.75 632 LEU A O 1
ATOM 4695 N N . GLY A 1 633 ? 88.741 57.807 -160.090 1.00 87.88 633 GLY A N 1
ATOM 4696 C CA . GLY A 1 633 ? 89.794 58.732 -160.526 1.00 87.88 633 GLY A CA 1
ATOM 4697 C C . GLY A 1 633 ? 89.243 59.913 -161.326 1.00 87.88 633 GLY A C 1
ATOM 4698 O O . GLY A 1 633 ? 88.073 59.929 -161.687 1.00 87.88 633 GLY A O 1
ATOM 4699 N N . GLY A 1 634 ? 90.081 60.897 -161.654 1.00 86.88 634 GLY A N 1
ATOM 4700 C CA . GLY A 1 634 ? 89.660 62.127 -162.345 1.00 86.88 634 GLY A CA 1
ATOM 4701 C C . GLY A 1 634 ? 89.296 63.262 -161.383 1.00 86.88 634 GLY A C 1
ATOM 4702 O O . GLY A 1 634 ? 89.395 63.110 -160.168 1.00 86.88 634 GLY A O 1
ATOM 4703 N N . ASN A 1 635 ? 88.924 64.425 -161.921 1.00 82.94 635 ASN A N 1
ATOM 4704 C CA . ASN A 1 635 ? 88.798 65.647 -161.117 1.00 82.94 635 ASN A CA 1
ATOM 4705 C C . ASN A 1 635 ? 87.435 65.791 -160.425 1.00 82.94 635 ASN A C 1
ATOM 4707 O O . ASN A 1 635 ? 87.345 66.509 -159.433 1.00 82.94 635 ASN A O 1
ATOM 4711 N N . ASP A 1 636 ? 86.392 65.124 -160.926 1.00 92.69 636 ASP A N 1
ATOM 4712 C CA . ASP A 1 636 ? 85.012 65.389 -160.507 1.00 92.69 636 ASP A CA 1
ATOM 4713 C C . ASP A 1 636 ? 84.345 64.268 -159.688 1.00 92.69 636 ASP A C 1
ATOM 4715 O O . ASP A 1 636 ? 83.190 64.428 -159.295 1.00 92.69 636 ASP A O 1
ATOM 4719 N N . TRP A 1 637 ? 85.014 63.143 -159.395 1.00 93.12 637 TRP A N 1
ATOM 4720 C CA . TRP A 1 637 ? 84.372 62.028 -158.664 1.00 93.12 637 TRP A CA 1
ATOM 4721 C C . TRP A 1 637 ? 83.825 62.459 -157.296 1.00 93.12 637 TRP A C 1
ATOM 4723 O O . TRP A 1 637 ? 82.779 61.972 -156.868 1.00 93.12 637 TRP A O 1
ATOM 4733 N N . SER A 1 638 ? 84.503 63.402 -156.635 1.00 90.31 638 SER A N 1
ATOM 4734 C CA . SER A 1 638 ? 84.164 63.892 -155.294 1.00 90.31 638 SER A CA 1
ATOM 4735 C C . SER A 1 638 ? 82.879 64.713 -155.261 1.00 90.31 638 SER A C 1
ATOM 4737 O O . SER A 1 638 ? 82.314 64.942 -154.194 1.00 90.31 638 SER A O 1
ATOM 4739 N N . PHE A 1 639 ? 82.372 65.126 -156.427 1.00 90.69 639 PHE A N 1
ATOM 4740 C CA . PHE A 1 639 ? 81.017 65.651 -156.533 1.00 90.69 639 PHE A CA 1
ATOM 4741 C C . PHE A 1 639 ? 79.988 64.575 -156.157 1.00 90.69 639 PHE A C 1
ATOM 4743 O O . PHE A 1 639 ? 79.022 64.856 -155.448 1.00 90.69 639 PHE A O 1
ATOM 4750 N N . PHE A 1 640 ? 80.213 63.336 -156.601 1.00 92.62 640 PHE A N 1
ATOM 4751 C CA . PHE A 1 640 ? 79.273 62.237 -156.420 1.00 92.62 640 PHE A CA 1
ATOM 4752 C C . PHE A 1 640 ? 79.551 61.391 -155.187 1.00 92.62 640 PHE A C 1
ATOM 4754 O O . PHE A 1 640 ? 78.592 60.944 -154.583 1.00 92.62 640 PHE A O 1
ATOM 4761 N N . PHE A 1 641 ? 80.800 61.170 -154.787 1.00 93.25 641 PHE A N 1
ATOM 4762 C CA . PHE A 1 641 ? 81.119 60.236 -153.702 1.00 93.25 641 PHE A CA 1
ATOM 4763 C C . PHE A 1 641 ? 81.975 60.883 -152.624 1.00 93.25 641 PHE A C 1
ATOM 4765 O O . PHE A 1 641 ? 82.780 61.771 -152.905 1.00 93.25 641 PHE A O 1
ATOM 4772 N N . GLN A 1 642 ? 81.789 60.439 -151.380 1.00 87.81 642 GLN A N 1
ATOM 4773 C CA . GLN A 1 642 ? 82.599 60.905 -150.261 1.00 87.81 642 GLN A CA 1
ATOM 4774 C C . GLN A 1 642 ? 84.003 60.301 -150.321 1.00 87.81 642 GLN A C 1
ATOM 4776 O O . GLN A 1 642 ? 84.984 61.019 -150.118 1.00 87.81 642 GLN A O 1
ATOM 4781 N N . ASN A 1 643 ? 84.099 59.007 -150.632 1.00 85.81 643 ASN A N 1
ATOM 4782 C CA . ASN A 1 643 ? 85.370 58.319 -150.799 1.00 85.81 643 ASN A CA 1
ATOM 4783 C C . ASN A 1 643 ? 85.603 57.977 -152.270 1.00 85.81 643 ASN A C 1
ATOM 4785 O O . ASN A 1 643 ? 84.675 57.799 -153.057 1.00 85.81 643 ASN A O 1
ATOM 4789 N N . ASN A 1 644 ? 86.873 57.885 -152.652 1.00 89.31 644 ASN A N 1
ATOM 4790 C CA . ASN A 1 644 ? 87.269 57.423 -153.977 1.00 89.31 644 ASN A CA 1
ATOM 4791 C C . ASN A 1 644 ? 87.747 55.975 -153.981 1.00 89.31 644 ASN A C 1
ATOM 4793 O O . ASN A 1 644 ? 88.267 55.542 -155.001 1.00 89.31 644 ASN A O 1
ATOM 4797 N N . HIS A 1 645 ? 87.638 55.248 -152.871 1.00 91.56 645 HIS A N 1
ATOM 4798 C CA . HIS A 1 645 ? 87.999 53.839 -152.798 1.00 91.56 645 HIS A CA 1
ATOM 4799 C C . HIS A 1 645 ? 87.208 53.116 -151.705 1.00 91.56 645 HIS A C 1
ATOM 4801 O O . HIS A 1 645 ? 87.126 53.623 -150.587 1.00 91.56 645 HIS A O 1
ATOM 4807 N N . TRP A 1 646 ? 86.684 51.924 -152.001 1.00 90.88 646 TRP A N 1
ATOM 4808 C CA . TRP A 1 646 ? 85.956 51.091 -151.034 1.00 90.88 646 TRP A CA 1
ATOM 4809 C C . TRP A 1 646 ? 86.018 49.594 -151.373 1.00 90.88 646 TRP A C 1
ATOM 4811 O O . TRP A 1 646 ? 86.189 49.228 -152.539 1.00 90.88 646 TRP A O 1
ATOM 4821 N N . THR A 1 647 ? 85.847 48.734 -150.355 1.00 85.50 647 THR A N 1
ATOM 4822 C CA . THR A 1 647 ? 85.937 47.258 -150.432 1.00 85.50 647 THR A CA 1
ATOM 4823 C C . THR A 1 647 ? 84.736 46.528 -149.792 1.00 85.50 647 THR A C 1
ATOM 4825 O O . THR A 1 647 ? 83.921 47.158 -149.121 1.00 85.50 647 THR A O 1
ATOM 4828 N N . GLY A 1 648 ? 84.583 45.210 -150.020 1.00 80.88 648 GLY A N 1
ATOM 4829 C CA . GLY A 1 648 ? 83.578 44.339 -149.356 1.00 80.88 648 GLY A CA 1
ATOM 4830 C C . GLY A 1 648 ? 84.030 43.723 -148.005 1.00 80.88 648 GLY A C 1
ATOM 4831 O O . GLY A 1 648 ? 85.125 44.017 -147.536 1.00 80.88 648 GLY A O 1
ATOM 4832 N N . THR A 1 649 ? 83.224 42.852 -147.361 1.00 72.62 649 THR A N 1
ATOM 4833 C CA . THR A 1 649 ? 83.539 42.178 -146.055 1.00 72.62 649 THR A CA 1
ATOM 4834 C C . THR A 1 649 ? 83.114 40.689 -145.981 1.00 72.62 649 THR A C 1
ATOM 4836 O O . THR A 1 649 ? 82.181 40.318 -146.688 1.00 72.62 649 THR A O 1
ATOM 4839 N N . ASP A 1 650 ? 83.739 39.856 -145.116 1.00 67.75 650 ASP A N 1
ATOM 4840 C CA . ASP A 1 650 ? 83.487 38.391 -144.896 1.00 67.75 650 ASP A CA 1
ATOM 4841 C C . ASP A 1 650 ? 82.717 38.078 -143.557 1.00 67.75 650 ASP A C 1
ATOM 4843 O O . ASP A 1 650 ? 82.696 38.948 -142.688 1.00 67.75 650 ASP A O 1
ATOM 4847 N N . GLY A 1 651 ? 82.113 36.878 -143.302 1.00 54.09 651 GLY A N 1
ATOM 4848 C CA . GLY A 1 651 ? 81.348 36.594 -142.034 1.00 54.09 651 GLY A CA 1
ATOM 4849 C C . GLY A 1 651 ? 81.151 35.127 -141.519 1.00 54.09 651 GLY A C 1
ATOM 4850 O O . GLY A 1 651 ? 81.066 34.222 -142.341 1.00 54.09 651 GLY A O 1
ATOM 4851 N N . THR A 1 652 ? 81.104 34.884 -140.170 1.00 61.47 652 THR A N 1
ATOM 4852 C CA . THR A 1 652 ? 80.381 33.812 -139.360 1.00 61.47 652 THR A CA 1
ATOM 4853 C C . THR A 1 652 ? 80.679 33.831 -137.810 1.00 61.47 652 THR A C 1
ATOM 4855 O O . THR A 1 652 ? 81.725 34.338 -137.414 1.00 61.47 652 THR A O 1
ATOM 4858 N N . GLN A 1 653 ? 79.789 33.289 -136.923 1.00 65.75 653 GLN A N 1
ATOM 4859 C CA . GLN A 1 653 ? 79.848 33.337 -135.417 1.00 65.75 653 GLN A CA 1
ATOM 4860 C C . GLN A 1 653 ? 79.693 31.989 -134.620 1.00 65.75 653 GLN A C 1
ATOM 4862 O O . GLN A 1 653 ? 79.693 32.020 -133.389 1.00 65.75 653 GLN A O 1
ATOM 4867 N N . ASN A 1 654 ? 79.622 30.804 -135.248 1.00 78.19 654 ASN A N 1
ATOM 4868 C CA . ASN A 1 654 ? 79.386 29.497 -134.571 1.00 78.19 654 ASN A CA 1
ATOM 4869 C C . ASN A 1 654 ? 80.479 29.061 -133.547 1.00 78.19 654 ASN A C 1
ATOM 4871 O O . ASN A 1 654 ? 81.625 29.507 -133.640 1.00 78.19 654 ASN A O 1
ATOM 4875 N N . ARG A 1 655 ? 80.155 28.148 -132.603 1.00 84.94 655 ARG A N 1
ATOM 4876 C CA . ARG A 1 655 ? 81.101 27.527 -131.630 1.00 84.94 655 ARG A CA 1
ATOM 4877 C C . ARG A 1 655 ? 80.976 26.001 -131.543 1.00 84.94 655 ARG A C 1
ATOM 4879 O O . ARG A 1 655 ? 79.881 25.462 -131.684 1.00 84.94 655 ARG A O 1
ATOM 4886 N N . THR A 1 656 ? 82.076 25.294 -131.273 1.00 84.12 656 THR A N 1
ATOM 4887 C CA . THR A 1 656 ? 82.131 23.822 -131.194 1.00 84.12 656 THR A CA 1
ATOM 4888 C C . THR A 1 656 ? 83.038 23.285 -130.076 1.00 84.12 656 THR A C 1
ATOM 4890 O O . THR A 1 656 ? 84.164 23.743 -129.895 1.00 84.12 656 THR A O 1
ATOM 4893 N N . PHE A 1 657 ? 82.590 22.253 -129.359 1.00 89.50 657 PHE A N 1
ATOM 4894 C CA . PHE A 1 657 ? 83.411 21.482 -128.408 1.00 89.50 657 PHE A CA 1
ATOM 4895 C C . PHE A 1 657 ? 82.963 20.012 -128.361 1.00 89.50 657 PHE A C 1
ATOM 4897 O O . PHE A 1 657 ? 81.925 19.669 -128.907 1.00 89.50 657 PHE A O 1
ATOM 4904 N N . ILE A 1 658 ? 83.746 19.120 -127.760 1.00 89.25 658 ILE A N 1
ATOM 4905 C CA . ILE A 1 658 ? 83.520 17.667 -127.717 1.00 89.25 658 ILE A CA 1
ATOM 4906 C C . ILE A 1 658 ? 83.437 17.213 -126.261 1.00 89.25 658 ILE A C 1
ATOM 4908 O O . ILE A 1 658 ? 84.305 17.567 -125.467 1.00 89.25 658 ILE A O 1
ATOM 4912 N N . VAL A 1 659 ? 82.437 16.392 -125.935 1.00 89.19 659 VAL A N 1
ATOM 4913 C CA . VAL A 1 659 ? 82.272 15.743 -124.623 1.00 89.19 659 VAL A CA 1
ATOM 4914 C C . VAL A 1 659 ? 82.449 14.234 -124.778 1.00 89.19 659 VAL A C 1
ATOM 4916 O O . VAL A 1 659 ? 81.842 13.649 -125.676 1.00 89.19 659 VAL A O 1
ATOM 4919 N N . SER A 1 660 ? 83.263 13.612 -123.921 1.00 85.25 660 SER A N 1
ATOM 4920 C CA . SER A 1 660 ? 83.534 12.168 -123.902 1.00 85.25 660 SER A CA 1
ATOM 4921 C C . SER A 1 660 ? 83.422 11.589 -122.491 1.00 85.25 660 SER A C 1
ATOM 4923 O O . SER A 1 660 ? 83.844 12.223 -121.523 1.00 85.25 660 SER A O 1
ATOM 4925 N N . ASP A 1 661 ? 82.883 10.375 -122.392 1.00 82.62 661 ASP A N 1
ATOM 4926 C CA . ASP A 1 661 ? 82.811 9.569 -121.163 1.00 82.62 661 ASP A CA 1
ATOM 4927 C C . ASP A 1 661 ? 83.931 8.502 -121.078 1.00 82.62 661 ASP A C 1
ATOM 4929 O O . ASP A 1 661 ? 83.889 7.592 -120.248 1.00 82.62 661 ASP A O 1
ATOM 4933 N N . GLY A 1 662 ? 84.915 8.583 -121.983 1.00 81.81 662 GLY A N 1
ATOM 4934 C CA . GLY A 1 662 ? 85.995 7.606 -122.150 1.00 81.81 662 GLY A CA 1
ATOM 4935 C C . GLY A 1 662 ? 85.669 6.446 -123.102 1.00 81.81 662 GLY A C 1
ATOM 4936 O O . GLY A 1 662 ? 86.594 5.770 -123.551 1.00 81.81 662 GLY A O 1
ATOM 4937 N N . VAL A 1 663 ? 84.394 6.237 -123.459 1.00 84.56 663 VAL A N 1
ATOM 4938 C CA . VAL A 1 663 ? 83.923 5.187 -124.384 1.00 84.56 663 VAL A CA 1
ATOM 4939 C C . VAL A 1 663 ? 83.241 5.794 -125.615 1.00 84.56 663 VAL A C 1
ATOM 4941 O O . VAL A 1 663 ? 83.605 5.483 -126.748 1.00 84.56 663 VAL A O 1
ATOM 4944 N N . ASN A 1 664 ? 82.275 6.681 -125.396 1.00 87.56 664 ASN A N 1
ATOM 4945 C CA . ASN A 1 664 ? 81.496 7.401 -126.391 1.00 87.56 664 ASN A CA 1
ATOM 4946 C C . ASN A 1 664 ? 81.808 8.901 -126.311 1.00 87.56 664 ASN A C 1
ATOM 4948 O O . ASN A 1 664 ? 81.989 9.466 -125.233 1.00 87.56 664 ASN A O 1
ATOM 4952 N N . GLN A 1 665 ? 81.813 9.574 -127.463 1.00 90.00 665 GLN A N 1
ATOM 4953 C CA . GLN A 1 665 ? 82.002 11.023 -127.535 1.00 90.00 665 GLN A CA 1
ATOM 4954 C C . GLN A 1 665 ? 81.017 11.682 -128.502 1.00 90.00 665 GLN A C 1
ATOM 4956 O O . GLN A 1 665 ? 80.606 11.083 -129.500 1.00 90.00 665 GLN A O 1
ATOM 4961 N N . VAL A 1 666 ? 80.680 12.944 -128.240 1.00 91.25 666 VAL A N 1
ATOM 4962 C CA . VAL A 1 666 ? 79.851 13.773 -129.121 1.00 91.25 666 VAL A CA 1
ATOM 4963 C C . VAL A 1 666 ? 80.476 15.145 -129.328 1.00 91.25 666 VAL A C 1
ATOM 4965 O O . VAL A 1 666 ? 80.942 15.774 -128.381 1.00 91.25 666 VAL A O 1
ATOM 4968 N N . THR A 1 667 ? 80.454 15.624 -130.572 1.00 89.94 667 THR A N 1
ATOM 4969 C CA . THR A 1 667 ? 80.753 17.022 -130.891 1.00 89.94 667 THR A CA 1
ATOM 4970 C C . THR A 1 667 ? 79.494 17.858 -130.701 1.00 89.94 667 THR A C 1
ATOM 4972 O O . THR A 1 667 ? 78.522 17.703 -131.436 1.00 89.94 667 THR A O 1
ATOM 4975 N N . ILE A 1 668 ? 79.529 18.763 -129.735 1.00 90.50 668 ILE A N 1
ATOM 4976 C CA . ILE A 1 668 ? 78.540 19.810 -129.530 1.00 90.50 668 ILE A CA 1
ATOM 4977 C C . ILE A 1 668 ? 78.804 20.940 -130.522 1.00 90.50 668 ILE A C 1
ATOM 4979 O O . ILE A 1 668 ? 79.894 21.511 -130.564 1.00 90.50 668 ILE A O 1
ATOM 4983 N N . VAL A 1 669 ? 77.781 21.278 -131.304 1.00 87.25 669 VAL A N 1
ATOM 4984 C CA . VAL A 1 669 ? 77.802 22.404 -132.243 1.00 87.25 669 VAL A CA 1
ATOM 4985 C C . VAL A 1 669 ? 76.771 23.431 -131.799 1.00 87.25 669 VAL A C 1
ATOM 4987 O O . VAL A 1 669 ? 75.579 23.137 -131.775 1.00 87.25 669 VAL A O 1
ATOM 4990 N N . LEU A 1 670 ? 77.212 24.641 -131.470 1.00 86.62 670 LEU A N 1
ATOM 4991 C CA . LEU A 1 670 ? 76.353 25.782 -131.172 1.00 86.62 670 LEU A CA 1
ATOM 4992 C C . LEU A 1 670 ? 76.313 26.674 -132.416 1.00 86.62 670 LEU A C 1
ATOM 4994 O O . LEU A 1 670 ? 77.299 27.321 -132.766 1.00 86.62 670 LEU A O 1
ATOM 4998 N N . SER A 1 671 ? 75.184 26.638 -133.119 1.00 83.12 671 SER A N 1
ATOM 4999 C CA . SER A 1 671 ? 74.966 27.347 -134.395 1.00 83.12 671 SER A CA 1
ATOM 5000 C C . SER A 1 671 ? 73.610 28.063 -134.457 1.00 83.12 671 SER A C 1
ATOM 5002 O O . SER A 1 671 ? 73.144 28.482 -135.516 1.00 83.12 671 SER A O 1
ATOM 5004 N N . GLN A 1 672 ? 72.946 28.160 -133.307 1.00 81.81 672 GLN A N 1
ATOM 5005 C CA . GLN A 1 672 ? 71.613 28.721 -133.154 1.00 81.81 672 GLN A CA 1
ATOM 5006 C C . GLN A 1 672 ? 71.562 29.611 -131.916 1.00 81.81 672 GLN A C 1
ATOM 5008 O O . GLN A 1 672 ? 72.470 29.593 -131.082 1.00 81.81 672 GLN A O 1
ATOM 5013 N N . LYS A 1 673 ? 70.474 30.364 -131.789 1.00 84.38 673 LYS A N 1
ATOM 5014 C CA . LYS A 1 673 ? 70.174 31.122 -130.582 1.00 84.38 673 LYS A CA 1
ATOM 5015 C C . LYS A 1 673 ? 69.450 30.243 -129.567 1.00 84.38 673 LYS A C 1
ATOM 5017 O O . LYS A 1 673 ? 68.427 29.649 -129.901 1.00 84.38 673 LYS A O 1
ATOM 5022 N N . PHE A 1 674 ? 69.957 30.196 -128.341 1.00 87.12 674 PHE A N 1
ATOM 5023 C CA . PHE A 1 674 ? 69.289 29.580 -127.195 1.00 87.12 674 PHE A CA 1
ATOM 5024 C C . PHE A 1 674 ? 68.594 30.667 -126.365 1.00 87.12 674 PHE A C 1
ATOM 5026 O O . PHE A 1 674 ? 69.111 31.777 -126.235 1.00 87.12 674 PHE A O 1
ATOM 5033 N N . THR A 1 675 ? 67.390 30.388 -125.859 1.00 86.19 675 THR A N 1
ATOM 5034 C CA . THR A 1 675 ? 66.577 31.396 -125.147 1.00 86.19 675 THR A CA 1
ATOM 5035 C C . THR A 1 675 ? 67.073 31.673 -123.731 1.00 86.19 675 THR A C 1
ATOM 5037 O O . THR A 1 675 ? 66.982 32.806 -123.269 1.00 86.19 675 THR A O 1
ATOM 5040 N N . ASP A 1 676 ? 67.595 30.647 -123.065 1.00 87.00 676 ASP A N 1
ATOM 5041 C CA . ASP A 1 676 ? 68.130 30.668 -121.706 1.00 87.00 676 ASP A CA 1
ATOM 5042 C C . ASP A 1 676 ? 69.016 29.425 -121.477 1.00 87.00 676 ASP A C 1
ATOM 5044 O O . ASP A 1 676 ? 69.167 28.564 -122.356 1.00 87.00 676 ASP A O 1
ATOM 5048 N N . MET A 1 677 ? 69.598 29.311 -120.281 1.00 89.19 677 MET A N 1
ATOM 5049 C CA . MET A 1 677 ? 70.425 28.162 -119.906 1.00 89.19 677 MET A CA 1
ATOM 5050 C C . MET A 1 677 ? 69.650 26.836 -119.900 1.00 89.19 677 MET A C 1
ATOM 5052 O O . MET A 1 677 ? 70.219 25.803 -120.246 1.00 89.19 677 MET A O 1
ATOM 5056 N N . SER A 1 678 ? 68.354 26.837 -119.578 1.00 87.44 678 SER A N 1
ATOM 5057 C CA . SER A 1 678 ? 67.536 25.617 -119.592 1.00 87.44 678 SER A CA 1
ATOM 5058 C C . SER A 1 678 ? 67.390 25.066 -121.014 1.00 87.44 678 SER A C 1
ATOM 5060 O O . SER A 1 678 ? 67.537 23.863 -121.260 1.00 87.44 678 SER A O 1
ATOM 5062 N N . ASN A 1 679 ? 67.191 25.960 -121.985 1.00 91.12 679 ASN A N 1
ATOM 5063 C CA . ASN A 1 679 ? 67.139 25.635 -123.402 1.00 91.12 679 ASN A CA 1
ATOM 5064 C C . ASN A 1 679 ? 68.490 25.116 -123.926 1.00 91.12 679 ASN A C 1
ATOM 5066 O O . ASN A 1 679 ? 68.515 24.129 -124.667 1.00 91.12 679 ASN A O 1
ATOM 5070 N N . LEU A 1 680 ? 69.608 25.710 -123.490 1.00 90.00 680 LEU A N 1
ATOM 5071 C CA . LEU A 1 680 ? 70.954 25.220 -123.810 1.00 90.00 680 LEU A CA 1
ATOM 5072 C C . LEU A 1 680 ? 71.225 23.836 -123.197 1.00 90.00 680 LEU A C 1
ATOM 5074 O O . LEU A 1 680 ? 71.674 22.937 -123.900 1.00 90.00 680 LEU A O 1
ATOM 5078 N N . VAL A 1 681 ? 70.912 23.623 -121.918 1.00 91.25 681 VAL A N 1
ATOM 5079 C CA . VAL A 1 681 ? 71.094 22.329 -121.234 1.00 91.25 681 VAL A CA 1
ATOM 5080 C C . VAL A 1 681 ? 70.250 21.231 -121.875 1.00 91.25 681 VAL A C 1
ATOM 5082 O O . VAL A 1 681 ? 70.744 20.128 -122.109 1.00 91.25 681 VAL A O 1
ATOM 5085 N N . THR A 1 682 ? 69.004 21.537 -122.240 1.00 90.31 682 THR A N 1
ATOM 5086 C CA . THR A 1 682 ? 68.139 20.610 -122.985 1.00 90.31 682 THR A CA 1
ATOM 5087 C C . THR A 1 682 ? 68.783 20.209 -124.312 1.00 90.31 682 THR A C 1
ATOM 5089 O O . THR A 1 682 ? 68.813 19.029 -124.665 1.00 90.31 682 THR A O 1
ATOM 5092 N N . TYR A 1 683 ? 69.354 21.174 -125.039 1.00 90.94 683 TYR A N 1
ATOM 5093 C CA . TYR A 1 683 ? 70.085 20.895 -126.271 1.00 90.94 683 TYR A CA 1
ATOM 5094 C C . TYR A 1 683 ? 71.317 20.016 -126.030 1.00 90.94 683 TYR A C 1
ATOM 5096 O O . TYR A 1 683 ? 71.485 19.013 -126.724 1.00 90.94 683 TYR A O 1
ATOM 5104 N N . LEU A 1 684 ? 72.142 20.343 -125.032 1.00 91.31 684 LEU A N 1
ATOM 5105 C CA . LEU A 1 684 ? 73.329 19.564 -124.672 1.00 91.31 684 LEU A CA 1
ATOM 5106 C C . LEU A 1 684 ? 72.968 18.114 -124.338 1.00 91.31 684 LEU A C 1
ATOM 5108 O O . LEU A 1 684 ? 73.588 17.200 -124.875 1.00 91.31 684 LEU A O 1
ATOM 5112 N N . ASN A 1 685 ? 71.925 17.892 -123.536 1.00 90.75 685 ASN A N 1
ATOM 5113 C CA . ASN A 1 685 ? 71.449 16.550 -123.196 1.00 90.75 685 ASN A CA 1
ATOM 5114 C C . ASN A 1 685 ? 70.953 15.768 -124.410 1.00 90.75 685 ASN A C 1
ATOM 5116 O O . ASN A 1 685 ? 71.298 14.597 -124.561 1.00 90.75 685 ASN A O 1
ATOM 5120 N N . ASN A 1 686 ? 70.216 16.409 -125.319 1.00 87.38 686 ASN A N 1
ATOM 5121 C CA . ASN A 1 686 ? 69.798 15.766 -126.565 1.00 87.38 686 ASN A CA 1
ATOM 5122 C C . ASN A 1 686 ? 71.008 15.353 -127.421 1.00 87.38 686 ASN A C 1
ATOM 5124 O O . ASN A 1 686 ? 71.013 14.265 -127.998 1.00 87.38 686 ASN A O 1
ATOM 5128 N N . GLN A 1 687 ? 72.056 16.185 -127.481 1.00 90.00 687 GLN A N 1
ATOM 5129 C CA . GLN A 1 687 ? 73.291 15.843 -128.192 1.00 90.00 687 GLN A CA 1
ATOM 5130 C C . GLN A 1 687 ? 74.034 14.681 -127.512 1.00 90.00 687 GLN A C 1
ATOM 5132 O O . GLN A 1 687 ? 74.379 13.711 -128.189 1.00 90.00 687 GLN A O 1
ATOM 5137 N N . LEU A 1 688 ? 74.225 14.727 -126.191 1.00 89.88 688 LEU A N 1
ATOM 5138 C CA . LEU A 1 688 ? 74.873 13.664 -125.406 1.00 89.88 688 LEU A CA 1
ATOM 5139 C C . LEU A 1 688 ? 74.145 12.322 -125.567 1.00 89.88 688 LEU A C 1
ATOM 5141 O O . LEU A 1 688 ? 74.765 11.306 -125.895 1.00 89.88 688 LEU A O 1
ATOM 5145 N N . GLN A 1 689 ? 72.814 12.333 -125.464 1.00 88.56 689 GLN A N 1
ATOM 5146 C CA . GLN A 1 689 ? 71.980 11.147 -125.645 1.00 88.56 689 GLN A CA 1
ATOM 5147 C C . GLN A 1 689 ? 72.039 10.601 -127.079 1.00 88.56 689 GLN A C 1
ATOM 5149 O O . GLN A 1 689 ? 72.085 9.385 -127.265 1.00 88.56 689 GLN A O 1
ATOM 5154 N N . SER A 1 690 ? 72.116 11.465 -128.100 1.00 85.75 690 SER A N 1
ATOM 5155 C CA . SER A 1 690 ? 72.168 11.037 -129.510 1.00 85.75 690 SER A CA 1
ATOM 5156 C C . SER A 1 690 ? 73.364 10.135 -129.844 1.00 85.75 690 SER A C 1
ATOM 5158 O O . SER A 1 690 ? 73.309 9.353 -130.796 1.00 85.75 690 SER A O 1
ATOM 5160 N N . LYS A 1 691 ? 74.446 10.229 -129.060 1.00 88.19 691 LYS A N 1
ATOM 5161 C CA . LYS A 1 691 ? 75.642 9.382 -129.169 1.00 88.19 691 LYS A CA 1
ATOM 5162 C C . LYS A 1 691 ? 75.827 8.445 -127.979 1.00 88.19 691 LYS A C 1
ATOM 5164 O O . LYS A 1 691 ? 76.868 7.808 -127.881 1.00 88.19 691 LYS A O 1
ATOM 5169 N N . SER A 1 692 ? 74.813 8.327 -127.119 1.00 86.75 692 SER A N 1
ATOM 5170 C CA . SER A 1 692 ? 74.845 7.481 -125.920 1.00 86.75 692 SER A CA 1
ATOM 5171 C C . SER A 1 692 ? 76.048 7.774 -125.010 1.00 86.75 692 SER A C 1
ATOM 5173 O O . SER A 1 692 ? 76.621 6.856 -124.426 1.00 86.75 692 SER A O 1
ATOM 5175 N N . VAL A 1 693 ? 76.445 9.047 -124.902 1.00 87.56 693 VAL A N 1
ATOM 5176 C CA . VAL A 1 693 ? 77.475 9.485 -123.950 1.00 87.56 693 VAL A CA 1
ATOM 5177 C C . VAL A 1 693 ? 76.861 9.474 -122.551 1.00 87.56 693 VAL A C 1
ATOM 5179 O O . VAL A 1 693 ? 75.817 10.085 -122.326 1.00 87.56 693 VAL A O 1
ATOM 5182 N N . SER A 1 694 ? 77.493 8.772 -121.611 1.00 86.62 694 SER A N 1
ATOM 5183 C CA . SER A 1 694 ? 77.019 8.536 -120.241 1.00 86.62 694 SER A CA 1
ATOM 5184 C C . SER A 1 694 ? 77.269 9.735 -119.313 1.00 86.62 694 SER A C 1
ATOM 5186 O O . SER A 1 694 ? 77.816 9.617 -118.213 1.00 86.62 694 SER A O 1
ATOM 5188 N N . VAL A 1 695 ? 76.888 10.919 -119.787 1.00 86.50 695 VAL A N 1
ATOM 5189 C CA . VAL A 1 695 ? 77.031 12.210 -119.114 1.00 86.50 695 VAL A CA 1
ATOM 5190 C C . VAL A 1 695 ? 75.740 12.998 -119.313 1.00 86.50 695 VAL A C 1
ATOM 5192 O O . VAL A 1 695 ? 75.206 13.031 -120.420 1.00 86.50 695 VAL A O 1
ATOM 5195 N N . THR A 1 696 ? 75.265 13.655 -118.259 1.00 88.62 696 THR A N 1
ATOM 5196 C CA . THR A 1 696 ? 74.092 14.534 -118.279 1.00 88.62 696 THR A CA 1
ATOM 5197 C C . THR A 1 696 ? 74.515 15.966 -117.972 1.00 88.62 696 THR A C 1
ATOM 5199 O O . THR A 1 696 ? 75.240 16.225 -117.016 1.00 88.62 696 THR A O 1
ATOM 5202 N N . ALA A 1 697 ? 74.071 16.913 -118.790 1.00 88.69 697 ALA A N 1
ATOM 5203 C CA . ALA A 1 697 ? 74.145 18.331 -118.495 1.00 88.69 697 ALA A CA 1
ATOM 5204 C C . ALA A 1 697 ? 73.037 18.721 -117.506 1.00 88.69 697 ALA A C 1
ATOM 5206 O O . ALA A 1 697 ? 71.859 18.450 -117.729 1.00 88.69 697 ALA A O 1
ATOM 5207 N N . GLU A 1 698 ? 73.405 19.406 -116.435 1.00 87.69 698 GLU A N 1
ATOM 5208 C CA . GLU A 1 698 ? 72.489 19.957 -115.443 1.00 87.69 698 GLU A CA 1
ATOM 5209 C C . GLU A 1 698 ? 72.675 21.468 -115.380 1.00 87.69 698 GLU A C 1
ATOM 5211 O O . GLU A 1 698 ? 73.800 21.966 -115.311 1.00 87.69 698 GLU A O 1
ATOM 5216 N N . GLN A 1 699 ? 71.572 22.210 -115.382 1.00 90.81 699 GLN A N 1
ATOM 5217 C CA . GLN A 1 699 ? 71.619 23.644 -115.135 1.00 90.81 699 GLN A CA 1
ATOM 5218 C C . GLN A 1 699 ? 72.056 23.896 -113.686 1.00 90.81 699 GLN A C 1
ATOM 5220 O O . GLN A 1 699 ? 71.481 23.328 -112.760 1.00 90.81 699 GLN A O 1
ATOM 5225 N N . VAL A 1 700 ? 73.058 24.756 -113.491 1.00 87.62 700 VAL A N 1
ATOM 5226 C CA . VAL A 1 700 ? 73.530 25.157 -112.154 1.00 87.62 700 VAL A CA 1
ATOM 5227 C C . VAL A 1 700 ? 72.878 26.472 -111.739 1.00 87.62 700 VAL A C 1
ATOM 5229 O O . VAL A 1 700 ? 72.412 26.604 -110.612 1.00 87.62 700 VAL A O 1
ATOM 5232 N N . ASN A 1 701 ? 72.818 27.436 -112.658 1.00 86.44 701 ASN A N 1
ATOM 5233 C CA . ASN A 1 701 ? 72.152 28.727 -112.482 1.00 86.44 701 ASN A CA 1
ATOM 5234 C C . ASN A 1 701 ? 71.778 29.313 -113.865 1.00 86.44 701 ASN A C 1
ATOM 5236 O O . ASN A 1 701 ? 71.726 28.586 -114.857 1.00 86.44 701 ASN A O 1
ATOM 5240 N N . GLU A 1 702 ? 71.457 30.604 -113.954 1.00 85.00 702 GLU A N 1
ATOM 5241 C CA . GLU A 1 702 ? 71.044 31.256 -115.210 1.00 85.00 702 GLU A CA 1
ATOM 5242 C C . GLU A 1 702 ? 72.172 31.396 -116.252 1.00 85.00 702 GLU A C 1
ATOM 5244 O O . GLU A 1 702 ? 71.881 31.563 -117.435 1.00 85.00 702 GLU A O 1
ATOM 5249 N N . SER A 1 703 ? 73.444 31.293 -115.849 1.00 85.44 703 SER A N 1
ATOM 5250 C CA . SER A 1 703 ? 74.620 31.498 -116.709 1.00 85.44 703 SER A CA 1
ATOM 5251 C C . SER A 1 703 ? 75.577 30.302 -116.763 1.00 85.44 703 SER A C 1
ATOM 5253 O O . SER A 1 703 ? 76.513 30.320 -117.560 1.00 85.44 703 SER A O 1
ATOM 5255 N N . GLN A 1 704 ? 75.351 29.235 -115.991 1.00 91.38 704 GLN A N 1
ATOM 5256 C CA . GLN A 1 704 ? 76.218 28.052 -115.942 1.00 91.38 704 GLN A CA 1
ATOM 5257 C C . GLN A 1 704 ? 75.442 26.734 -115.967 1.00 91.38 704 GLN A C 1
ATOM 5259 O O . GLN A 1 704 ? 74.339 26.604 -115.425 1.00 91.38 704 GLN A O 1
ATOM 5264 N N . PHE A 1 705 ? 76.093 25.713 -116.515 1.00 91.38 705 PHE A N 1
ATOM 5265 C CA . PHE A 1 705 ? 75.690 24.318 -116.403 1.00 91.38 705 PHE A CA 1
ATOM 5266 C C . PHE A 1 705 ? 76.865 23.475 -115.902 1.00 91.38 705 PHE A C 1
ATOM 5268 O O . PHE A 1 705 ? 78.013 23.907 -115.915 1.00 91.38 705 PHE A O 1
ATOM 5275 N N . LYS A 1 706 ? 76.600 22.251 -115.465 1.00 90.88 706 LYS A N 1
ATOM 5276 C CA . LYS A 1 706 ? 77.630 21.244 -115.196 1.00 90.88 706 LYS A CA 1
ATOM 5277 C C . LYS A 1 706 ? 77.324 19.982 -115.985 1.00 90.88 706 LYS A C 1
ATOM 5279 O O . LYS A 1 706 ? 76.173 19.709 -116.298 1.00 90.88 706 LYS A O 1
ATOM 5284 N N . LEU A 1 707 ? 78.353 19.216 -116.294 1.00 88.69 707 LEU A N 1
ATOM 5285 C CA . LEU A 1 707 ? 78.267 17.879 -116.857 1.00 88.69 707 LEU A CA 1
ATOM 5286 C C . LEU A 1 707 ? 78.505 16.882 -115.727 1.00 88.69 707 LEU A C 1
ATOM 5288 O O . LEU A 1 707 ? 79.548 16.940 -115.083 1.00 88.69 707 LEU A O 1
ATOM 5292 N N . VAL A 1 708 ? 77.548 15.999 -115.471 1.00 86.00 708 VAL A N 1
ATOM 5293 C CA . VAL A 1 708 ? 77.580 14.989 -114.407 1.00 86.00 708 VAL A CA 1
ATOM 5294 C C . VAL A 1 708 ? 77.634 13.611 -115.046 1.00 86.00 708 VAL A C 1
ATOM 5296 O O . VAL A 1 708 ? 76.887 13.331 -115.982 1.00 86.00 708 VAL A O 1
ATOM 5299 N N . SER A 1 709 ? 78.525 12.745 -114.576 1.00 81.06 709 SER A N 1
ATOM 5300 C CA . SER A 1 709 ? 78.597 11.378 -115.067 1.00 81.06 709 SER A CA 1
ATOM 5301 C C . SER A 1 709 ? 77.375 10.595 -114.592 1.00 81.06 709 SER A C 1
ATOM 5303 O O . SER A 1 709 ? 76.995 10.655 -113.426 1.00 81.06 709 SER A O 1
ATOM 5305 N N . ASN A 1 710 ? 76.768 9.799 -115.472 1.00 79.31 710 ASN A N 1
ATOM 5306 C CA . ASN A 1 710 ? 75.594 8.999 -115.100 1.00 79.31 710 ASN A CA 1
ATOM 5307 C C . ASN A 1 710 ? 75.965 7.781 -114.222 1.00 79.31 710 ASN A C 1
ATOM 5309 O O . ASN A 1 710 ? 75.087 7.033 -113.799 1.00 79.31 710 ASN A O 1
ATOM 5313 N N . SER A 1 711 ? 77.262 7.563 -113.953 1.00 71.44 711 SER A N 1
ATOM 5314 C CA . SER A 1 711 ? 77.782 6.564 -113.012 1.00 71.44 711 SER A CA 1
ATOM 5315 C C . SER A 1 711 ? 79.033 7.075 -112.279 1.00 71.44 711 SER A C 1
ATOM 5317 O O . SER A 1 711 ? 79.784 7.890 -112.821 1.00 71.44 711 SER A O 1
ATOM 5319 N N . SER A 1 712 ? 79.300 6.569 -111.072 1.00 62.50 712 SER A N 1
ATOM 5320 C CA . SER A 1 712 ? 80.433 6.979 -110.221 1.00 62.50 712 SER A CA 1
ATOM 5321 C C . SER A 1 712 ? 81.821 6.524 -110.716 1.00 62.50 712 SER A C 1
ATOM 5323 O O . SER A 1 712 ? 82.833 7.049 -110.254 1.00 62.50 712 SER A O 1
ATOM 5325 N N . ASN A 1 713 ? 81.891 5.612 -111.697 1.00 63.28 713 ASN A N 1
ATOM 5326 C CA . ASN A 1 713 ? 83.144 5.092 -112.275 1.00 63.28 713 ASN A CA 1
ATOM 5327 C C . ASN A 1 713 ? 83.496 5.684 -113.653 1.00 63.28 713 ASN A C 1
ATOM 5329 O O . ASN A 1 713 ? 84.456 5.242 -114.282 1.00 63.28 713 ASN A O 1
ATOM 5333 N N . THR A 1 714 ? 82.731 6.660 -114.137 1.00 70.81 714 THR A N 1
ATOM 5334 C CA . THR A 1 714 ? 82.915 7.259 -115.465 1.00 70.81 714 THR A CA 1
ATOM 5335 C C . THR A 1 714 ? 83.661 8.591 -115.351 1.00 70.81 714 THR A C 1
ATOM 5337 O O . THR A 1 714 ? 83.213 9.488 -114.639 1.00 70.81 714 THR A O 1
ATOM 5340 N N . ASP A 1 715 ? 84.794 8.729 -116.047 1.00 75.06 715 ASP A N 1
ATOM 5341 C CA . ASP A 1 715 ? 85.533 9.994 -116.153 1.00 75.06 715 ASP A CA 1
ATOM 5342 C C . ASP A 1 715 ? 84.969 10.852 -117.298 1.00 75.06 715 ASP A C 1
ATOM 5344 O O . ASP A 1 715 ? 84.661 10.341 -118.373 1.00 75.06 715 ASP A O 1
ATOM 5348 N N . ILE A 1 716 ? 84.847 12.165 -117.083 1.00 82.94 716 ILE A N 1
ATOM 5349 C CA . ILE A 1 716 ? 84.383 13.119 -118.101 1.00 82.94 716 ILE A CA 1
ATOM 5350 C C . ILE A 1 716 ? 85.603 13.819 -118.703 1.00 82.94 716 ILE A C 1
ATOM 5352 O O . ILE A 1 716 ? 86.443 14.336 -117.970 1.00 82.94 716 ILE A O 1
ATOM 5356 N N . THR A 1 717 ? 85.700 13.880 -120.033 1.00 83.12 717 THR A N 1
ATOM 5357 C CA . THR A 1 717 ? 86.749 14.641 -120.736 1.00 83.12 717 THR A CA 1
ATOM 5358 C C . THR A 1 717 ? 86.157 15.587 -121.781 1.00 83.12 717 THR A C 1
ATOM 5360 O O . THR A 1 717 ? 85.245 15.216 -122.522 1.00 83.12 717 THR A O 1
ATOM 5363 N N . ILE A 1 718 ? 86.681 16.821 -121.846 1.00 86.44 718 ILE A N 1
ATOM 5364 C CA . ILE A 1 718 ? 86.224 17.876 -122.767 1.00 86.44 718 ILE A CA 1
ATOM 5365 C C . ILE A 1 718 ? 87.361 18.310 -123.701 1.00 86.44 718 ILE A C 1
ATOM 5367 O O . ILE A 1 718 ? 88.436 18.709 -123.250 1.00 86.44 718 ILE A O 1
ATOM 5371 N N . THR A 1 719 ? 87.126 18.264 -125.015 1.00 82.81 719 THR A N 1
ATOM 5372 C CA . THR A 1 719 ? 88.092 18.662 -126.064 1.00 82.81 719 THR A CA 1
ATOM 5373 C C . THR A 1 719 ? 87.420 19.523 -127.152 1.00 82.81 719 THR A C 1
ATOM 5375 O O . THR A 1 719 ? 86.252 19.863 -127.017 1.00 82.81 719 THR A O 1
ATOM 5378 N N . GLY A 1 720 ? 88.121 19.937 -128.216 1.00 81.44 720 GLY A N 1
ATOM 5379 C CA . GLY A 1 720 ? 87.540 20.684 -129.353 1.00 81.44 720 GLY A CA 1
ATOM 5380 C C . GLY A 1 720 ? 87.917 22.173 -129.435 1.00 81.44 720 GLY A C 1
ATOM 5381 O O . GLY A 1 720 ? 88.474 22.731 -128.492 1.00 81.44 720 GLY A O 1
ATOM 5382 N N . ASN A 1 721 ? 87.631 22.793 -130.588 1.00 75.06 721 ASN A N 1
ATOM 5383 C CA . ASN A 1 721 ? 88.192 24.090 -131.003 1.00 75.06 721 ASN A CA 1
ATOM 5384 C C . ASN A 1 721 ? 87.806 25.269 -130.100 1.00 75.06 721 ASN A C 1
ATOM 5386 O O . ASN A 1 721 ? 88.628 26.153 -129.885 1.00 75.06 721 ASN A O 1
ATOM 5390 N N . ASP A 1 722 ? 86.592 25.276 -129.547 1.00 81.69 722 ASP A N 1
ATOM 5391 C CA . ASP A 1 722 ? 86.092 26.376 -128.715 1.00 81.69 722 ASP A CA 1
ATOM 5392 C C . ASP A 1 722 ? 85.939 25.988 -127.236 1.00 81.69 722 ASP A C 1
ATOM 5394 O O . ASP A 1 722 ? 85.341 26.737 -126.463 1.00 81.69 722 ASP A O 1
ATOM 5398 N N . LYS A 1 723 ? 86.473 24.830 -126.812 1.00 84.19 723 LYS A N 1
ATOM 5399 C CA . LYS A 1 723 ? 86.251 24.275 -125.461 1.00 84.19 723 LYS A CA 1
ATOM 5400 C C . LYS A 1 723 ? 86.592 25.258 -124.336 1.00 84.19 723 LYS A C 1
ATOM 5402 O O . LYS A 1 723 ? 85.883 25.326 -123.338 1.00 84.19 723 LYS A O 1
ATOM 5407 N N . GLU A 1 724 ? 87.659 26.037 -124.516 1.00 81.81 724 GLU A N 1
ATOM 5408 C CA . GLU A 1 724 ? 88.192 26.955 -123.501 1.00 81.81 724 GLU A CA 1
ATOM 5409 C C . GLU A 1 724 ? 87.251 28.133 -123.216 1.00 81.81 724 GLU A C 1
ATOM 5411 O O . GLU A 1 724 ? 87.389 28.804 -122.191 1.00 81.81 724 GLU A O 1
ATOM 5416 N N . GLN A 1 725 ? 86.268 28.370 -124.092 1.00 79.69 725 GLN A N 1
ATOM 5417 C CA . GLN A 1 725 ? 85.218 29.365 -123.882 1.00 79.69 725 GLN A CA 1
ATOM 5418 C C . GLN A 1 725 ? 84.127 28.866 -122.924 1.00 79.69 725 GLN A C 1
ATOM 5420 O O . GLN A 1 725 ? 83.429 29.685 -122.334 1.00 79.69 725 GLN A O 1
ATOM 5425 N N . PHE A 1 726 ? 83.995 27.547 -122.740 1.00 83.62 726 PHE A N 1
ATOM 5426 C CA . PHE A 1 726 ? 82.918 26.935 -121.957 1.00 83.62 726 PHE A CA 1
ATOM 5427 C C . PHE A 1 726 ? 83.397 26.226 -120.691 1.00 83.62 726 PHE A C 1
ATOM 5429 O O . PHE A 1 726 ? 82.602 26.082 -119.772 1.00 83.62 726 PHE A O 1
ATOM 5436 N N . PHE A 1 727 ? 84.660 25.805 -120.600 1.00 86.88 727 PHE A N 1
ATOM 5437 C CA . PHE A 1 727 ? 85.189 25.072 -119.443 1.00 86.88 727 PHE A CA 1
ATOM 5438 C C . PHE A 1 727 ? 86.600 25.545 -119.076 1.00 86.88 727 PHE A C 1
ATOM 5440 O O . PHE A 1 727 ? 87.351 26.017 -119.936 1.00 86.88 727 PHE A O 1
ATOM 5447 N N . ASP A 1 728 ? 86.950 25.429 -117.796 1.00 76.56 728 ASP A N 1
ATOM 5448 C CA . ASP A 1 728 ? 88.338 25.507 -117.331 1.00 76.56 728 ASP A CA 1
ATOM 5449 C C . ASP A 1 728 ? 89.067 24.182 -117.628 1.00 76.56 728 ASP A C 1
ATOM 5451 O O . ASP A 1 728 ? 88.419 23.154 -117.833 1.00 76.56 728 ASP A O 1
ATOM 5455 N N . ASN A 1 729 ? 90.398 24.225 -117.762 1.00 58.62 729 ASN A N 1
ATOM 5456 C CA . ASN A 1 729 ? 91.205 23.075 -118.206 1.00 58.62 729 ASN A CA 1
ATOM 5457 C C . ASN A 1 729 ? 91.214 21.896 -117.233 1.00 58.62 729 ASN A C 1
ATOM 5459 O O . ASN A 1 729 ? 91.282 22.141 -116.007 1.00 58.62 729 ASN A O 1
#

Sequence (729 aa):
MTEAEAAIVELEAQAAADLEAANLVKEAIEGLPVKEDVELADKAAVEEVRTKYESLTATQKALVGDITRLTEAEAAIAELEAQAAADLEAANLVKEAIEGLPVKEDVELADKAAVEEVRTKYEALTATQKALVGDITRLTEAEAAIAGLEAQAAADLEAANRVKVKIADLPKKSEITLANKTVVVEARSAYEALTTTQKTLVGDITRLTEAEAAIAGLEAQAAADLEAANQVKAAIEGLPVKEDVELADKAAVEEVRTKYESLTATQKALVGDIMRLTEAEAAIAELEAQAAADLEAANLVKAAIEGLPVKAEVELADKTAVEAARTKYKALTATQKALVGDITRLTDAEAAIAELEAQAAADLEAANLVKAAIEGLPVKEDVVLTDKAAVEAARTKYESLTATQKALVGDITRLTEAEAAIADWQVIALAKENLRVTYNGVDVSVLLSNLQDGANVTWSLKDPTQSSIIDVLNGNINRTGLTTDTDIVLIANITSGIKAVTKQFNITVHAEVAEPKSILSKEIANFDFTNVYATTAREESNKITSTDFKTNPKHFTISDGNITIPVDLTWDIPLSGFSTGQVVGSAIDSFIQDYCNAHGIKLGDRTVYGSGFEDTFFISTFKTGSDAAITLGGNDWSFFFQNNHWTGTDGTQNRTFIVSDGVNQVTIVLSQKFTDMSNLVTYLNNQLQSKSVSVTAEQVNESQFKLVSNSSNTDITITGNDKEQFFDN

pLDDT: mean 90.16, std 8.53, range [41.06, 98.25]

Solvent-accessible surface area (backbone atoms only — not comparable to full-atom values): 39459 Å² total; per-residue (Å²): 136,61,76,70,61,56,55,50,52,51,52,51,50,50,53,50,53,39,48,51,60,14,47,56,44,39,52,47,42,70,68,48,54,56,53,90,69,54,47,77,84,46,46,66,59,54,53,49,44,50,52,54,50,68,73,46,52,75,71,23,49,64,66,41,61,84,54,61,57,51,57,41,30,53,50,41,39,53,51,50,53,52,49,52,52,50,38,49,52,59,14,47,57,44,38,52,46,44,73,64,52,56,55,56,91,68,57,49,77,82,46,46,64,58,54,53,49,45,52,52,55,49,68,72,43,53,75,71,23,48,62,67,40,59,86,55,64,58,51,55,42,33,53,51,40,39,54,50,51,53,54,48,52,51,50,38,50,53,57,16,48,57,41,42,50,48,43,72,65,52,61,57,66,92,68,61,48,76,86,46,46,64,62,54,50,52,39,50,53,54,49,67,73,44,53,73,71,22,46,61,68,42,58,85,53,62,62,49,55,46,38,53,51,46,39,54,51,51,53,52,49,53,53,50,39,50,50,57,14,49,56,46,37,52,46,44,73,66,48,57,58,59,92,69,57,49,77,84,47,47,66,59,54,54,49,46,50,52,53,50,69,72,44,51,74,70,24,47,63,65,40,57,84,54,62,58,48,56,40,34,54,51,42,41,54,50,52,52,51,49,52,52,50,37,51,51,58,14,47,57,39,38,51,44,39,71,65,48,55,56,56,94,67,56,47,79,84,48,48,65,58,54,52,49,36,52,51,53,52,66,73,44,52,74,69,25,47,62,68,40,57,85,54,63,58,50,56,41,34,52,50,42,41,54,51,52,53,52,49,54,52,49,39,51,52,56,15,48,57,41,38,52,45,39,74,65,49,56,58,56,90,70,48,49,74,84,47,44,64,59,53,53,48,36,50,53,52,48,68,72,44,51,74,70,23,45,62,67,41,58,85,54,62,60,49,56,41,32,51,52,41,39,51,27,47,52,30,31,52,53,19,64,69,67,64,74,75,74,71,89,30,72,63,63,50,37,70,72,71,54,62,38,76,86,12,40,32,45,60,43,57,76,56,69,83,51,50,79,38,40,39,62,89,79,20,40,40,48,53,83,89,40,87,54,68,42,80,43,48,40,34,37,43,32,30,23,93,94,47,73,50,77,49,80,44,80,48,53,44,48,42,76,81,81,77,54,44,72,51,64,40,41,76,53,90,74,49,71,17,48,76,51,80,56,36,41,9,63,50,67,33,48,76,43,87,74,50,58,15,53,88,54,61,40,45,25,31,47,23,59,87,84,54,78,42,71,40,77,44,58,51,61,59,79,50,90,93,47,39,53,6,27,54,51,14,47,51,51,23,46,40,51,51,50,47,29,58,76,70,73,41,55,80,92,74,54,59,64,49,39,46,35,52,56,40,23,24,32,48,31,39,78,45,59,18,60,87,22,43,41,39,49,39,71,88,38,44,67,76,41,26,91,63,50,64,48,53,20,37,73,64,72,53,61,47,39,28,30,48,27,39,87,83,32,61,36,76,48,75,41,60,48,68,42,92,47,41,67,55,44,30,53,49,51,32,54,51,26,54,76,49,63,26,58,47,41,50,41,68,73,51,80,39,30,39,28,43,34,28,77,41,64,88,40,56,81,48,79,44,60,92,43,31,76,73,42,33,79,135

Radius of gyration: 119.5 Å; Cα contacts (8 Å, |Δi|>4): 1040; chains: 1; bounding box: 203×94×345 Å

Mean predicted aligned error: 20.56 Å

Foldseek 3Di:
DDPVVVVVVVVVVVVVVLLVLLVVLLVLLVPQDALVPQDLVCVVSLVVSVVSLVPHDPSSNVNNPDNPSSVSSVVSNVVNVVVVVVLLVLLVVLLVLLVVQDALVPQDLVCVVSLVVSVVSLVPHDPSSNVNNPDNPSSVSSVVSNVVNVVVVVVLLVLLVVLLVLLVPQDALVPADLVSVVSLVVSVVSLVPHDPSSNVSNPDNPSSVSSVVSNVVNVVVVVVLLVLLVVLLVLLVPQDALVPQDLVCVVSLVVSVVSLVPHDPSSVVNNPDNVSSVSSVVSNVVNVVVVVVLLVLLVVLLVLLVPQDALVPQDLVCVVSLVVSVVSLVPHDPSSNVSNPDNVSSVSSVVSNVVNVVVVVVLLVLLVVLLVLLVPQDALVPQDLVCVVSLVVSVVSLVPHDPSSVVSNPDNVSSVSSVLSNVFNVQQVQQLVPDDWDDPQEDQFTDDDQDGSRWGKAKDWPDNVCCCQAPRVGGGGDQPPDPAKDKTKIWIWTGDDHDTDIDIDIDIHGHDDDFFDKFKWDFAPFQFFAKDFKWWWKDKWDFAPAQACQVPWAWKWKDFPPDIFIQTRNHRFDCPVHAQQQRVQVSVQVSQVVVCVVVVHDPVRRQKGKGGHHRMIMITGPDTAQSGKMAMGDDGVVVIGVDRMTGMHGMGGKDWKKKAQPPWIFIDIRHGGAPWVVSVQVSVQVRCVVGVHQWHWADPDGGMIMITGVDRPTDMDMGDDRRVNIGDD

Secondary structure (DSSP, 8-state):
--HHHHHHHHHHHHHHHHHHHHHHHHHHHHTSPPGGG--GGGHHHHHHHHHHHHHS-HHHHHHH---HHHHHHHHHHHHHHHHHHHHHHHHHHHHHHHTTSPPGGG--GGGHHHHHHHHHHHHTS-HHHHHHH---HHHHHHHHHHHHHHHHHHHHHHHHHHHHHHHHHSPPGGG--GGGHHHHHHHHHHHHTS-HHHHHHH---HHHHHHHHHHHHHHHHHHHHHHHHHHHHHHHHHSPPGGG--GGGHHHHHHHHHHHHHS-HHHHHHH---HHHHHHHHHHHHHHHHHHHHHHHHHHHHHHHHTSPPGGG--GGGHHHHHHHHHHHHHS-HHHHHHH---HHHHHHHHHHHHHHHHHHHHHHHHHHHHHHHHTSPPTTT--GGGHHHHHHHHHHHHHS-HHHHHHH---HHHHHHHHHHHHHHHHHHHHHH------SSSSB----SEETTEEEEEEESSGGGGGTB-TTT-BB--TT--S-EEEEEEEEEEETTEEEEEEEEEEEPPP-PPPPEEEBPP----B------BEEEEEPPP----BTTTS-EEEEEE-SS-EEEEEE-SB---TTS-HHHHHHHHHHHHHHHHHHHTT--GGG-SEEEEEETTEEEEEEEEESTT-EEEEESSSHHHH-S-SEEE-B-----EEEEEE-SS-EEEEEE-SB-SSHHHHHHHHHHHHHHTT-SEEEEE-SSS-EEEEESSTTPPPEEESTTGGGTB--